Protein AF-A0A285YYF9-F1 (afdb_monomer)

Radius of gyration: 32.24 Å; Cα contacts (8 Å, |Δi|>4): 733; chains: 1; bounding box: 74×46×125 Å

Nearest PDB structures (foldseek):
  3vvr-assembly1_A  TM=1.964E-01  e=5.216E+00  Pyrococcus furiosus

Solvent-accessible surface area (backbone atoms only — not comparable to full-atom values): 25630 Å² total; per-residue (Å²): 140,82,88,77,91,78,92,75,92,76,86,90,73,92,79,93,75,90,79,79,85,75,77,71,78,77,78,75,73,79,83,71,63,74,70,54,71,68,55,54,50,46,37,26,46,76,59,71,75,57,67,68,75,30,64,68,64,47,70,65,61,56,47,58,57,57,75,62,67,63,74,48,59,71,70,55,48,52,44,43,32,48,49,44,38,73,72,46,69,50,67,55,68,68,44,72,70,32,51,55,49,50,39,61,48,36,59,92,50,52,73,66,34,46,46,67,34,41,68,64,52,49,54,52,51,54,33,39,42,34,33,49,32,52,54,50,44,50,49,36,42,73,70,63,45,79,84,69,75,73,74,56,88,89,61,79,75,74,88,67,83,77,48,75,59,39,49,47,50,35,54,71,37,29,87,43,38,65,28,43,48,51,14,50,46,52,13,49,50,53,11,56,72,73,42,69,43,54,81,37,27,52,18,30,31,36,20,37,14,40,24,21,29,33,21,20,60,57,36,21,40,73,27,62,45,67,64,57,20,42,49,49,26,47,56,49,51,49,35,54,56,70,68,56,68,60,65,68,44,53,63,50,38,54,40,42,56,49,14,27,50,49,14,38,50,53,39,57,78,43,45,46,69,43,79,39,100,79,71,37,62,31,56,49,61,67,56,71,68,56,53,51,51,55,46,49,56,36,37,78,62,40,41,78,58,91,53,79,84,52,53,79,80,41,72,96,48,35,41,26,34,84,66,55,57,48,42,49,30,26,36,27,39,18,84,91,57,85,41,50,48,74,36,72,52,91,71,70,52,45,94,73,61,34,38,82,74,33,80,52,62,31,25,25,25,74,51,85,52,96,58,45,42,57,35,26,34,24,38,40,98,93,38,44,47,77,36,75,44,86,57,26,82,83,70,31,50,63,77,45,77,67,33,22,33,28,70,53,75,37,82,78,43,43,56,31,36,34,31,34,26,82,90,79,67,45,58,50,78,43,63,50,68,69,59,53,55,53,39,42,78,73,57,29,40,81,73,48,71,81,25,22,33,26,76,61,84,110

Foldseek 3Di:
DDDDDDDDDDDDDDDDDDDDDPPDPPPPDPPQDADDLVRQVVLLVVLVNFDPVLQPDDLVNLLVVLVPDQLAPQQVLLQLLQVLLVVAAQLLDGDVVNLVVLCSSRPPHDLLNCQVHVLSSLSSSLSRSLSSSVVVSVVCSVVVCHPVGDHDPPQDDQPDRDFSQLSSLCSSGSSLSSQLRVQLVVLLVLLVVLPDCPQQALSVLSSLLSSLLSSLNSCQSSDQDSVVSSVSSLSNQVSVLVRDDDDVSVVSSLLSNLSNVLSSVLFVVFKDWDQDPNRGIGIDGDDSVVSSVVSSVLSVVAAEDDDSVCSVVQRVHRYGHDDFFKQAWWWKAAPVQGAIDIASDPCVCVVVRIGTPDTSLFIAGQDDDPQKAWWFWWDADSYIDIASDCCRVVGTDTDDTHHIAGADDDPQWAFWWWKAQPPPRGIDTHRDVVVVVVVVVVRIDTDDRRHITHSDGD

Sequence (458 aa):
MRTSIWLTACVLLGGVAACSDAHSPVETTPQVRTYSRSELLQKIRDAGRISIEAVSSSEAEIAGHYGHSLPLGDDDFLLVIESVQASNPDFGHLSEADLERISRDFAGLERQEIIANLESIRDLYVAKMRSEVLSTAIEDARLGLRGNRIAVPGSPRWNYSPNSSELTLLATHPQLAIGTKSAANDAQQWAGEYGVSNDGYQGNALQHSAWNVLIAKNTSGWFTTVDDALDWAKKFTDAHEYGAPLPSEARHRSMDLHNNNEGRSVFRANATRTYSKIWGWQIKSSDVGIFKSLLWTRTDGAVKFTTDSQLKSLSGSLVFFLEPTRVGVHRLYNPGIPDHLYTTTIGEGTKSGWRTEANNYFYLTAGTGSSLQPLYRCYVSGRHYLSLDAKCESGGGREAELGRIARVQMSNTRPLYRLTHPSTKDRIETWDPSERDRAYTAGYRNQVVLGYIWTTAK

pLDDT: mean 83.54, std 16.83, range [29.12, 98.75]

Secondary structure (DSSP, 8-state):
-------------------------------PPP--HHHHHHHHHHTT-S-SHHHH--HHHHHHHHTS--SS-HHHHHHHHHHHHHTS--TTS--HHHHHHHHHHTTT--HHHHHHTHHHHHHHHHHHHHHHHHHHHHHHHHHT-TT-PPPPTT----SSPPPHHHHHHHHH-GGGHHHHHHHHHHHHHHHHHHS--STTSHHHHHHHHHHHHHHHHHHGGG-SSHHHHHHHHHHHHHHHHHHS-SSTHHHHHHHHHHHHHHHHHHHHHTEEEEEETTTEEEEEE--HHHHHHHHHHHHHTPEEPSSGGGGGGGTTS-EE--PPPEEEEEEEEETTTTEEEEESSTTTTGGGT-EEEEEEEEEEE----TTEEEEEEEEETTEEEEES-TTGGGTSEEEEEEEEEESS--TTEEEEEEEE-TTT--EEEE--HHHHHHHHHTT-EEEEEEEEEESS--

Mean predicted aligned error: 12.68 Å

Structure (mmCIF, N/CA/C/O backbone):
data_AF-A0A285YYF9-F1
#
_entry.id   AF-A0A285YYF9-F1
#
loop_
_atom_site.group_PDB
_atom_site.id
_atom_site.type_symbol
_atom_site.label_atom_id
_atom_site.label_alt_id
_atom_site.label_comp_id
_atom_site.label_asym_id
_atom_site.label_entity_id
_atom_site.label_seq_id
_atom_site.pdbx_PDB_ins_code
_atom_site.Cartn_x
_atom_site.Cartn_y
_atom_site.Cartn_z
_atom_site.occupancy
_atom_site.B_iso_or_equiv
_atom_site.auth_seq_id
_atom_site.auth_comp_id
_atom_site.auth_asym_id
_atom_site.auth_atom_id
_atom_site.pdbx_PDB_model_num
ATOM 1 N N . MET A 1 1 ? -6.190 -21.208 42.253 1.00 35.62 1 MET A N 1
ATOM 2 C CA . MET A 1 1 ? -5.280 -20.358 43.050 1.00 35.62 1 MET A CA 1
ATOM 3 C C . MET A 1 1 ? -5.546 -18.892 42.724 1.00 35.62 1 MET A C 1
ATOM 5 O O . MET A 1 1 ? -5.044 -18.386 41.732 1.00 35.62 1 MET A O 1
ATOM 9 N N . ARG A 1 2 ? -6.375 -18.220 43.523 1.00 29.70 2 ARG A N 1
ATOM 10 C CA . ARG A 1 2 ? -6.317 -16.765 43.696 1.00 29.70 2 ARG A CA 1
ATOM 11 C C . ARG A 1 2 ? -6.179 -16.546 45.191 1.00 29.70 2 ARG A C 1
ATOM 13 O O . ARG A 1 2 ? -7.115 -16.780 45.944 1.00 29.70 2 ARG A O 1
ATOM 20 N N . THR A 1 3 ? -4.967 -16.219 45.598 1.00 33.19 3 THR A N 1
ATOM 21 C CA . THR A 1 3 ? -4.654 -15.674 46.909 1.00 33.19 3 THR A CA 1
ATOM 22 C C . THR A 1 3 ? -5.147 -14.232 46.941 1.00 33.19 3 THR A C 1
ATOM 24 O O . THR A 1 3 ? -4.837 -13.425 46.068 1.00 33.19 3 THR A O 1
ATOM 27 N N . SER A 1 4 ? -5.941 -13.896 47.946 1.00 32.25 4 SER A N 1
ATOM 28 C CA . SER A 1 4 ? -6.145 -12.518 48.373 1.00 32.25 4 SER A CA 1
ATOM 29 C C . SER A 1 4 ? -6.012 -12.532 49.883 1.00 32.25 4 SER A C 1
ATOM 31 O O . SER A 1 4 ? -6.809 -13.137 50.594 1.00 32.25 4 SER A O 1
ATOM 33 N N . ILE A 1 5 ? -4.895 -11.967 50.320 1.00 34.56 5 ILE A N 1
ATOM 34 C CA . ILE A 1 5 ? -4.488 -11.800 51.704 1.00 34.56 5 ILE A CA 1
ATOM 35 C C . ILE A 1 5 ? -5.364 -10.693 52.291 1.00 34.56 5 ILE A C 1
ATOM 37 O O . ILE A 1 5 ? -5.288 -9.554 51.840 1.00 34.56 5 ILE A O 1
ATOM 41 N N . TRP A 1 6 ? -6.167 -11.030 53.297 1.00 29.12 6 TRP A N 1
ATOM 42 C CA . TRP A 1 6 ? -6.708 -10.066 54.249 1.00 29.12 6 TRP A CA 1
ATOM 43 C C . TRP A 1 6 ? -6.045 -10.343 55.594 1.00 29.12 6 TRP A C 1
ATOM 45 O O . TRP A 1 6 ? -6.274 -11.380 56.213 1.00 29.12 6 TRP A O 1
ATOM 55 N N . LEU A 1 7 ? -5.170 -9.431 56.016 1.00 32.19 7 LEU A N 1
ATOM 56 C CA . LEU A 1 7 ? -4.701 -9.374 57.392 1.00 32.19 7 LEU A CA 1
ATOM 57 C C . LEU A 1 7 ? -5.834 -8.791 58.241 1.00 32.19 7 LEU A C 1
ATOM 59 O O . LEU A 1 7 ? -6.192 -7.623 58.104 1.00 32.19 7 LEU A O 1
ATOM 63 N N . THR A 1 8 ? -6.376 -9.591 59.149 1.00 33.97 8 THR A N 1
ATOM 64 C CA . THR A 1 8 ? -7.104 -9.093 60.317 1.00 33.97 8 THR A CA 1
ATOM 65 C C . THR A 1 8 ? -6.611 -9.882 61.517 1.00 33.97 8 THR A C 1
ATOM 67 O O . THR A 1 8 ? -6.755 -11.099 61.590 1.00 33.97 8 THR A O 1
ATOM 70 N N . ALA A 1 9 ? -5.931 -9.178 62.416 1.00 33.16 9 ALA A N 1
ATOM 71 C CA . ALA A 1 9 ? -5.447 -9.717 63.670 1.00 33.16 9 ALA A CA 1
ATOM 72 C C . ALA A 1 9 ? -6.628 -9.898 64.635 1.00 33.16 9 ALA A C 1
ATOM 74 O O . ALA A 1 9 ? -7.274 -8.920 65.000 1.00 33.16 9 ALA A O 1
ATOM 75 N N . CYS A 1 10 ? -6.863 -11.130 65.087 1.00 29.62 10 CYS A N 1
ATOM 76 C CA . CYS A 1 10 ? -7.632 -11.410 66.295 1.00 29.62 10 CYS A CA 1
ATOM 77 C C . CYS A 1 10 ? -6.785 -12.279 67.228 1.00 29.62 10 CYS A C 1
ATOM 79 O O . CYS A 1 10 ? -6.385 -13.393 66.897 1.00 29.62 10 CYS A O 1
ATOM 81 N N . VAL A 1 11 ? -6.490 -11.703 68.390 1.00 31.77 11 VAL A N 1
ATOM 82 C CA . VAL A 1 11 ? -5.831 -12.316 69.542 1.00 31.77 11 VAL A CA 1
ATOM 83 C C . VAL A 1 11 ? -6.728 -13.420 70.108 1.00 31.77 11 VAL A C 1
ATOM 85 O O . VAL A 1 11 ? -7.906 -13.191 70.370 1.00 31.77 11 VAL A O 1
ATOM 88 N N . LEU A 1 12 ? -6.162 -14.611 70.317 1.00 33.75 12 LEU A N 1
ATOM 89 C CA . LEU A 1 12 ? -6.802 -15.715 71.031 1.00 33.75 12 LEU A CA 1
ATOM 90 C C . LEU A 1 12 ? -6.642 -15.518 72.544 1.00 33.75 12 LEU A C 1
ATOM 92 O O . LEU A 1 12 ? -5.567 -15.750 73.091 1.00 33.75 12 LEU A O 1
ATOM 96 N N . LEU A 1 13 ? -7.731 -15.166 73.224 1.00 34.47 13 LEU A N 1
ATOM 97 C CA . LEU A 1 13 ? -7.969 -15.556 74.613 1.00 34.47 13 LEU A CA 1
ATOM 98 C C . LEU A 1 13 ? -9.351 -16.209 74.669 1.00 34.47 13 LEU A C 1
ATOM 100 O O . LEU A 1 13 ? -10.321 -15.682 74.132 1.00 34.47 13 LEU A O 1
ATOM 104 N N . GLY A 1 14 ? -9.388 -17.420 75.222 1.00 37.41 14 GLY A N 1
ATOM 105 C CA . GLY A 1 14 ? -10.531 -18.322 75.164 1.00 37.41 14 GLY A CA 1
ATOM 106 C C . GLY A 1 14 ? -11.792 -17.795 75.845 1.00 37.41 14 GLY A C 1
ATOM 107 O O . GLY A 1 14 ? -11.729 -17.036 76.807 1.00 37.41 14 GLY A O 1
ATOM 108 N N . GLY A 1 15 ? -12.939 -18.279 75.368 1.00 33.22 15 GLY A N 1
ATOM 109 C CA . GLY A 1 15 ? -14.228 -18.088 76.029 1.00 33.22 15 GLY A CA 1
ATOM 110 C C . GLY A 1 15 ? -15.350 -17.729 75.063 1.00 33.22 15 GLY A C 1
ATOM 111 O O . GLY A 1 15 ? -15.543 -16.569 74.736 1.00 33.22 15 GLY A O 1
ATOM 112 N N . VAL A 1 16 ? -16.061 -18.766 74.620 1.00 43.38 16 VAL A N 1
ATOM 113 C CA . VAL A 1 16 ? -17.434 -18.825 74.084 1.00 43.38 16 VAL A CA 1
ATOM 114 C C . VAL A 1 16 ? -18.167 -17.479 73.901 1.00 43.38 16 VAL A C 1
ATOM 116 O O . VAL A 1 16 ? -18.635 -16.884 74.867 1.00 43.38 16 VAL A O 1
ATOM 119 N N . ALA A 1 17 ? -18.397 -17.081 72.646 1.00 32.12 17 ALA A N 1
ATOM 120 C CA . ALA A 1 17 ? -19.455 -16.138 72.285 1.00 32.12 17 ALA A CA 1
ATOM 121 C C . ALA A 1 17 ? -20.082 -16.549 70.943 1.00 32.12 17 ALA A C 1
ATOM 123 O O . ALA A 1 17 ? -19.401 -16.653 69.924 1.00 32.12 17 ALA A O 1
ATOM 124 N N . ALA A 1 18 ? -21.385 -16.822 70.970 1.00 42.25 18 ALA A N 1
ATOM 125 C CA . ALA A 1 18 ? -22.199 -17.101 69.797 1.00 42.25 18 ALA A CA 1
ATOM 126 C C . ALA A 1 18 ? -22.245 -15.867 68.881 1.00 42.25 18 ALA A C 1
ATOM 12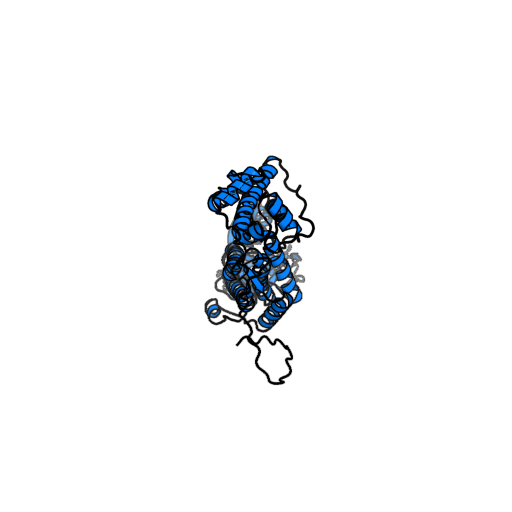8 O O . ALA A 1 18 ? -22.638 -14.789 69.324 1.00 42.25 18 ALA A O 1
ATOM 129 N N . CYS A 1 19 ? -21.876 -16.029 67.610 1.00 30.61 19 CYS A N 1
ATOM 130 C CA . CYS A 1 19 ? -22.146 -15.042 66.569 1.00 30.61 19 CYS A CA 1
ATOM 131 C C . CYS A 1 19 ? -23.289 -15.570 65.704 1.00 30.61 19 CYS A C 1
ATOM 133 O O . CYS A 1 19 ? -23.151 -16.583 65.025 1.00 30.61 19 CYS A O 1
ATOM 135 N N . SER A 1 20 ? -24.432 -14.896 65.782 1.00 35.62 20 SER A N 1
ATOM 136 C CA . SER A 1 20 ? -25.536 -15.032 64.840 1.00 35.62 20 SER A CA 1
ATOM 137 C C . SER A 1 20 ? -25.083 -14.593 63.448 1.00 35.62 20 SER A C 1
ATOM 139 O O . SER A 1 20 ? -24.553 -13.488 63.305 1.00 35.62 20 SER A O 1
ATOM 141 N N . ASP A 1 21 ? -25.334 -15.424 62.440 1.00 34.88 21 ASP A N 1
ATOM 142 C CA . ASP A 1 21 ? -25.122 -15.106 61.029 1.00 34.88 21 ASP A CA 1
ATOM 143 C C . ASP A 1 21 ? -25.998 -13.921 60.603 1.00 34.88 21 ASP A C 1
ATOM 145 O O . ASP A 1 21 ? -27.155 -14.073 60.206 1.00 34.88 21 ASP A O 1
ATOM 149 N N . ALA A 1 22 ? -25.436 -12.715 60.652 1.00 35.69 22 ALA A N 1
ATOM 150 C CA . ALA A 1 22 ? -25.963 -11.588 59.905 1.00 35.69 22 ALA A CA 1
ATOM 151 C C . ALA A 1 22 ? -25.687 -11.852 58.419 1.00 35.69 22 ALA A C 1
ATOM 153 O O . ALA A 1 22 ? -24.593 -11.591 57.920 1.00 35.69 22 ALA A O 1
ATOM 154 N N . HIS A 1 23 ? -26.677 -12.400 57.712 1.00 36.41 23 HIS A N 1
ATOM 155 C CA . HIS A 1 23 ? -26.703 -12.382 56.253 1.00 36.41 23 HIS A CA 1
ATOM 156 C C . HIS A 1 23 ? -26.649 -10.921 55.797 1.00 36.41 23 HIS A C 1
ATOM 158 O O . HIS A 1 23 ? -27.646 -10.201 55.862 1.00 36.41 23 HIS A O 1
ATOM 164 N N . SER A 1 24 ? -25.477 -10.467 55.349 1.00 35.81 24 SER A N 1
ATOM 165 C CA . SER A 1 24 ? -25.382 -9.252 54.548 1.00 35.81 24 SER A CA 1
ATOM 166 C C . SER A 1 24 ? -26.287 -9.425 53.325 1.00 35.81 24 SER A C 1
ATOM 168 O O . SER A 1 24 ? -26.232 -10.481 52.685 1.00 35.81 24 SER A O 1
ATOM 170 N N . PRO A 1 25 ? -27.134 -8.439 52.986 1.00 37.84 25 PRO A N 1
ATOM 171 C CA . PRO A 1 25 ? -27.921 -8.527 51.774 1.00 37.84 25 PRO A CA 1
ATOM 172 C C . PRO A 1 25 ? -26.955 -8.619 50.594 1.00 37.84 25 PRO A C 1
ATOM 174 O O . PRO A 1 25 ? -26.069 -7.782 50.435 1.00 37.84 25 PRO A O 1
ATOM 177 N N . VAL A 1 26 ? -27.118 -9.665 49.784 1.00 40.75 26 VAL A N 1
ATOM 178 C CA . VAL A 1 26 ? -26.551 -9.720 48.439 1.00 40.75 26 VAL A CA 1
ATOM 179 C C . VAL A 1 26 ? -27.127 -8.510 47.711 1.00 40.75 26 VAL A C 1
ATOM 181 O O . VAL A 1 26 ? -28.307 -8.511 47.359 1.00 40.75 26 VAL A O 1
ATOM 184 N N . GLU A 1 27 ? -26.331 -7.451 47.551 1.00 36.78 27 GLU A N 1
ATOM 185 C CA . GLU A 1 27 ? -26.664 -6.347 46.656 1.00 36.78 27 GLU A CA 1
ATOM 186 C C . GLU A 1 27 ? -26.879 -6.951 45.270 1.00 36.78 27 GLU A C 1
ATOM 188 O O . GLU A 1 27 ? -25.942 -7.352 44.574 1.00 36.78 27 GLU A O 1
ATOM 193 N N . THR A 1 28 ? -28.148 -7.091 44.896 1.00 40.03 28 THR A N 1
ATOM 194 C CA . THR A 1 28 ? -28.529 -7.435 43.535 1.00 40.03 28 THR A CA 1
ATOM 195 C C . THR A 1 28 ? -28.015 -6.305 42.660 1.00 40.03 28 THR A C 1
ATOM 197 O O . THR A 1 28 ? -28.419 -5.153 42.794 1.00 40.03 28 THR A O 1
ATOM 200 N N . THR A 1 29 ? -27.035 -6.614 41.813 1.00 47.72 29 THR A N 1
ATOM 201 C CA . THR A 1 29 ? -26.514 -5.649 40.848 1.00 47.72 29 THR A CA 1
ATOM 202 C C . THR A 1 29 ? -27.707 -5.178 40.014 1.00 47.72 29 THR A C 1
ATOM 204 O O . THR A 1 29 ? -28.435 -6.046 39.518 1.00 47.72 29 THR A O 1
ATOM 207 N N . PRO A 1 30 ? -27.964 -3.862 39.885 1.00 51.19 30 PRO A N 1
ATOM 208 C CA . PRO A 1 30 ? -29.078 -3.377 39.083 1.00 51.19 30 PRO A CA 1
ATOM 209 C C . PRO A 1 30 ? -29.008 -4.020 37.698 1.00 51.19 30 PRO A C 1
ATOM 211 O O . PRO A 1 30 ? -27.964 -3.981 37.045 1.00 51.19 30 PRO A O 1
ATOM 214 N N . GLN A 1 31 ? -30.089 -4.679 37.281 1.00 64.69 31 GLN A N 1
ATOM 215 C CA . GLN A 1 31 ? -30.199 -5.254 35.943 1.00 64.69 31 GLN A CA 1
ATOM 216 C C . GLN A 1 31 ? -30.183 -4.091 34.943 1.00 64.69 31 GLN A C 1
ATOM 218 O O . GLN A 1 31 ? -31.189 -3.409 34.763 1.00 64.69 31 GLN A O 1
ATOM 223 N N . VAL A 1 32 ? -29.021 -3.822 34.345 1.00 80.06 32 VAL A N 1
ATOM 224 C CA . VAL A 1 32 ? -28.869 -2.777 33.328 1.00 80.06 32 VAL A CA 1
ATOM 225 C C . VAL A 1 32 ? -29.643 -3.204 32.083 1.00 80.06 32 VAL A C 1
ATOM 227 O O . VAL A 1 32 ? -29.420 -4.293 31.551 1.00 80.06 32 VAL A O 1
ATOM 230 N N . ARG A 1 33 ? -30.569 -2.360 31.620 1.00 86.81 33 ARG A N 1
ATOM 231 C CA . ARG A 1 33 ? -31.427 -2.668 30.473 1.00 86.81 33 ARG A CA 1
ATOM 232 C C . ARG A 1 33 ? -30.610 -2.745 29.180 1.00 86.81 33 ARG A C 1
ATOM 234 O O . ARG A 1 33 ? -29.901 -1.810 28.805 1.00 86.81 33 ARG A O 1
ATOM 241 N N . THR A 1 34 ? -30.773 -3.845 28.454 1.00 86.31 34 THR A N 1
ATOM 242 C CA . THR A 1 34 ? -30.352 -3.968 27.054 1.00 86.31 34 THR A CA 1
ATOM 243 C C . THR A 1 34 ? -31.504 -3.578 26.134 1.00 86.31 34 THR A C 1
ATOM 245 O O . THR A 1 34 ? -32.658 -3.907 26.413 1.00 86.31 34 THR A O 1
ATOM 248 N N . TYR A 1 35 ? -31.197 -2.905 25.035 1.00 88.75 35 TYR A N 1
ATOM 249 C CA . TYR A 1 35 ? -32.156 -2.442 24.043 1.00 88.75 35 TYR A CA 1
ATOM 250 C C . TYR A 1 35 ? -31.956 -3.212 22.741 1.00 88.75 35 TYR A C 1
ATOM 252 O O . TYR A 1 35 ? -30.834 -3.442 22.293 1.00 88.75 35 TYR A O 1
ATOM 260 N N . SER A 1 36 ? -33.056 -3.581 22.095 1.00 87.69 36 SER A N 1
ATOM 261 C CA . SER A 1 36 ? -33.015 -4.075 20.724 1.00 87.69 36 SER A CA 1
ATOM 262 C C . SER A 1 36 ? -32.528 -2.981 19.769 1.00 87.69 36 SER A C 1
ATOM 264 O O . SER A 1 36 ? -32.729 -1.781 19.989 1.00 87.69 36 SER A O 1
ATOM 266 N N . ARG A 1 37 ? -31.961 -3.393 18.630 1.00 82.75 37 ARG A N 1
ATOM 267 C CA . ARG A 1 37 ? -31.562 -2.470 17.558 1.00 82.75 37 ARG A CA 1
ATOM 268 C C . ARG A 1 37 ? -32.717 -1.551 17.125 1.00 82.75 37 ARG A C 1
ATOM 270 O O . ARG A 1 37 ? -32.494 -0.379 16.835 1.00 82.75 37 ARG A O 1
ATOM 277 N N . SER A 1 38 ? -33.949 -2.064 17.086 1.00 83.69 38 SER A N 1
ATOM 278 C CA . SER A 1 38 ? -35.158 -1.297 16.754 1.00 83.69 38 SER A CA 1
ATOM 279 C C . SER A 1 38 ? -35.507 -0.228 17.789 1.00 83.69 38 SER A C 1
ATOM 281 O O . SER A 1 38 ? -35.923 0.863 17.402 1.00 83.69 38 SER A O 1
ATOM 283 N N . GLU A 1 39 ? -35.322 -0.506 19.082 1.00 87.56 39 GLU A N 1
ATOM 284 C CA . GLU A 1 39 ? -35.547 0.479 20.148 1.00 87.56 39 GLU A CA 1
ATOM 285 C C . GLU A 1 39 ? -34.495 1.591 20.105 1.00 87.56 39 GLU A C 1
ATOM 287 O O . GLU A 1 39 ? -34.840 2.768 20.190 1.00 87.56 39 GLU A O 1
ATOM 292 N N . LEU A 1 40 ? -33.222 1.231 19.911 1.00 86.62 40 LEU A N 1
ATOM 293 C CA . LEU A 1 40 ? -32.131 2.199 19.762 1.00 86.62 40 LEU A CA 1
ATOM 294 C C . LEU A 1 40 ? -32.330 3.093 18.531 1.00 86.62 40 LEU A C 1
ATOM 296 O O . LEU A 1 40 ? -32.178 4.309 18.617 1.00 86.62 40 LEU A O 1
ATOM 300 N N . LEU A 1 41 ? -32.755 2.507 17.407 1.00 82.25 41 LEU A N 1
ATOM 301 C CA . LEU A 1 41 ? -33.162 3.262 16.222 1.00 82.25 41 LEU A CA 1
ATOM 302 C C . LEU A 1 41 ? -34.301 4.239 16.512 1.00 82.25 41 LEU A C 1
ATOM 304 O O . LEU A 1 41 ? -34.270 5.364 16.025 1.00 82.25 41 LEU A O 1
ATOM 308 N N . GLN A 1 42 ? -35.321 3.816 17.263 1.00 83.44 42 GLN A N 1
ATOM 309 C CA . GLN A 1 42 ? -36.443 4.692 17.588 1.00 83.44 42 GLN A CA 1
ATOM 310 C C . GLN A 1 42 ? -35.994 5.875 18.444 1.00 83.44 42 GLN A C 1
ATOM 312 O O . GLN A 1 42 ? -36.355 7.002 18.136 1.00 83.44 42 GLN A O 1
ATOM 317 N N . LYS A 1 43 ? -35.135 5.646 19.442 1.00 83.50 43 LYS A N 1
ATOM 318 C CA . LYS A 1 43 ? -34.583 6.724 20.278 1.00 83.50 43 LYS A CA 1
ATOM 319 C C . LYS A 1 43 ? -33.829 7.771 19.457 1.00 83.50 43 LYS A C 1
ATOM 321 O O . LYS A 1 43 ? -34.034 8.966 19.641 1.00 83.50 43 LYS A O 1
ATOM 326 N N . ILE A 1 44 ? -33.016 7.319 18.507 1.00 78.25 44 ILE A N 1
ATOM 327 C CA . ILE A 1 44 ? -32.330 8.191 17.548 1.00 78.25 44 ILE A CA 1
ATOM 328 C C . ILE A 1 44 ? -33.327 8.996 16.694 1.00 78.25 44 ILE A C 1
ATOM 330 O O . ILE A 1 44 ? -33.115 10.187 16.448 1.00 78.25 44 ILE A O 1
ATOM 334 N N . ARG A 1 45 ? -34.402 8.344 16.219 1.00 75.69 45 ARG A N 1
ATOM 335 C CA . ARG A 1 45 ? -35.461 8.996 15.431 1.00 75.69 45 ARG A CA 1
ATOM 336 C C . ARG A 1 45 ? -36.145 10.091 16.235 1.00 75.69 45 ARG A C 1
ATOM 338 O O . ARG A 1 45 ? -36.295 11.198 15.730 1.00 75.69 45 ARG A O 1
ATOM 345 N N . ASP A 1 46 ? -36.505 9.793 17.478 1.00 78.81 46 ASP A N 1
ATOM 346 C CA . ASP A 1 46 ? -37.201 10.720 18.372 1.00 78.81 46 ASP A CA 1
ATOM 347 C C . ASP A 1 46 ? -36.331 11.940 18.710 1.00 78.81 46 ASP A C 1
ATOM 349 O O . ASP A 1 46 ? -36.841 13.048 18.858 1.00 78.81 46 ASP A O 1
ATOM 353 N N . ALA A 1 47 ? -35.005 11.766 18.756 1.00 73.62 47 ALA A N 1
ATOM 354 C CA . ALA A 1 47 ? -34.062 12.870 18.913 1.00 73.62 47 ALA A CA 1
ATOM 355 C C . ALA A 1 47 ? -33.956 13.771 17.661 1.00 73.62 47 ALA A C 1
ATOM 357 O O . ALA A 1 47 ? -33.408 14.873 17.746 1.00 73.62 47 ALA A O 1
ATOM 358 N N . GLY A 1 48 ? -34.454 13.321 16.500 1.00 66.81 48 GLY A N 1
ATOM 359 C CA . GLY A 1 48 ? -34.402 14.052 15.230 1.00 66.81 48 GLY A CA 1
ATOM 360 C C . GLY A 1 48 ? -32.988 14.210 14.659 1.00 66.81 48 GLY A C 1
ATOM 361 O O . GLY A 1 48 ? -32.734 15.149 13.908 1.00 66.81 48 GLY A O 1
ATOM 362 N N . ARG A 1 49 ? -32.043 13.342 15.051 1.00 64.75 49 ARG A N 1
ATOM 363 C CA . ARG A 1 49 ? -30.602 13.535 14.789 1.00 64.75 49 ARG A CA 1
ATOM 364 C C . ARG A 1 49 ? -30.034 12.703 13.637 1.00 64.75 49 ARG A C 1
ATOM 366 O O . ARG A 1 49 ? -28.958 13.039 13.151 1.00 64.75 49 ARG A O 1
ATOM 373 N N . ILE A 1 50 ? -30.711 11.637 13.194 1.00 60.88 50 ILE A N 1
ATOM 374 C CA . ILE A 1 50 ? -30.218 10.737 12.132 1.00 60.88 50 ILE A CA 1
ATOM 375 C C . ILE A 1 50 ? -31.364 10.409 11.163 1.00 60.88 50 ILE A C 1
ATOM 377 O O . ILE A 1 50 ? -32.419 9.935 11.584 1.00 60.88 50 ILE A O 1
ATOM 381 N N . SER A 1 51 ? -31.159 10.655 9.865 1.00 59.12 51 SER A N 1
ATOM 382 C CA . SER A 1 51 ? -32.111 10.275 8.807 1.00 59.12 51 SER A CA 1
ATOM 383 C C . SER A 1 51 ? -32.203 8.746 8.669 1.00 59.12 51 SER A C 1
ATOM 385 O O . SER A 1 51 ? -31.200 8.051 8.761 1.00 59.12 51 SER A O 1
ATOM 387 N N . ILE A 1 52 ? -33.394 8.187 8.439 1.00 51.41 52 ILE A N 1
ATOM 388 C CA . ILE A 1 52 ? -33.619 6.725 8.353 1.00 51.41 52 ILE A CA 1
ATOM 389 C C . ILE A 1 52 ? -33.069 6.135 7.043 1.00 51.41 52 ILE A C 1
ATOM 391 O O . ILE A 1 52 ? -32.595 4.995 7.020 1.00 51.41 52 ILE A O 1
ATOM 395 N N . GLU A 1 53 ? -33.084 6.920 5.965 1.00 55.84 53 GLU A N 1
ATOM 396 C CA . GLU A 1 53 ? -32.502 6.549 4.665 1.00 55.84 53 GLU A CA 1
ATOM 397 C C . GLU A 1 53 ? -30.993 6.271 4.797 1.00 55.84 53 GLU A C 1
ATOM 399 O O . GLU A 1 53 ? -30.445 5.407 4.116 1.00 55.84 53 GLU A O 1
ATOM 404 N N . ALA A 1 54 ? -30.344 6.907 5.780 1.00 50.62 54 ALA A N 1
ATOM 405 C CA . ALA A 1 54 ? -28.937 6.705 6.095 1.00 50.62 54 ALA A CA 1
ATOM 406 C C . ALA A 1 54 ? -28.611 5.345 6.727 1.00 50.62 54 ALA A C 1
ATOM 408 O O . ALA A 1 54 ? -27.493 4.856 6.605 1.00 50.62 54 ALA A O 1
ATOM 409 N N . VAL A 1 55 ? -29.566 4.738 7.436 1.00 49.53 55 VAL A N 1
ATOM 410 C CA . VAL A 1 55 ? -29.327 3.527 8.245 1.00 49.53 55 VAL A CA 1
ATOM 411 C C . VAL A 1 55 ? -29.838 2.255 7.560 1.00 49.53 55 VAL A C 1
ATOM 413 O O . VAL A 1 55 ? -29.602 1.150 8.049 1.00 49.53 55 VAL A O 1
ATOM 416 N N . SER A 1 56 ? -30.550 2.407 6.441 1.00 48.31 56 SER A N 1
ATOM 417 C CA . SER A 1 56 ? -31.160 1.314 5.672 1.00 48.31 56 SER A CA 1
ATOM 418 C C . SER A 1 56 ? -30.398 0.946 4.398 1.00 48.31 56 SER A C 1
ATOM 420 O O . SER A 1 56 ? -30.643 -0.134 3.867 1.00 48.31 56 SER A O 1
ATOM 422 N N . SER A 1 57 ? -29.462 1.784 3.943 1.00 55.16 57 SER A N 1
ATOM 423 C CA . SER A 1 57 ? -28.641 1.492 2.768 1.00 55.16 57 SER A CA 1
ATOM 424 C C . SER A 1 57 ? -27.613 0.398 3.069 1.00 55.16 57 SER A C 1
ATOM 426 O O . SER A 1 57 ? -26.840 0.460 4.030 1.00 55.16 57 SER A O 1
ATOM 428 N N . SER A 1 58 ? -27.632 -0.651 2.254 1.00 56.19 58 SER A N 1
ATOM 429 C CA . SER A 1 58 ? -26.711 -1.780 2.372 1.00 56.19 58 SER A CA 1
ATOM 430 C C . SER A 1 58 ? -25.306 -1.406 1.885 1.00 56.19 58 SER A C 1
ATOM 432 O O . SER A 1 58 ? -25.135 -0.553 1.014 1.00 56.19 58 SER A O 1
ATOM 434 N N . GLU A 1 59 ? -24.277 -2.099 2.387 1.00 57.53 59 GLU A N 1
ATOM 435 C CA . GLU A 1 59 ? -22.906 -1.971 1.859 1.00 57.53 59 GLU A CA 1
ATOM 436 C C . GLU A 1 59 ? -22.850 -2.193 0.340 1.00 57.53 59 GLU A C 1
ATOM 438 O O . GLU A 1 59 ? -22.050 -1.558 -0.341 1.00 57.53 59 GLU A O 1
ATOM 443 N N . ALA A 1 60 ? -23.730 -3.048 -0.194 1.00 55.72 60 ALA A N 1
ATOM 444 C CA . ALA A 1 60 ? -23.831 -3.348 -1.618 1.00 55.72 60 ALA A CA 1
ATOM 445 C C . ALA A 1 60 ? -24.420 -2.190 -2.443 1.00 55.72 60 ALA A C 1
ATOM 447 O O . ALA A 1 60 ? -23.935 -1.928 -3.540 1.00 55.72 60 ALA A O 1
ATOM 448 N N . GLU A 1 61 ? -25.424 -1.474 -1.928 1.00 61.25 61 GLU A N 1
ATOM 449 C CA . GLU A 1 61 ? -25.982 -0.282 -2.593 1.00 61.25 61 GLU A CA 1
ATOM 450 C C . GLU A 1 61 ? -24.954 0.846 -2.652 1.00 61.25 61 GLU A C 1
ATOM 452 O O . GLU A 1 61 ? -24.768 1.482 -3.689 1.00 61.25 61 GLU A O 1
ATOM 457 N N . ILE A 1 62 ? -24.224 1.032 -1.553 1.00 58.59 62 ILE A N 1
ATOM 458 C CA . ILE A 1 62 ? -23.163 2.028 -1.446 1.00 58.59 62 ILE A CA 1
ATOM 459 C C . ILE A 1 62 ? -21.990 1.663 -2.373 1.00 58.59 62 ILE A C 1
ATOM 461 O O . ILE A 1 62 ? -21.559 2.487 -3.177 1.00 58.59 62 ILE A O 1
ATOM 465 N N . ALA A 1 63 ? -21.525 0.409 -2.355 1.00 58.72 63 ALA A N 1
ATOM 466 C CA . ALA A 1 63 ? -20.486 -0.073 -3.270 1.00 58.72 63 ALA A CA 1
ATOM 467 C C . ALA A 1 63 ? -20.909 0.013 -4.750 1.00 58.72 63 ALA A C 1
ATOM 469 O O . ALA A 1 63 ? -20.088 0.338 -5.608 1.00 58.72 63 ALA A O 1
ATOM 470 N N . GLY A 1 64 ? -22.191 -0.216 -5.056 1.00 58.78 64 GLY A N 1
ATOM 471 C CA . GLY A 1 64 ? -22.752 -0.081 -6.402 1.00 58.78 64 GLY A CA 1
ATOM 472 C C . GLY A 1 64 ? -22.706 1.350 -6.945 1.00 58.78 64 GLY A C 1
ATOM 473 O O . GLY A 1 64 ? -22.472 1.543 -8.136 1.00 58.78 64 GLY A O 1
ATOM 474 N N . HIS A 1 65 ? -22.854 2.364 -6.085 1.00 58.41 65 HIS A N 1
ATOM 475 C CA . HIS A 1 65 ? -22.650 3.766 -6.468 1.00 58.41 65 HIS A CA 1
ATOM 476 C C . HIS A 1 65 ? -21.176 4.119 -6.702 1.00 58.41 65 HIS A C 1
ATOM 478 O O . HIS A 1 65 ? -20.880 4.975 -7.532 1.00 58.41 65 HIS A O 1
ATOM 484 N N . TYR A 1 66 ? -20.246 3.429 -6.040 1.00 56.44 66 TYR A N 1
ATOM 485 C CA . TYR A 1 66 ? -18.809 3.675 -6.186 1.00 56.44 66 TYR A CA 1
ATOM 486 C C . TYR A 1 66 ? -18.149 2.927 -7.354 1.00 56.44 66 TYR A C 1
ATOM 488 O O . TYR A 1 66 ? -17.071 3.318 -7.797 1.00 56.44 66 TYR A O 1
ATOM 496 N N . GLY A 1 67 ? -18.817 1.918 -7.926 1.00 48.94 67 GLY A N 1
ATOM 497 C CA . GLY A 1 67 ? -18.361 1.211 -9.132 1.00 48.94 67 GLY A CA 1
ATOM 498 C C . GLY A 1 67 ? -18.432 2.028 -10.434 1.00 48.94 67 GLY A C 1
ATOM 499 O O . GLY A 1 67 ? -17.867 1.615 -11.447 1.00 48.94 67 GLY A O 1
ATOM 500 N N . HIS A 1 68 ? -19.094 3.192 -10.424 1.00 45.19 68 HIS A N 1
ATOM 501 C CA . HIS A 1 68 ? -19.333 4.031 -11.602 1.00 45.19 68 HIS A CA 1
ATOM 502 C C . HIS A 1 68 ? -18.894 5.480 -11.353 1.00 45.19 68 HIS A C 1
ATOM 504 O O . HIS A 1 68 ? -19.732 6.350 -11.177 1.00 45.19 68 HIS A O 1
ATOM 510 N N . SER A 1 69 ? -17.578 5.733 -11.363 1.00 53.00 69 SER A N 1
ATOM 511 C CA . SER A 1 69 ? -16.932 7.053 -11.202 1.00 53.00 69 SER A CA 1
ATOM 512 C C . SER A 1 69 ? -17.354 7.840 -9.954 1.00 53.00 69 SER A C 1
ATOM 514 O O . SER A 1 69 ? -18.475 8.334 -9.852 1.00 53.00 69 SER A O 1
ATOM 516 N N . LEU A 1 70 ? -16.422 8.028 -9.018 1.00 57.53 70 LEU A N 1
ATOM 517 C CA . LEU A 1 70 ? -16.657 8.881 -7.856 1.00 57.53 70 LEU A CA 1
ATOM 518 C C . LEU A 1 70 ? -17.123 10.288 -8.301 1.00 57.53 70 LEU A C 1
ATOM 520 O O . LEU A 1 70 ? -16.558 10.851 -9.242 1.00 57.53 70 LEU A O 1
ATOM 524 N N . PRO A 1 71 ? -18.135 10.887 -7.639 1.00 60.06 71 PRO A N 1
ATOM 525 C CA . PRO A 1 71 ? -18.613 12.237 -7.969 1.00 60.06 71 PRO A CA 1
ATOM 526 C C . PRO A 1 71 ? -17.524 13.321 -7.822 1.00 60.06 71 PRO A C 1
ATOM 528 O O . PRO A 1 71 ? -17.585 14.389 -8.447 1.00 60.06 71 PRO A O 1
ATOM 531 N N . LEU A 1 72 ? -16.505 13.031 -7.011 1.00 63.44 72 LEU A N 1
ATOM 532 C CA . LEU A 1 72 ? -15.365 13.878 -6.673 1.00 63.44 72 LEU A CA 1
ATOM 533 C C . LEU A 1 72 ? -14.051 13.247 -7.155 1.00 63.44 72 LEU A C 1
ATOM 535 O O . LEU A 1 72 ? -14.005 12.055 -7.447 1.00 63.44 72 LEU A O 1
ATOM 539 N N . GLY A 1 73 ? -12.982 14.048 -7.226 1.00 72.06 73 GLY A N 1
ATOM 540 C CA . GLY A 1 73 ? -11.631 13.490 -7.336 1.00 72.06 73 GLY A CA 1
ATOM 541 C C . GLY A 1 73 ? -11.247 12.738 -6.056 1.00 72.06 73 GLY A C 1
ATOM 542 O O . GLY A 1 73 ? -11.761 13.061 -4.984 1.00 72.06 73 GLY A O 1
ATOM 543 N N . ASP A 1 74 ? -10.348 11.759 -6.166 1.00 78.94 74 ASP A N 1
ATOM 544 C CA . ASP A 1 74 ? -10.000 10.841 -5.068 1.00 78.94 74 ASP A CA 1
ATOM 545 C C . ASP A 1 74 ? -9.555 11.580 -3.790 1.00 78.94 74 ASP A C 1
ATOM 547 O O . ASP A 1 74 ? -10.006 11.245 -2.694 1.00 78.94 74 ASP A O 1
ATOM 551 N N . ASP A 1 75 ? -8.757 12.645 -3.927 1.00 80.00 75 ASP A N 1
ATOM 552 C CA . ASP A 1 75 ? -8.286 13.456 -2.796 1.00 80.00 75 ASP A CA 1
ATOM 553 C C . ASP A 1 75 ? -9.434 14.164 -2.055 1.00 80.00 75 ASP A C 1
ATOM 555 O O . ASP A 1 75 ? -9.510 14.116 -0.827 1.00 80.00 75 ASP A O 1
ATOM 559 N N . ASP A 1 76 ? -10.365 14.786 -2.788 1.00 80.81 76 ASP A N 1
ATOM 560 C CA . ASP A 1 76 ? -11.536 15.453 -2.201 1.00 80.81 76 ASP A CA 1
ATOM 561 C C . ASP A 1 76 ? -12.449 14.441 -1.499 1.00 80.81 76 ASP A C 1
ATOM 563 O O . ASP A 1 76 ? -13.011 14.718 -0.437 1.00 80.81 76 ASP A O 1
ATOM 567 N N . PHE A 1 77 ? -12.581 13.245 -2.073 1.00 83.62 77 PHE A N 1
ATOM 568 C CA . PHE A 1 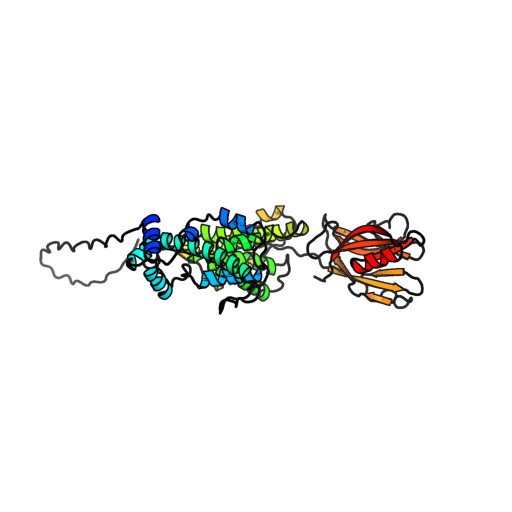77 ? -13.400 12.187 -1.499 1.00 83.62 77 PHE A CA 1
ATOM 569 C C . PHE A 1 77 ? -12.819 11.649 -0.184 1.00 83.62 77 PHE A C 1
ATOM 571 O O . PHE A 1 77 ? -13.554 11.449 0.785 1.00 83.62 77 PHE A O 1
ATOM 578 N N . LEU A 1 78 ? -11.496 11.498 -0.095 1.00 86.12 78 LEU A N 1
ATOM 579 C CA . LEU A 1 78 ? -10.821 11.143 1.156 1.00 86.12 78 LEU A CA 1
ATOM 580 C C . LEU A 1 78 ? -11.035 12.210 2.239 1.00 86.12 78 LEU A C 1
ATOM 582 O O . LEU A 1 78 ? -11.280 11.870 3.398 1.00 86.12 78 LEU A O 1
ATOM 586 N N . LEU A 1 79 ? -11.032 13.494 1.866 1.00 87.88 79 LEU A N 1
ATOM 587 C CA . LEU A 1 79 ? -11.343 14.587 2.791 1.00 87.88 79 LEU A CA 1
ATOM 588 C C . LEU A 1 79 ? -12.785 14.535 3.311 1.00 87.88 79 LEU A C 1
ATOM 590 O O . LEU A 1 79 ? -13.017 14.840 4.483 1.00 87.88 79 LEU A O 1
ATOM 594 N N . VAL A 1 80 ? -13.751 14.124 2.481 1.00 88.81 80 VAL A N 1
ATOM 595 C CA . VAL A 1 80 ? -15.133 13.879 2.927 1.00 88.81 80 VAL A CA 1
ATOM 596 C C . VAL A 1 80 ? -15.166 12.771 3.977 1.00 88.81 80 VAL A C 1
ATOM 598 O O . VAL A 1 80 ? -15.736 12.973 5.050 1.00 88.81 80 VAL A O 1
ATOM 601 N N . ILE A 1 81 ? -14.526 11.630 3.705 1.00 90.06 81 ILE A N 1
ATOM 602 C CA . ILE A 1 81 ? -14.491 10.486 4.628 1.00 90.06 81 ILE A CA 1
ATOM 603 C C . ILE A 1 81 ? -13.904 10.897 5.982 1.00 90.06 81 ILE A C 1
ATOM 605 O O . ILE A 1 81 ? -14.511 10.650 7.024 1.00 90.06 81 ILE A O 1
ATOM 609 N N . GLU A 1 82 ? -12.761 11.580 5.973 1.00 89.94 82 GLU A N 1
ATOM 610 C CA . GLU A 1 82 ? -12.088 12.030 7.194 1.00 89.94 82 GLU A CA 1
ATOM 611 C C . GLU A 1 82 ? -12.918 13.061 7.965 1.00 89.94 82 GLU A C 1
ATOM 613 O O . GLU A 1 82 ? -13.029 12.978 9.189 1.00 89.94 82 GLU A O 1
ATOM 618 N N . SER A 1 83 ? -13.544 14.009 7.261 1.00 89.44 83 SER A N 1
ATOM 619 C CA . SER A 1 83 ? -14.426 15.008 7.870 1.00 89.44 83 SER A CA 1
ATOM 620 C C . SER A 1 83 ? -15.636 14.362 8.542 1.00 89.44 83 SER A C 1
ATOM 622 O O . SER A 1 83 ? -16.044 14.798 9.623 1.00 89.44 83 SER A O 1
ATOM 624 N N . VAL A 1 84 ? -16.224 13.340 7.915 1.00 90.75 84 VAL A N 1
ATOM 625 C CA . VAL A 1 84 ? -17.348 12.588 8.482 1.00 90.75 84 VAL A CA 1
ATOM 626 C C . VAL A 1 84 ? -16.890 11.790 9.697 1.00 90.75 84 VAL A C 1
ATOM 628 O O . VAL A 1 84 ? -17.529 11.882 10.745 1.00 90.75 84 VAL A O 1
ATOM 631 N N . GLN A 1 85 ? -15.761 11.080 9.609 1.00 92.06 85 GLN A N 1
ATOM 632 C CA . GLN A 1 85 ? -15.208 10.333 10.740 1.00 92.06 85 GLN A CA 1
ATOM 633 C C . GLN A 1 85 ? -14.944 11.253 11.944 1.00 92.06 85 GLN A C 1
ATOM 635 O O . GLN A 1 85 ? -15.418 10.971 13.040 1.00 92.06 85 GLN A O 1
ATOM 640 N N . ALA A 1 86 ? -14.272 12.391 11.741 1.00 89.19 86 ALA A N 1
ATOM 641 C CA . ALA A 1 86 ? -13.961 13.354 12.805 1.00 89.19 86 ALA A CA 1
ATOM 642 C C . ALA A 1 86 ? -15.207 14.034 13.408 1.00 89.19 86 ALA A C 1
ATOM 644 O O . ALA A 1 86 ? -15.174 14.556 14.523 1.00 89.19 86 ALA A O 1
ATOM 645 N N . SER A 1 87 ? -16.326 14.028 12.680 1.00 89.62 87 SER A N 1
ATOM 646 C CA . SER A 1 87 ? -17.603 14.582 13.138 1.00 89.62 87 SER A CA 1
ATOM 647 C C . SER A 1 87 ? -18.464 13.577 13.907 1.00 89.62 87 SER A C 1
ATOM 649 O O . SER A 1 87 ? -19.561 13.942 14.330 1.00 89.62 87 SER A O 1
ATOM 651 N N . ASN A 1 88 ? -17.998 12.348 14.125 1.00 91.44 88 ASN A N 1
ATOM 652 C CA . ASN A 1 88 ? -18.714 11.292 14.841 1.00 91.44 88 ASN A CA 1
ATOM 653 C C . ASN A 1 88 ? -17.905 10.804 16.061 1.00 91.44 88 ASN A C 1
ATOM 655 O O . ASN A 1 88 ? -16.714 11.098 16.142 1.00 91.44 88 ASN A O 1
ATOM 659 N N . PRO A 1 89 ? -18.533 10.123 17.043 1.00 92.19 89 PRO A N 1
ATOM 660 C CA . PRO A 1 89 ? -17.805 9.593 18.195 1.00 92.19 89 PRO A CA 1
ATOM 661 C C . PRO A 1 89 ? -16.714 8.594 17.787 1.00 92.19 89 PRO A C 1
ATOM 663 O O . PRO A 1 89 ? -16.984 7.703 16.977 1.00 92.19 89 PRO A O 1
ATOM 666 N N . ASP A 1 90 ? -15.514 8.696 18.367 1.00 90.38 90 ASP A N 1
ATOM 667 C CA . ASP A 1 90 ? -14.442 7.718 18.128 1.00 90.38 90 ASP A CA 1
ATOM 668 C C . ASP A 1 90 ? -14.591 6.516 19.067 1.00 90.38 90 ASP A C 1
ATOM 670 O O . ASP A 1 90 ? -14.079 6.503 20.187 1.00 90.38 90 ASP A O 1
ATOM 674 N N . PHE A 1 91 ? -15.269 5.462 18.603 1.00 87.12 91 PHE A N 1
ATOM 675 C CA . PHE A 1 91 ? -15.392 4.222 19.377 1.00 87.12 91 PHE A CA 1
ATOM 676 C C . PHE A 1 91 ? -14.043 3.524 19.594 1.00 87.12 91 PHE A C 1
ATOM 678 O O . PHE A 1 91 ? -13.928 2.697 20.500 1.00 87.12 91 PHE A O 1
ATOM 685 N N . GLY A 1 92 ? -13.019 3.885 18.812 1.00 81.06 92 GLY A N 1
ATOM 686 C CA . GLY A 1 92 ? -11.657 3.406 18.978 1.00 81.06 92 GLY A CA 1
ATOM 687 C C . GLY A 1 92 ? -10.970 3.927 20.240 1.00 81.06 92 GLY A C 1
ATOM 688 O O . GLY A 1 92 ? -10.204 3.195 20.869 1.00 81.06 92 GLY A O 1
ATOM 689 N N . HIS A 1 93 ? -11.283 5.165 20.629 1.00 83.12 93 HIS A N 1
ATOM 690 C CA . HIS A 1 93 ? -10.691 5.869 21.767 1.00 83.12 93 HIS A CA 1
ATOM 691 C C . HIS A 1 93 ? -11.737 6.735 22.481 1.00 83.12 93 HIS A C 1
ATOM 693 O O . HIS A 1 93 ? -11.541 7.939 22.639 1.00 83.12 93 HIS A O 1
ATOM 699 N N . LEU A 1 94 ? -12.842 6.118 22.919 1.00 85.88 94 LEU A N 1
ATOM 700 C CA . LEU A 1 94 ? -13.964 6.845 23.523 1.00 85.88 94 LEU A CA 1
ATOM 701 C C . LEU A 1 94 ? -13.507 7.777 24.648 1.00 85.88 94 LEU A C 1
ATOM 703 O O . LEU A 1 94 ? -13.023 7.341 25.696 1.00 85.88 94 LEU A O 1
ATOM 707 N N . SER A 1 95 ? -13.716 9.068 24.428 1.00 88.25 95 SER A N 1
ATOM 708 C CA . SER A 1 95 ? -13.525 10.121 25.415 1.00 88.25 95 SER A CA 1
ATOM 709 C C . SER A 1 95 ? -14.827 10.424 26.166 1.00 88.25 95 SER A C 1
ATOM 711 O O . SER A 1 95 ? -15.916 9.995 25.780 1.00 88.25 95 SER A O 1
ATOM 713 N N . GLU A 1 96 ? -14.753 11.216 27.239 1.00 87.62 96 GLU A N 1
ATOM 714 C CA . GLU A 1 96 ? -15.971 11.722 27.893 1.00 87.62 96 GLU A CA 1
ATOM 715 C C . GLU A 1 96 ? -16.804 12.596 26.939 1.00 87.62 96 GLU A C 1
ATOM 717 O O . GLU A 1 96 ? -18.029 12.516 26.957 1.00 87.62 96 GLU A O 1
ATOM 722 N N . ALA A 1 97 ? -16.164 13.353 26.040 1.00 90.81 97 ALA A N 1
ATOM 723 C CA . ALA A 1 97 ? -16.867 14.146 25.030 1.00 90.81 97 ALA A CA 1
ATOM 724 C C . ALA A 1 97 ? -17.647 13.261 24.036 1.00 90.81 97 ALA A C 1
ATOM 726 O O . ALA A 1 97 ? -18.746 13.624 23.608 1.00 90.81 97 ALA A O 1
ATOM 727 N N . ASP A 1 98 ? -17.116 12.079 23.707 1.00 91.62 98 ASP A N 1
ATOM 728 C CA . ASP A 1 98 ? -17.817 11.086 22.888 1.00 91.62 98 ASP A CA 1
ATOM 729 C C . ASP A 1 98 ? -19.030 10.522 23.625 1.00 91.62 98 ASP A C 1
ATOM 731 O O . ASP A 1 98 ? -20.119 10.451 23.056 1.00 91.62 98 ASP A O 1
ATOM 735 N N . LEU A 1 99 ? -18.883 10.189 24.910 1.00 88.75 99 LEU A N 1
ATOM 736 C CA . LEU A 1 99 ? -19.996 9.718 25.737 1.00 88.75 99 LEU A CA 1
ATOM 737 C C . LEU A 1 99 ? -21.098 10.774 25.889 1.00 88.75 99 LEU A C 1
ATOM 739 O O . LEU A 1 99 ? -22.279 10.437 25.811 1.00 88.75 99 LEU A O 1
ATOM 743 N N . GLU A 1 100 ? -20.743 12.047 26.057 1.00 89.75 100 GLU A N 1
ATOM 744 C CA . GLU A 1 100 ? -21.706 13.154 26.081 1.00 89.75 100 GLU A CA 1
ATOM 745 C C . GLU A 1 100 ? -22.432 13.310 24.741 1.00 89.75 100 GLU A C 1
ATOM 747 O O . GLU A 1 100 ? -23.632 13.592 24.696 1.00 89.75 100 GLU A O 1
ATOM 752 N N . ARG A 1 101 ? -21.725 13.116 23.624 1.00 91.06 101 ARG A N 1
ATOM 753 C CA . ARG A 1 101 ? -22.332 13.120 22.291 1.00 91.06 101 ARG A CA 1
ATOM 754 C C . ARG A 1 101 ? -23.319 11.969 22.125 1.00 91.06 101 ARG A C 1
ATOM 756 O O . ARG A 1 101 ? -24.457 12.221 21.740 1.00 91.06 101 ARG A O 1
ATOM 763 N N . ILE A 1 102 ? -22.919 10.755 22.499 1.00 91.44 102 ILE A N 1
ATOM 764 C CA . ILE A 1 102 ? -23.781 9.569 22.465 1.00 91.44 102 ILE A CA 1
ATOM 765 C C . ILE A 1 102 ? -25.008 9.779 23.360 1.00 91.44 102 ILE A C 1
ATOM 767 O O . ILE A 1 102 ? -26.127 9.524 22.935 1.00 91.44 102 ILE A O 1
ATOM 771 N N . SER A 1 103 ? -24.829 10.310 24.570 1.00 90.88 103 SER A N 1
ATOM 772 C CA . SER A 1 103 ? -25.935 10.599 25.492 1.00 90.88 103 SER A CA 1
ATOM 773 C C . SER A 1 103 ? -26.951 11.589 24.906 1.00 90.88 103 SER A C 1
ATOM 775 O O . SER A 1 103 ? -28.160 11.408 25.055 1.00 90.88 103 SER A O 1
ATOM 777 N N . ARG A 1 104 ? -26.483 12.605 24.166 1.00 89.75 104 ARG A N 1
ATOM 778 C CA . ARG A 1 104 ? -27.367 13.542 23.451 1.00 89.75 104 ARG A CA 1
ATOM 779 C C . ARG A 1 104 ? -28.115 12.886 22.291 1.00 89.75 104 ARG A C 1
ATOM 781 O O . ARG A 1 104 ? -29.294 13.180 22.105 1.00 89.75 104 ARG A O 1
ATOM 788 N N . ASP A 1 105 ? -27.447 12.031 21.521 1.00 89.00 105 ASP A N 1
ATOM 789 C CA . ASP A 1 105 ? -28.044 11.373 20.351 1.00 89.00 105 ASP A CA 1
ATOM 790 C C . ASP A 1 105 ? -29.006 10.236 20.750 1.00 89.00 105 ASP A C 1
ATOM 792 O O . ASP A 1 105 ? -29.974 9.961 20.041 1.00 89.00 105 ASP A O 1
ATOM 796 N N . PHE A 1 106 ? -28.790 9.621 21.916 1.00 88.94 106 PHE A N 1
ATOM 797 C CA . PHE A 1 106 ? -29.631 8.579 22.507 1.00 88.94 106 PHE A CA 1
ATOM 798 C C . PHE A 1 106 ? -30.304 9.079 23.788 1.00 88.94 106 PHE A C 1
ATOM 800 O O . PHE A 1 106 ? -30.150 8.498 24.866 1.00 88.94 106 PHE A O 1
ATOM 807 N N . ALA A 1 107 ? -31.063 10.169 23.659 1.00 85.94 107 ALA A N 1
ATOM 808 C CA . ALA A 1 107 ? -31.703 10.832 24.786 1.00 85.94 107 ALA A CA 1
ATOM 809 C C . ALA A 1 107 ? -32.493 9.852 25.680 1.00 85.94 107 ALA A C 1
ATOM 811 O O . ALA A 1 107 ? -33.265 9.001 25.219 1.00 85.94 107 ALA A O 1
ATOM 812 N N . GLY A 1 108 ? -32.288 9.987 26.991 1.00 86.44 108 GLY A N 1
ATOM 813 C CA . GLY A 1 108 ? -32.930 9.149 28.002 1.00 86.44 108 GLY A CA 1
ATOM 814 C C . GLY A 1 108 ? -32.306 7.763 28.182 1.00 86.44 108 GLY A C 1
ATOM 815 O O . GLY A 1 108 ? -32.962 6.915 28.776 1.00 86.44 108 GLY A O 1
ATOM 816 N N . LEU A 1 109 ? -31.102 7.511 27.656 1.00 89.75 109 LEU A N 1
ATOM 817 C CA . LEU A 1 109 ? -30.250 6.421 28.136 1.00 89.75 109 LEU A CA 1
ATOM 818 C C . LEU A 1 109 ? -29.324 6.923 29.243 1.00 89.75 109 LEU A C 1
ATOM 820 O O . LEU A 1 109 ? -28.643 7.938 29.090 1.00 89.75 109 LEU A O 1
ATOM 824 N N . GLU A 1 110 ? -29.255 6.185 30.343 1.00 89.81 110 GLU A N 1
ATOM 825 C CA . GLU A 1 110 ? -28.237 6.406 31.362 1.00 89.81 110 GLU A CA 1
ATOM 826 C C . GLU A 1 110 ? -26.864 5.909 30.892 1.00 89.81 110 GLU A C 1
ATOM 828 O O . GLU A 1 110 ? -26.740 5.043 30.024 1.00 89.81 110 GLU A O 1
ATOM 833 N N . ARG A 1 111 ? -25.789 6.408 31.516 1.00 86.44 111 ARG A N 1
ATOM 834 C CA . ARG A 1 111 ? -24.408 6.034 31.162 1.00 86.44 111 ARG A CA 1
ATOM 835 C C . ARG A 1 111 ? -24.181 4.519 31.176 1.00 86.44 111 ARG A C 1
ATOM 837 O O . ARG A 1 111 ? -23.500 3.994 30.301 1.00 86.44 111 ARG A O 1
ATOM 844 N N . GLN A 1 112 ? -24.748 3.813 32.154 1.00 85.81 112 GLN A N 1
ATOM 845 C CA . GLN A 1 112 ? -24.619 2.357 32.252 1.00 85.81 112 GLN A CA 1
ATOM 846 C C . GLN A 1 112 ? -25.347 1.643 31.107 1.00 85.81 112 GLN A C 1
ATOM 848 O O . GLN A 1 112 ? -24.828 0.663 30.581 1.00 85.81 112 GLN A O 1
ATOM 853 N N . GLU A 1 113 ? -26.497 2.163 30.671 1.00 89.81 113 GLU A N 1
ATOM 854 C CA . GLU A 1 113 ? -27.234 1.638 29.520 1.00 89.81 113 GLU A CA 1
ATOM 855 C C . GLU A 1 113 ? -26.484 1.902 28.211 1.00 89.81 113 GLU A C 1
ATOM 857 O O . GLU A 1 113 ? -26.413 1.013 27.368 1.00 89.81 113 GLU A O 1
ATOM 862 N N . ILE A 1 114 ? -25.853 3.070 28.050 1.00 89.06 114 ILE A N 1
ATOM 863 C CA . ILE A 1 114 ? -24.978 3.346 26.897 1.00 89.06 114 ILE A CA 1
ATOM 864 C C . ILE A 1 114 ? -23.850 2.311 26.833 1.00 89.06 114 ILE A C 1
ATOM 866 O O . ILE A 1 114 ? -23.637 1.699 25.790 1.00 89.06 114 ILE A O 1
ATOM 870 N N . ILE A 1 115 ? -23.164 2.065 27.953 1.00 84.12 115 ILE A N 1
ATOM 871 C CA . ILE A 1 115 ? -22.069 1.087 28.026 1.00 84.12 115 ILE A CA 1
ATOM 872 C C . ILE A 1 115 ? -22.579 -0.333 27.737 1.00 84.12 115 ILE A C 1
ATOM 874 O O . ILE A 1 115 ? -21.951 -1.069 26.977 1.00 84.12 115 ILE A O 1
ATOM 878 N N . ALA A 1 116 ? -23.733 -0.717 28.291 1.00 85.31 116 ALA A N 1
ATOM 879 C CA . ALA A 1 116 ? -24.326 -2.038 28.073 1.00 85.31 116 ALA A CA 1
ATOM 880 C C . ALA A 1 116 ? -24.782 -2.275 26.624 1.00 85.31 116 ALA A C 1
ATOM 882 O O . ALA A 1 116 ? -24.895 -3.423 26.202 1.00 85.31 116 ALA A O 1
ATOM 883 N N . ASN A 1 117 ? -25.022 -1.207 25.858 1.00 88.50 117 ASN A N 1
ATOM 884 C CA . ASN A 1 117 ? -25.498 -1.262 24.474 1.00 88.50 117 ASN A CA 1
ATOM 885 C C . ASN A 1 117 ? -24.477 -0.698 23.471 1.00 88.50 117 ASN A C 1
ATOM 887 O O . ASN A 1 117 ? -24.827 -0.417 22.323 1.00 88.50 117 ASN A O 1
ATOM 891 N N . LEU A 1 118 ? -23.215 -0.543 23.886 1.00 86.44 118 LEU A N 1
ATOM 892 C CA . LEU A 1 118 ? -22.189 0.180 23.134 1.00 86.44 118 LEU A CA 1
ATOM 893 C C . LEU A 1 118 ? -21.945 -0.405 21.738 1.00 86.44 118 LEU A C 1
ATOM 895 O O . LEU A 1 118 ? -21.753 0.344 20.788 1.00 86.44 118 LEU A O 1
ATOM 899 N N . GLU A 1 119 ? -22.004 -1.731 21.599 1.00 84.06 119 GLU A N 1
ATOM 900 C CA . GLU A 1 119 ? -21.852 -2.421 20.313 1.00 84.06 119 GLU A CA 1
ATOM 901 C C . GLU A 1 119 ? -22.976 -2.061 19.332 1.00 84.06 119 GLU A C 1
ATOM 903 O O . GLU A 1 119 ? -22.708 -1.620 18.218 1.00 84.06 119 GLU A O 1
ATOM 908 N N . SER A 1 120 ? -24.237 -2.135 19.766 1.00 87.62 120 SER A N 1
ATOM 909 C CA . SER A 1 120 ? -25.375 -1.754 18.920 1.00 87.62 120 SER A CA 1
ATOM 910 C C . SER A 1 120 ? -25.399 -0.255 18.609 1.00 87.62 120 SER A C 1
ATOM 912 O O . SER A 1 120 ? -25.784 0.142 17.511 1.00 87.62 120 SER A O 1
ATOM 914 N N . ILE A 1 121 ? -24.975 0.585 19.556 1.00 89.88 121 ILE A N 1
ATOM 915 C CA . ILE A 1 121 ? -24.829 2.030 19.349 1.00 89.88 121 ILE A CA 1
ATOM 916 C C . ILE A 1 121 ? -23.737 2.314 18.306 1.00 89.88 121 ILE A C 1
ATOM 918 O O . ILE A 1 121 ? -23.965 3.097 17.383 1.00 89.88 121 ILE A O 1
ATOM 922 N N . ARG A 1 122 ? -22.578 1.653 18.407 1.00 89.50 122 ARG A N 1
ATOM 923 C CA . ARG A 1 122 ? -21.479 1.757 17.437 1.00 89.50 122 ARG A CA 1
ATOM 924 C C . ARG A 1 122 ? -21.953 1.412 16.029 1.00 89.50 122 ARG A C 1
ATOM 926 O O . ARG A 1 122 ? -21.709 2.186 15.108 1.00 89.50 122 ARG A O 1
ATOM 933 N N . ASP A 1 123 ? -22.672 0.306 15.864 1.00 86.31 123 ASP A N 1
ATOM 934 C CA . ASP A 1 123 ? -23.165 -0.137 14.554 1.00 86.31 123 ASP A CA 1
ATOM 935 C C . ASP A 1 123 ? -24.115 0.890 13.912 1.00 86.31 123 ASP A C 1
ATOM 937 O O . ASP A 1 123 ? -24.111 1.088 12.694 1.00 86.31 123 ASP A O 1
ATOM 941 N N . LEU A 1 124 ? -24.903 1.597 14.730 1.00 88.25 124 LEU A N 1
ATOM 942 C CA . LEU A 1 124 ? -25.767 2.688 14.275 1.00 88.25 124 LEU A CA 1
ATOM 943 C C . LEU A 1 124 ? -24.965 3.905 13.804 1.00 88.25 124 LEU A C 1
ATOM 945 O O . LEU A 1 124 ? -25.294 4.475 12.762 1.00 88.25 124 LEU A O 1
ATOM 949 N N . TYR A 1 125 ? -23.897 4.276 14.514 1.00 90.38 125 TYR A N 1
ATOM 950 C CA . TYR A 1 125 ? -22.994 5.338 14.062 1.00 90.38 125 TYR A CA 1
ATOM 951 C C . TYR A 1 125 ? -22.224 4.956 12.799 1.00 90.38 125 TYR A C 1
ATOM 953 O O . TYR A 1 125 ? -22.048 5.803 11.929 1.00 90.38 125 TYR A O 1
ATOM 961 N N . VAL A 1 126 ? -21.804 3.697 12.652 1.00 89.19 126 VAL A N 1
ATOM 962 C CA . VAL A 1 126 ? -21.160 3.215 11.419 1.00 89.19 126 VAL A CA 1
ATOM 963 C C . VAL A 1 126 ? -22.104 3.346 10.227 1.00 89.19 126 VAL A C 1
ATOM 965 O O . VAL A 1 126 ? -21.713 3.893 9.196 1.00 89.19 126 VAL A O 1
ATOM 968 N N . ALA A 1 127 ? -23.364 2.929 10.374 1.00 84.94 127 ALA A N 1
ATOM 969 C CA . ALA A 1 127 ? -24.370 3.101 9.329 1.00 84.94 127 ALA A CA 1
ATOM 970 C C . ALA A 1 127 ? -24.601 4.585 8.987 1.00 84.94 127 ALA A C 1
ATOM 972 O O . ALA A 1 127 ? -24.567 4.966 7.818 1.00 84.94 127 ALA A O 1
ATOM 973 N N . LYS A 1 128 ? -24.734 5.444 10.007 1.00 87.69 128 LYS A N 1
ATOM 974 C CA . LYS A 1 128 ? -24.840 6.900 9.832 1.00 87.69 128 LYS A CA 1
ATOM 975 C C . LYS A 1 128 ? -23.656 7.473 9.053 1.00 87.69 128 LYS A C 1
ATOM 977 O O . LYS A 1 128 ? -23.874 8.180 8.074 1.00 87.69 128 LYS A O 1
ATOM 982 N N . MET A 1 129 ? -22.422 7.156 9.451 1.00 90.12 129 MET A N 1
ATOM 983 C CA . MET A 1 129 ? -21.215 7.674 8.799 1.00 90.12 129 MET A CA 1
ATOM 984 C C . MET A 1 129 ? -21.162 7.298 7.317 1.00 90.12 129 MET A C 1
ATOM 986 O O . MET A 1 129 ? -20.854 8.147 6.487 1.00 90.12 129 MET A O 1
ATOM 990 N N . ARG A 1 130 ? -21.509 6.056 6.960 1.00 86.94 130 ARG A N 1
ATOM 991 C CA . ARG A 1 130 ? -21.551 5.608 5.555 1.00 86.94 130 ARG A CA 1
ATOM 992 C C . ARG A 1 130 ? -22.474 6.483 4.711 1.00 86.94 130 ARG A C 1
ATOM 994 O O . ARG A 1 130 ? -22.093 6.946 3.638 1.00 86.94 130 ARG A O 1
ATOM 1001 N N . SER A 1 131 ? -23.669 6.760 5.220 1.00 82.94 131 SER A N 1
ATOM 1002 C CA . SER A 1 131 ? -24.597 7.640 4.521 1.00 82.94 131 SER A CA 1
ATOM 1003 C C . SER A 1 131 ? -24.145 9.092 4.486 1.00 82.94 131 SER A C 1
ATOM 1005 O O . SER A 1 131 ? -24.411 9.759 3.491 1.00 82.94 131 SER A O 1
ATOM 1007 N N . GLU A 1 132 ? -23.524 9.599 5.552 1.00 87.19 132 GLU A N 1
ATOM 1008 C CA . GLU A 1 132 ? -23.005 10.968 5.593 1.00 87.19 132 GLU A CA 1
ATOM 1009 C C . GLU A 1 132 ? -21.891 11.168 4.568 1.00 87.19 132 GLU A C 1
ATOM 1011 O O . GLU A 1 132 ? -21.861 12.201 3.905 1.00 87.19 132 GLU A O 1
ATOM 1016 N N . VAL A 1 133 ? -21.017 10.173 4.379 1.00 87.31 133 VAL A N 1
ATOM 1017 C CA . VAL A 1 133 ? -20.004 10.199 3.314 1.00 87.31 133 VAL A CA 1
ATOM 1018 C C . VAL A 1 133 ? -20.667 10.308 1.947 1.00 87.31 133 VAL A C 1
ATOM 1020 O O . VAL A 1 133 ? -20.300 11.177 1.158 1.00 87.31 133 VAL A O 1
ATOM 1023 N N . LEU A 1 134 ? -21.661 9.461 1.668 1.00 82.44 134 LEU A N 1
ATOM 1024 C CA . LEU A 1 134 ? -22.348 9.464 0.380 1.00 82.44 134 LEU A CA 1
ATOM 1025 C C . LEU A 1 134 ? -23.087 10.786 0.123 1.00 82.44 134 LEU A C 1
ATOM 1027 O O . LEU A 1 134 ? -22.905 11.389 -0.934 1.00 82.44 134 LEU A O 1
ATOM 1031 N N . SER A 1 135 ? -23.893 11.256 1.079 1.00 82.12 135 SER A N 1
ATOM 1032 C CA . SER A 1 135 ? -24.684 12.479 0.908 1.00 82.12 135 SER A CA 1
ATOM 1033 C C . SER A 1 135 ? -23.800 13.718 0.783 1.00 82.12 135 SER A C 1
ATOM 1035 O O . SER A 1 135 ? -24.047 14.558 -0.080 1.00 82.12 135 SER A O 1
ATOM 1037 N N . THR A 1 136 ? -22.728 13.794 1.574 1.00 84.94 136 THR A N 1
ATOM 1038 C CA . THR A 1 136 ? -21.759 14.892 1.507 1.00 84.94 136 THR A CA 1
ATOM 1039 C C . THR A 1 136 ? -21.027 14.899 0.168 1.00 84.94 136 THR A C 1
ATOM 1041 O O . THR A 1 136 ? -20.918 15.949 -0.458 1.00 84.94 136 THR A O 1
ATOM 1044 N N . ALA A 1 137 ? -20.578 13.737 -0.318 1.00 82.38 137 ALA A N 1
ATOM 1045 C CA . ALA A 1 137 ? -19.883 13.649 -1.600 1.00 82.38 137 ALA A CA 1
ATOM 1046 C C . ALA A 1 137 ? -20.783 14.036 -2.789 1.00 82.38 137 ALA A C 1
ATOM 1048 O O . ALA A 1 137 ? -20.324 14.707 -3.715 1.00 82.38 137 ALA A O 1
ATOM 1049 N N . ILE A 1 138 ? -22.063 13.639 -2.763 1.00 80.88 138 ILE A N 1
ATOM 1050 C CA . ILE A 1 138 ? -23.052 14.030 -3.780 1.00 80.88 138 ILE A CA 1
ATOM 1051 C C . ILE A 1 138 ? -23.288 15.541 -3.748 1.00 80.88 138 ILE A C 1
ATOM 1053 O O . ILE A 1 138 ? -23.293 16.178 -4.803 1.00 80.88 138 ILE A O 1
ATOM 1057 N N . GLU A 1 139 ? -23.472 16.117 -2.560 1.00 82.75 139 GLU A N 1
ATOM 1058 C CA . GLU A 1 139 ? -23.743 17.547 -2.422 1.00 82.75 139 GLU A CA 1
ATOM 1059 C C . GLU A 1 139 ? -22.536 18.392 -2.842 1.00 82.75 139 GLU A C 1
ATOM 1061 O O . GLU A 1 139 ? -22.687 19.341 -3.608 1.00 82.75 139 GLU A O 1
ATOM 1066 N N . ASP A 1 140 ? -21.320 18.008 -2.455 1.00 83.19 140 ASP A N 1
ATOM 1067 C CA . ASP A 1 140 ? -20.105 18.700 -2.891 1.00 83.19 140 ASP A CA 1
ATOM 1068 C C . ASP A 1 140 ? -19.931 18.663 -4.409 1.00 83.19 140 ASP A C 1
ATOM 1070 O O . ASP A 1 140 ? -19.568 19.670 -5.024 1.00 83.19 140 ASP A O 1
ATOM 1074 N N . ALA A 1 141 ? -20.203 17.509 -5.027 1.00 79.62 141 ALA A N 1
ATOM 1075 C CA . ALA A 1 141 ? -20.145 17.363 -6.474 1.00 79.62 141 ALA A CA 1
ATOM 1076 C C . ALA A 1 141 ? -21.205 18.232 -7.162 1.00 79.62 141 ALA A C 1
ATOM 1078 O O . ALA A 1 141 ? -20.902 18.895 -8.156 1.00 79.62 141 ALA A O 1
ATOM 1079 N N . ARG A 1 142 ? -22.422 18.285 -6.607 1.00 81.62 142 ARG A N 1
ATOM 1080 C CA . ARG A 1 142 ? -23.515 19.141 -7.086 1.00 81.62 142 ARG A CA 1
ATOM 1081 C C . ARG A 1 142 ? -23.169 20.627 -6.990 1.00 81.62 142 ARG A C 1
ATOM 1083 O O . ARG A 1 142 ? -23.488 21.382 -7.905 1.00 81.62 142 ARG A O 1
ATOM 1090 N N . LEU A 1 143 ? -22.532 21.041 -5.899 1.00 83.44 143 LEU A N 1
ATOM 1091 C CA . LEU A 1 143 ? -22.137 22.427 -5.644 1.00 83.44 143 LEU A CA 1
ATOM 1092 C C . LEU A 1 143 ? -20.815 22.818 -6.326 1.00 83.44 143 LEU A C 1
ATOM 1094 O O . LEU A 1 143 ? -20.414 23.979 -6.259 1.00 83.44 143 LEU A O 1
ATOM 1098 N N . GLY A 1 144 ? -20.130 21.878 -6.984 1.00 79.25 144 GLY A N 1
ATOM 1099 C CA . GLY A 1 144 ? -18.847 22.129 -7.639 1.00 79.25 144 GLY A CA 1
ATOM 1100 C C . GLY A 1 144 ? -17.712 22.446 -6.660 1.00 79.25 144 GLY A C 1
ATOM 1101 O O . GLY A 1 144 ? -16.772 23.145 -7.027 1.00 79.25 144 GLY A O 1
ATOM 1102 N N . LEU A 1 145 ? -17.771 21.937 -5.425 1.00 73.75 145 LEU A N 1
ATOM 1103 C CA . LEU A 1 145 ? -16.822 22.240 -4.343 1.00 73.75 145 LEU A CA 1
ATOM 1104 C C . LEU A 1 145 ? -15.492 21.466 -4.436 1.00 73.75 145 LEU A C 1
ATOM 1106 O O . LEU A 1 145 ? -14.819 21.263 -3.424 1.00 73.75 145 LEU A O 1
ATOM 1110 N N . ARG A 1 146 ? -15.085 21.049 -5.640 1.00 68.56 146 ARG A N 1
ATOM 1111 C CA . ARG A 1 146 ? -13.810 20.344 -5.851 1.00 68.56 146 ARG A CA 1
ATOM 1112 C C . ARG A 1 146 ? -12.635 21.225 -5.420 1.00 68.56 146 ARG A C 1
ATOM 1114 O O . ARG A 1 146 ? -12.549 22.377 -5.842 1.00 68.56 146 ARG A O 1
ATOM 1121 N N . GLY A 1 147 ? -11.749 20.697 -4.579 1.00 64.50 147 GLY A N 1
ATOM 1122 C CA . GLY A 1 147 ? -10.601 21.417 -4.022 1.00 64.50 147 GLY A CA 1
ATOM 1123 C C . GLY A 1 147 ? -10.919 22.454 -2.934 1.00 64.50 147 GLY A C 1
ATOM 1124 O O . GLY A 1 147 ? -10.000 23.135 -2.483 1.00 64.50 147 GLY A O 1
ATOM 1125 N N . ASN A 1 148 ? -12.178 22.590 -2.490 1.00 68.56 148 ASN A N 1
ATOM 1126 C CA . ASN A 1 148 ? -12.564 23.561 -1.452 1.00 68.56 148 ASN A CA 1
ATOM 1127 C C . ASN A 1 148 ? -12.560 22.987 -0.026 1.00 68.56 148 ASN A C 1
ATOM 1129 O O . ASN A 1 148 ? -12.705 23.747 0.936 1.00 68.56 148 ASN A O 1
ATOM 1133 N N . ARG A 1 149 ? -12.410 21.666 0.147 1.00 72.94 149 ARG A N 1
ATOM 1134 C CA . ARG A 1 149 ? -12.327 21.067 1.485 1.00 72.94 149 ARG A CA 1
ATOM 1135 C C . ARG A 1 149 ? -10.943 21.247 2.091 1.00 72.94 149 ARG A C 1
ATOM 1137 O O . ARG A 1 149 ? -9.919 21.042 1.448 1.00 72.94 149 ARG A O 1
ATOM 1144 N N . ILE A 1 150 ? -10.931 21.600 3.372 1.00 74.06 150 ILE A N 1
ATOM 1145 C CA . ILE A 1 150 ? -9.715 21.697 4.178 1.00 74.06 150 ILE A CA 1
ATOM 1146 C C . ILE A 1 150 ? -9.491 20.349 4.863 1.00 74.06 150 ILE A C 1
ATOM 1148 O O . ILE A 1 150 ? -10.436 19.737 5.361 1.00 74.06 150 ILE A O 1
ATOM 1152 N N . ALA A 1 151 ? -8.236 19.900 4.900 1.00 76.06 151 ALA A N 1
ATOM 1153 C CA . ALA A 1 151 ? -7.844 18.720 5.662 1.00 76.06 151 ALA A CA 1
ATOM 1154 C C . ALA A 1 151 ? -8.261 18.838 7.133 1.00 76.06 151 ALA A C 1
ATOM 1156 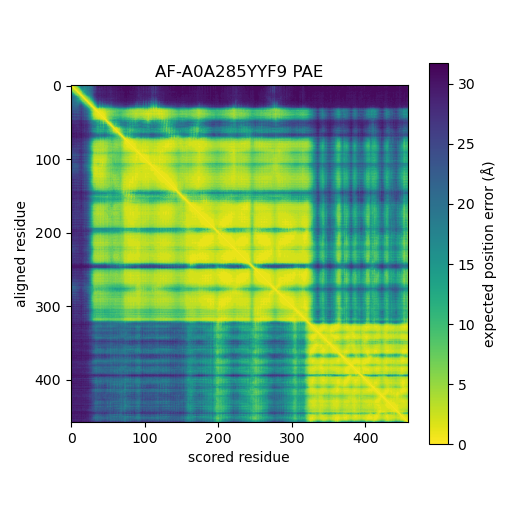O O . ALA A 1 151 ? -8.121 19.903 7.741 1.00 76.06 151 ALA A O 1
ATOM 1157 N N . VAL A 1 152 ? -8.740 17.732 7.710 1.00 78.06 152 VAL A N 1
ATOM 1158 C CA . VAL A 1 152 ? -9.045 17.663 9.143 1.00 78.06 152 VAL A CA 1
ATOM 1159 C C . VAL A 1 152 ? -7.786 18.055 9.929 1.00 78.06 152 VAL A C 1
ATOM 1161 O O . VAL A 1 152 ? -6.725 17.468 9.686 1.00 78.06 152 VAL A O 1
ATOM 1164 N N . PRO A 1 153 ? -7.854 19.034 10.853 1.00 78.50 153 PRO A N 1
ATOM 1165 C CA . PRO A 1 153 ? -6.687 19.464 11.615 1.00 78.50 153 PRO A CA 1
ATOM 1166 C C . PRO A 1 153 ? -6.007 18.285 12.318 1.00 78.50 153 PRO A C 1
ATOM 1168 O O . PRO A 1 153 ? -6.653 17.527 13.035 1.00 78.50 153 PRO A O 1
ATOM 1171 N N . GLY A 1 154 ? -4.701 18.124 12.101 1.00 70.25 154 GLY A N 1
ATOM 1172 C CA . GLY A 1 154 ? -3.921 17.028 12.685 1.00 70.25 154 GLY A CA 1
ATOM 1173 C C . GLY A 1 154 ? -4.027 15.679 11.961 1.00 70.25 154 GLY A C 1
ATOM 1174 O O . GLY A 1 154 ? -3.238 14.790 12.272 1.00 70.25 154 GLY A O 1
ATOM 1175 N N . SER A 1 155 ? -4.916 15.517 10.972 1.00 73.25 155 SER A N 1
ATOM 1176 C CA . SER A 1 155 ? -4.882 14.355 10.073 1.00 73.25 155 SER A CA 1
ATOM 1177 C C . SER A 1 155 ? -3.654 14.474 9.161 1.00 73.25 155 SER A C 1
ATOM 1179 O O . SER A 1 155 ? -3.444 15.537 8.563 1.00 73.25 155 SER A O 1
ATOM 1181 N N . PRO A 1 156 ? -2.812 13.430 9.036 1.00 72.62 156 PRO A N 1
ATOM 1182 C CA . PRO A 1 156 ? -1.644 13.482 8.157 1.00 72.62 156 PRO A CA 1
ATOM 1183 C C . PRO A 1 156 ? -2.079 13.571 6.681 1.00 72.62 156 PRO A C 1
ATOM 1185 O O . PRO A 1 156 ? -3.262 13.527 6.387 1.00 72.62 156 PRO A O 1
ATOM 1188 N N . ARG A 1 157 ? -1.179 13.700 5.701 1.00 78.25 157 ARG A N 1
ATOM 1189 C CA . ARG A 1 157 ? -1.552 13.489 4.280 1.00 78.25 157 ARG A CA 1
ATOM 1190 C C . ARG A 1 157 ? -1.388 12.016 3.923 1.00 78.25 157 ARG A C 1
ATOM 1192 O O . ARG A 1 157 ? -0.588 11.342 4.560 1.00 78.25 157 ARG A O 1
ATOM 1199 N N . TRP A 1 158 ? -2.143 11.510 2.951 1.00 81.19 158 TRP A N 1
ATOM 1200 C CA . TRP A 1 158 ? -1.832 10.198 2.384 1.00 81.19 158 TRP A CA 1
ATOM 1201 C C . TRP A 1 158 ? -0.481 10.281 1.666 1.00 81.19 158 TRP A C 1
ATOM 1203 O O . TRP A 1 158 ? -0.217 11.245 0.947 1.00 81.19 158 TRP A O 1
ATOM 1213 N N . ASN A 1 159 ? 0.386 9.300 1.897 1.00 78.88 159 ASN A N 1
ATOM 1214 C CA . ASN A 1 159 ? 1.692 9.193 1.246 1.00 78.88 159 ASN A CA 1
ATOM 1215 C C . ASN A 1 159 ? 1.645 8.479 -0.118 1.00 78.88 159 ASN A C 1
ATOM 1217 O O . ASN A 1 159 ? 2.659 8.435 -0.813 1.00 78.88 159 ASN A O 1
ATOM 1221 N N . TYR A 1 160 ? 0.482 7.954 -0.510 1.00 82.19 160 TYR A N 1
ATOM 1222 C CA . TYR A 1 160 ? 0.179 7.439 -1.846 1.00 82.19 160 TYR A CA 1
ATOM 1223 C C . TYR A 1 160 ? -1.299 7.687 -2.187 1.00 82.19 160 TYR A C 1
ATOM 1225 O O . TYR A 1 160 ? -2.098 7.989 -1.304 1.00 82.19 160 TYR A O 1
ATOM 1233 N N . SER A 1 161 ? -1.664 7.555 -3.463 1.00 82.62 161 SER A N 1
ATOM 1234 C CA . SER A 1 161 ? -3.055 7.651 -3.921 1.00 82.62 161 SER A CA 1
ATOM 1235 C C . SER A 1 161 ? -3.729 6.272 -3.860 1.00 82.62 161 SER A C 1
ATOM 1237 O O . SER A 1 161 ? -3.280 5.376 -4.580 1.00 82.62 161 SER A O 1
ATOM 1239 N N . PRO A 1 162 ? -4.776 6.073 -3.035 1.00 86.56 162 PRO A N 1
ATOM 1240 C CA . PRO A 1 162 ? -5.490 4.801 -2.968 1.00 86.56 162 PRO A CA 1
ATOM 1241 C C . PRO A 1 162 ? -6.147 4.430 -4.301 1.00 86.56 162 PRO A C 1
ATOM 1243 O O . PRO A 1 162 ? -6.677 5.285 -5.007 1.00 86.56 162 PRO A O 1
ATOM 1246 N N . ASN A 1 163 ? -6.147 3.143 -4.639 1.00 84.38 163 ASN A N 1
ATOM 1247 C CA . ASN A 1 163 ? -6.836 2.626 -5.816 1.00 84.38 163 ASN A CA 1
ATOM 1248 C C . ASN A 1 163 ? -8.355 2.502 -5.579 1.00 84.38 163 ASN A C 1
ATOM 1250 O O . ASN A 1 163 ? -8.841 2.590 -4.451 1.00 84.38 163 ASN A O 1
ATOM 1254 N N . SER A 1 164 ? -9.132 2.245 -6.635 1.00 82.62 164 SER A N 1
ATOM 1255 C CA . SER A 1 164 ? -10.601 2.191 -6.548 1.00 82.62 164 SER A CA 1
ATOM 1256 C C . SER A 1 164 ? -11.137 1.166 -5.536 1.00 82.62 164 SER A C 1
ATOM 1258 O O . SER A 1 164 ? -12.180 1.398 -4.922 1.00 82.62 164 SER A O 1
ATOM 1260 N N . SER A 1 165 ? -10.432 0.050 -5.322 1.00 86.88 165 SER A N 1
ATOM 1261 C CA . SER A 1 165 ? -10.818 -0.958 -4.325 1.00 86.88 165 SER A CA 1
ATOM 1262 C C . SER A 1 165 ? -10.576 -0.454 -2.901 1.00 86.88 165 SER A C 1
ATOM 1264 O O . SER A 1 165 ? -11.439 -0.611 -2.040 1.00 86.88 165 SER A O 1
ATOM 1266 N N . GLU A 1 166 ? -9.440 0.205 -2.659 1.00 91.00 166 GLU A N 1
ATOM 1267 C CA . GLU A 1 166 ? -9.128 0.838 -1.371 1.00 91.00 166 GLU A CA 1
ATOM 1268 C C . GLU A 1 166 ? -10.123 1.965 -1.058 1.00 91.00 166 GLU A C 1
ATOM 1270 O O . GLU A 1 166 ? -10.676 2.009 0.040 1.00 91.00 166 GLU A O 1
ATOM 1275 N N . LEU A 1 167 ? -10.441 2.821 -2.037 1.00 87.56 167 LEU A N 1
ATOM 1276 C CA . LEU A 1 167 ? -11.444 3.884 -1.889 1.00 87.56 167 LEU A CA 1
ATOM 1277 C C . LEU A 1 167 ? -12.831 3.324 -1.553 1.00 87.56 167 LEU A C 1
ATOM 1279 O O . LEU A 1 167 ? -13.512 3.850 -0.673 1.00 87.56 167 LEU A O 1
ATOM 1283 N N . THR A 1 168 ? -13.232 2.222 -2.194 1.00 85.56 168 THR A N 1
ATOM 1284 C CA . THR A 1 168 ? -14.502 1.543 -1.891 1.00 85.56 168 THR A CA 1
ATOM 1285 C C . THR A 1 168 ? -14.523 1.010 -0.456 1.00 85.56 168 THR A C 1
ATOM 1287 O O . THR A 1 168 ? -15.525 1.156 0.250 1.00 85.56 168 THR A O 1
ATOM 1290 N N . LEU A 1 169 ? -13.415 0.424 0.013 1.00 91.88 169 LEU A N 1
ATOM 1291 C CA . LEU A 1 169 ? -13.293 -0.043 1.395 1.00 91.88 169 LEU A CA 1
ATOM 1292 C C . LEU A 1 169 ? -13.392 1.114 2.394 1.00 91.88 169 LEU A C 1
ATOM 1294 O O . LEU A 1 169 ? -14.128 0.994 3.370 1.00 91.88 169 LEU A O 1
ATOM 1298 N N . LEU A 1 170 ? -12.719 2.241 2.143 1.00 91.88 170 LEU A N 1
ATOM 1299 C CA . LEU A 1 170 ? -12.781 3.421 3.015 1.00 91.88 170 LEU A CA 1
ATOM 1300 C C . LEU A 1 170 ? -14.178 4.045 3.039 1.00 91.88 170 LEU A C 1
ATOM 1302 O O . LEU A 1 170 ? -14.660 4.415 4.105 1.00 91.88 170 LEU A O 1
ATOM 1306 N N . ALA A 1 171 ? -14.861 4.114 1.897 1.00 85.25 171 ALA A N 1
ATOM 1307 C CA . ALA A 1 171 ? -16.214 4.659 1.819 1.00 85.25 171 ALA A CA 1
ATOM 1308 C C . ALA A 1 171 ? -17.245 3.793 2.558 1.00 85.25 171 ALA A C 1
ATOM 1310 O O . ALA A 1 171 ? -18.181 4.299 3.174 1.00 85.25 171 ALA A O 1
ATOM 1311 N N . THR A 1 172 ? -17.061 2.472 2.517 1.00 87.25 172 THR A N 1
ATOM 1312 C CA . THR A 1 172 ? -17.919 1.510 3.222 1.00 87.25 172 THR A CA 1
ATOM 1313 C C . THR A 1 172 ? -17.497 1.298 4.677 1.00 87.25 172 THR A C 1
ATOM 1315 O O . THR A 1 172 ? -18.262 0.744 5.459 1.00 87.25 172 THR A O 1
ATOM 1318 N N . HIS A 1 173 ? -16.315 1.754 5.087 1.00 92.69 173 HIS A N 1
ATOM 1319 C CA . HIS A 1 173 ? -15.822 1.654 6.463 1.00 92.69 173 HIS A CA 1
ATOM 1320 C C . HIS A 1 173 ? -15.176 2.973 6.916 1.00 92.69 173 HIS A C 1
ATOM 1322 O O . HIS A 1 173 ? -14.009 2.986 7.322 1.00 92.69 173 HIS A O 1
ATOM 1328 N N . PRO A 1 174 ? -15.915 4.097 6.865 1.00 92.62 174 PRO A N 1
ATOM 1329 C CA . PRO A 1 174 ? -15.351 5.425 7.098 1.00 92.62 174 PRO A CA 1
ATOM 1330 C C . PRO A 1 174 ? -14.737 5.573 8.491 1.00 92.62 174 PRO A C 1
ATOM 1332 O O . PRO A 1 174 ? -13.750 6.277 8.660 1.00 92.62 174 PRO A O 1
ATOM 1335 N N . GLN A 1 175 ? -15.246 4.840 9.480 1.00 93.81 175 GLN A N 1
ATOM 1336 C CA . GLN A 1 175 ? -14.713 4.808 10.839 1.00 93.81 175 GLN A CA 1
ATOM 1337 C C . GLN A 1 175 ? -13.283 4.254 10.949 1.00 93.81 175 GLN A C 1
ATOM 1339 O O . GLN A 1 175 ? -12.623 4.439 11.967 1.00 93.81 175 GLN A O 1
ATOM 1344 N N . LEU A 1 176 ? -12.788 3.565 9.919 1.00 94.81 176 LEU A N 1
ATOM 1345 C CA . LEU A 1 176 ? -11.460 2.948 9.905 1.00 94.81 176 LEU A CA 1
ATOM 1346 C C . LEU A 1 176 ? -10.442 3.768 9.098 1.00 94.81 176 LEU A C 1
ATOM 1348 O O . LEU A 1 176 ? -9.261 3.408 9.060 1.00 94.81 176 LEU A O 1
ATOM 1352 N N . ALA A 1 177 ? -10.867 4.860 8.456 1.00 92.81 177 ALA A N 1
ATOM 1353 C CA . ALA A 1 177 ? -10.073 5.560 7.455 1.00 92.81 177 ALA A CA 1
ATOM 1354 C C . ALA A 1 177 ? -8.836 6.252 8.040 1.00 92.81 177 ALA A C 1
ATOM 1356 O O . ALA A 1 177 ? -7.719 5.963 7.609 1.00 92.81 177 ALA A O 1
ATOM 1357 N N . ILE A 1 178 ? -9.004 7.093 9.067 1.00 90.88 178 ILE A N 1
ATOM 1358 C CA . ILE A 1 178 ? -7.888 7.816 9.704 1.00 90.88 178 ILE A CA 1
ATOM 1359 C C . ILE A 1 178 ? -6.857 6.839 10.291 1.00 90.88 178 ILE A C 1
ATOM 1361 O O . ILE A 1 178 ? -5.653 7.023 10.107 1.00 90.88 178 ILE A O 1
ATOM 1365 N N . GLY A 1 179 ? -7.308 5.762 10.944 1.00 93.19 179 GLY A N 1
ATOM 1366 C CA . GLY A 1 179 ? -6.414 4.746 11.512 1.00 93.19 179 GLY A CA 1
ATOM 1367 C C . GLY A 1 179 ? -5.599 4.008 10.444 1.00 93.19 179 GLY A C 1
ATOM 1368 O O . GLY A 1 179 ? -4.393 3.811 10.610 1.00 93.19 179 GLY A O 1
ATOM 1369 N N . THR A 1 180 ? -6.239 3.665 9.321 1.00 95.56 180 THR A N 1
ATOM 1370 C CA . THR A 1 180 ? -5.606 3.001 8.167 1.00 95.56 180 THR A CA 1
ATOM 1371 C C . THR A 1 180 ? -4.599 3.918 7.468 1.00 95.56 180 THR A C 1
ATOM 1373 O O . THR A 1 180 ? -3.494 3.490 7.130 1.00 95.56 180 THR A O 1
ATOM 1376 N N . LYS A 1 181 ? -4.944 5.201 7.328 1.00 92.62 181 LYS A N 1
ATOM 1377 C CA . LYS A 1 181 ? -4.073 6.250 6.795 1.00 92.62 181 LYS A CA 1
ATOM 1378 C C . LYS A 1 181 ? -2.827 6.466 7.648 1.00 92.62 181 LYS A C 1
ATOM 1380 O O . LYS A 1 181 ? -1.715 6.455 7.125 1.00 92.62 181 LYS A O 1
ATOM 1385 N N . SER A 1 182 ? -3.001 6.630 8.963 1.00 93.25 182 SER A N 1
ATOM 1386 C CA . SER A 1 182 ? -1.873 6.779 9.892 1.00 93.25 182 SER A CA 1
ATOM 1387 C C . SER A 1 182 ? -0.943 5.576 9.796 1.00 93.25 182 SER A C 1
ATOM 1389 O O . SER A 1 182 ? 0.264 5.744 9.684 1.00 93.25 182 SER A O 1
ATOM 1391 N N . ALA A 1 183 ? -1.507 4.366 9.736 1.00 96.31 183 ALA A N 1
ATOM 1392 C CA . ALA A 1 183 ? -0.726 3.144 9.623 1.00 96.31 183 ALA A CA 1
ATOM 1393 C C . ALA A 1 183 ? 0.138 3.092 8.353 1.00 96.31 183 ALA A C 1
ATOM 1395 O O . ALA A 1 183 ? 1.272 2.625 8.423 1.00 96.31 183 ALA A O 1
ATOM 1396 N N . ALA A 1 184 ? -0.367 3.572 7.211 1.00 93.69 184 ALA A N 1
ATOM 1397 C CA . ALA A 1 184 ? 0.404 3.627 5.966 1.00 93.69 184 ALA A CA 1
ATOM 1398 C C . ALA A 1 184 ? 1.597 4.590 6.063 1.00 93.69 184 ALA A C 1
ATOM 1400 O O . ALA A 1 184 ? 2.704 4.272 5.620 1.00 93.69 184 ALA A O 1
ATOM 1401 N N . ASN A 1 185 ? 1.374 5.757 6.668 1.00 93.00 185 ASN A N 1
ATOM 1402 C CA . ASN A 1 185 ? 2.406 6.770 6.862 1.00 93.00 185 ASN A CA 1
ATOM 1403 C C . ASN A 1 185 ? 3.481 6.300 7.846 1.00 93.00 185 ASN A C 1
ATOM 1405 O O . ASN A 1 185 ? 4.670 6.370 7.541 1.00 93.00 185 ASN A O 1
ATOM 1409 N N . ASP A 1 186 ? 3.061 5.759 8.989 1.00 96.00 186 ASP A N 1
ATOM 1410 C CA . ASP A 1 186 ? 3.954 5.245 10.027 1.00 96.00 186 ASP A CA 1
ATOM 1411 C C . ASP A 1 186 ? 4.780 4.055 9.508 1.00 96.00 186 ASP A C 1
ATOM 1413 O O . ASP A 1 186 ? 5.979 3.965 9.767 1.00 96.00 186 ASP A O 1
ATOM 1417 N N . ALA A 1 187 ? 4.177 3.164 8.713 1.00 96.25 187 ALA A N 1
ATOM 1418 C CA . ALA A 1 187 ? 4.885 2.044 8.098 1.00 96.25 187 ALA A CA 1
ATOM 1419 C C . ALA A 1 187 ? 5.965 2.504 7.106 1.00 96.25 187 ALA A C 1
ATOM 1421 O O . ALA A 1 187 ? 7.085 1.986 7.132 1.00 96.25 187 ALA A O 1
ATOM 1422 N N . GLN A 1 188 ? 5.660 3.495 6.260 1.00 91.25 188 GLN A N 1
ATOM 1423 C CA . GLN A 1 188 ? 6.651 4.081 5.355 1.00 91.25 188 GLN A CA 1
ATOM 1424 C C . GLN A 1 188 ? 7.767 4.785 6.135 1.00 91.25 188 GLN A C 1
ATOM 1426 O O . GLN A 1 188 ? 8.941 4.645 5.789 1.00 91.25 188 GLN A O 1
ATOM 1431 N N . GLN A 1 189 ? 7.421 5.496 7.211 1.00 93.19 189 GLN A N 1
ATOM 1432 C CA . GLN A 1 189 ? 8.402 6.118 8.091 1.00 93.19 189 GLN A CA 1
ATOM 1433 C C . GLN A 1 189 ? 9.340 5.068 8.701 1.00 93.19 189 GLN A C 1
ATOM 1435 O O . GLN A 1 189 ? 10.555 5.236 8.649 1.00 93.19 189 GLN A O 1
ATOM 1440 N N . TRP A 1 190 ? 8.809 3.959 9.228 1.00 95.81 190 TRP A N 1
ATOM 1441 C CA . TRP A 1 190 ? 9.634 2.898 9.820 1.00 95.81 190 TRP A CA 1
ATOM 1442 C C . TRP A 1 190 ? 10.576 2.262 8.805 1.00 95.81 190 TRP A C 1
ATOM 1444 O O . TRP A 1 190 ? 11.721 1.974 9.144 1.00 95.81 190 TRP A O 1
ATOM 1454 N N . ALA A 1 191 ? 10.110 2.059 7.573 1.00 92.06 191 ALA A N 1
ATOM 1455 C CA . ALA A 1 191 ? 10.936 1.554 6.487 1.00 92.06 191 ALA A CA 1
ATOM 1456 C C . ALA A 1 191 ? 12.059 2.532 6.109 1.00 92.06 191 ALA A C 1
ATOM 1458 O O . ALA A 1 191 ? 13.203 2.109 5.949 1.00 92.06 191 ALA A O 1
ATOM 1459 N N . GLY A 1 192 ? 11.751 3.831 6.027 1.00 88.19 192 GLY A N 1
ATOM 1460 C CA . GLY A 1 192 ? 12.737 4.876 5.738 1.00 88.19 192 GLY A CA 1
ATOM 1461 C C . GLY A 1 192 ? 13.774 5.064 6.849 1.00 88.19 192 GLY A C 1
ATOM 1462 O O . GLY A 1 192 ? 14.942 5.304 6.560 1.00 88.19 192 GLY A O 1
ATOM 1463 N N . GLU A 1 193 ? 13.376 4.910 8.114 1.00 92.50 193 GLU A N 1
ATOM 1464 C CA . GLU A 1 193 ? 14.303 4.917 9.253 1.00 92.50 193 GLU A CA 1
ATOM 1465 C C . GLU A 1 193 ? 15.217 3.687 9.282 1.00 92.50 193 GLU A C 1
ATOM 1467 O O . GLU A 1 193 ? 16.359 3.784 9.728 1.00 92.50 193 GLU A O 1
ATOM 1472 N N . TYR A 1 194 ? 14.725 2.535 8.817 1.00 89.44 194 TYR A N 1
ATOM 1473 C CA . TYR A 1 194 ? 15.509 1.304 8.759 1.00 89.44 194 TYR A CA 1
ATOM 1474 C C . TYR A 1 194 ? 16.587 1.353 7.666 1.00 89.44 194 TYR A C 1
ATOM 1476 O O . TYR A 1 194 ? 17.721 0.933 7.895 1.00 89.44 194 TYR A O 1
ATOM 1484 N N . GLY A 1 195 ? 16.260 1.864 6.473 1.00 82.31 195 GLY A N 1
ATOM 1485 C CA . GLY A 1 195 ? 17.221 2.002 5.380 1.00 82.31 195 GLY A CA 1
ATOM 1486 C C . GLY A 1 195 ? 16.581 1.966 3.994 1.00 82.31 195 GLY A C 1
ATOM 1487 O O . GLY A 1 195 ? 15.535 2.562 3.758 1.00 82.31 195 GLY A O 1
ATOM 1488 N N . VAL A 1 196 ? 17.227 1.279 3.044 1.00 74.06 196 VAL A N 1
ATOM 1489 C CA . VAL A 1 196 ? 16.733 1.180 1.659 1.00 74.06 196 VAL A CA 1
ATOM 1490 C C . VAL A 1 196 ? 15.398 0.429 1.628 1.00 74.06 196 VAL A C 1
ATOM 1492 O O . VAL A 1 196 ? 15.340 -0.775 1.892 1.00 74.06 196 VAL A O 1
ATOM 1495 N N . SER A 1 197 ? 14.339 1.145 1.257 1.00 77.62 197 SER A N 1
ATOM 1496 C CA . SER A 1 197 ? 12.954 0.665 1.205 1.00 77.62 197 SER A CA 1
ATOM 1497 C C . SER A 1 197 ? 12.394 0.532 -0.214 1.00 77.62 197 SER A C 1
ATOM 1499 O O . SER A 1 197 ? 11.185 0.431 -0.390 1.00 77.62 197 SER A O 1
ATOM 1501 N N . ASN A 1 198 ? 13.262 0.502 -1.230 1.00 76.19 198 ASN A N 1
ATOM 1502 C CA . ASN A 1 198 ? 12.865 0.246 -2.617 1.00 76.19 198 ASN A CA 1
ATOM 1503 C C . ASN A 1 198 ? 12.150 -1.111 -2.749 1.00 76.19 198 ASN A C 1
ATOM 1505 O O . ASN A 1 198 ? 12.453 -2.047 -2.005 1.00 76.19 198 ASN A O 1
ATOM 1509 N N . ASP A 1 199 ? 11.277 -1.253 -3.748 1.00 73.12 199 ASP A N 1
ATOM 1510 C CA . ASP A 1 199 ? 10.546 -2.502 -3.982 1.00 73.12 199 ASP A CA 1
ATOM 1511 C C . ASP A 1 199 ? 11.489 -3.709 -4.058 1.00 73.12 199 ASP A C 1
ATOM 1513 O O . ASP A 1 199 ? 12.492 -3.692 -4.785 1.00 73.12 199 ASP A O 1
ATOM 1517 N N . GLY A 1 200 ? 11.142 -4.766 -3.325 1.00 73.00 200 GLY A N 1
ATOM 1518 C CA . GLY A 1 200 ? 11.938 -5.990 -3.233 1.00 73.00 200 GLY A CA 1
ATOM 1519 C C . GLY A 1 200 ? 13.027 -5.961 -2.151 1.00 73.00 200 GLY A C 1
ATOM 1520 O O . GLY A 1 200 ? 13.577 -7.002 -1.798 1.00 73.00 200 GLY A O 1
ATOM 1521 N N . TYR A 1 201 ? 13.351 -4.809 -1.564 1.00 83.69 201 TYR A N 1
ATOM 1522 C CA . TYR A 1 201 ? 14.368 -4.720 -0.511 1.00 83.69 201 TYR A CA 1
ATOM 1523 C C . TYR A 1 201 ? 13.786 -5.039 0.871 1.00 83.69 201 TYR A C 1
ATOM 1525 O O . TYR A 1 201 ? 12.576 -5.034 1.088 1.00 83.69 201 TYR A O 1
ATOM 1533 N N . GLN A 1 202 ? 14.667 -5.289 1.844 1.00 90.06 202 GLN A N 1
ATOM 1534 C CA . GLN A 1 202 ? 14.270 -5.566 3.229 1.00 90.06 202 GLN A CA 1
ATOM 1535 C C . GLN A 1 202 ? 13.440 -4.426 3.839 1.00 90.06 202 GLN A C 1
ATOM 1537 O O . GLN A 1 202 ? 12.483 -4.697 4.556 1.00 90.06 202 GLN A O 1
ATOM 1542 N N . GLY A 1 203 ? 13.737 -3.162 3.512 1.00 89.19 203 GLY A N 1
ATOM 1543 C CA . GLY A 1 203 ? 12.931 -2.032 3.981 1.00 89.19 203 GLY A CA 1
ATOM 1544 C C . GLY A 1 203 ? 11.491 -2.067 3.456 1.00 89.19 203 GLY A C 1
ATOM 1545 O O . GLY A 1 203 ? 10.568 -1.730 4.190 1.00 89.19 203 GLY A O 1
ATOM 1546 N N . ASN A 1 204 ? 11.266 -2.551 2.232 1.00 90.12 204 ASN A N 1
ATOM 1547 C CA . ASN A 1 204 ? 9.918 -2.747 1.697 1.00 90.12 204 ASN A CA 1
ATOM 1548 C C . ASN A 1 204 ? 9.208 -3.921 2.405 1.00 90.12 204 ASN A C 1
ATOM 1550 O O . ASN A 1 204 ? 8.061 -3.783 2.821 1.00 90.12 204 ASN A O 1
ATOM 1554 N N . ALA A 1 205 ? 9.916 -5.016 2.706 1.00 95.06 205 ALA A N 1
ATOM 1555 C CA . ALA A 1 205 ? 9.379 -6.090 3.551 1.00 95.06 205 ALA A CA 1
ATOM 1556 C C . ALA A 1 205 ? 8.957 -5.601 4.956 1.00 95.06 205 ALA A C 1
ATOM 1558 O O . ALA A 1 205 ? 7.901 -5.990 5.475 1.00 95.06 205 ALA A O 1
ATOM 1559 N N . LEU A 1 206 ? 9.752 -4.710 5.561 1.00 97.50 206 LEU A N 1
ATOM 1560 C CA . LEU A 1 206 ? 9.399 -4.027 6.805 1.00 97.50 206 LEU A CA 1
ATOM 1561 C C . LEU A 1 206 ? 8.155 -3.154 6.627 1.00 97.50 206 LEU A C 1
ATOM 1563 O O . LEU A 1 206 ? 7.258 -3.230 7.458 1.00 97.50 206 LEU A O 1
ATOM 1567 N N . GLN A 1 207 ? 8.068 -2.365 5.555 1.00 95.88 207 GLN A N 1
ATOM 1568 C CA . GLN A 1 207 ? 6.912 -1.508 5.285 1.00 95.88 207 GLN A CA 1
ATOM 1569 C C . GLN A 1 207 ? 5.605 -2.312 5.261 1.00 95.88 207 GLN A C 1
ATOM 1571 O O . GLN A 1 207 ? 4.686 -2.000 6.013 1.00 95.88 207 GLN A O 1
ATOM 1576 N N . HIS A 1 208 ? 5.530 -3.380 4.464 1.00 97.06 208 HIS A N 1
ATOM 1577 C CA . HIS A 1 208 ? 4.317 -4.198 4.315 1.00 97.06 208 HIS A CA 1
ATOM 1578 C C . HIS A 1 208 ? 3.911 -4.903 5.623 1.00 97.06 208 HIS A C 1
ATOM 1580 O O . HIS A 1 208 ? 2.743 -4.891 6.036 1.00 97.06 208 HIS A O 1
ATOM 1586 N N . SER A 1 209 ? 4.889 -5.455 6.348 1.00 98.50 209 SER A N 1
ATOM 1587 C CA . SER A 1 209 ? 4.628 -6.085 7.648 1.00 98.50 209 SER A CA 1
ATOM 1588 C C . SER A 1 209 ? 4.227 -5.072 8.730 1.00 98.50 209 SER A C 1
ATOM 1590 O O . SER A 1 209 ? 3.274 -5.321 9.476 1.00 98.50 209 SER A O 1
ATOM 1592 N N . ALA A 1 210 ? 4.883 -3.909 8.789 1.00 98.62 210 ALA A N 1
ATOM 1593 C CA . ALA A 1 210 ? 4.537 -2.814 9.695 1.00 98.62 210 ALA A CA 1
ATOM 1594 C C . ALA A 1 210 ? 3.142 -2.276 9.408 1.00 98.62 210 ALA A C 1
ATOM 1596 O O . ALA A 1 210 ? 2.361 -2.088 10.339 1.00 98.62 210 ALA A O 1
ATOM 1597 N N . TRP A 1 211 ? 2.797 -2.109 8.133 1.00 98.19 211 TRP A N 1
ATOM 1598 C CA . TRP A 1 211 ? 1.499 -1.598 7.731 1.00 98.19 211 TRP A CA 1
ATOM 1599 C C . TRP A 1 211 ? 0.360 -2.482 8.240 1.00 98.19 211 TRP A C 1
ATOM 1601 O O . TRP A 1 211 ? -0.592 -1.980 8.832 1.00 98.19 211 TRP A O 1
ATOM 1611 N N . ASN A 1 212 ? 0.499 -3.806 8.139 1.00 98.62 212 ASN A N 1
ATOM 1612 C CA . ASN A 1 212 ? -0.499 -4.739 8.663 1.00 98.62 212 ASN A CA 1
ATOM 1613 C C . ASN A 1 212 ? -0.625 -4.704 10.194 1.00 98.62 212 ASN A C 1
ATOM 1615 O O . ASN A 1 212 ? -1.742 -4.731 10.716 1.00 98.62 212 ASN A O 1
ATOM 1619 N N . VAL A 1 213 ? 0.495 -4.623 10.923 1.00 98.62 213 VAL A N 1
ATOM 1620 C CA . VAL A 1 213 ? 0.470 -4.481 12.391 1.00 98.62 213 VAL A CA 1
ATOM 1621 C C . VAL A 1 213 ? -0.201 -3.172 12.801 1.00 98.62 213 VAL A C 1
ATOM 1623 O O . VAL A 1 213 ? -1.024 -3.158 13.716 1.00 98.62 213 VAL A O 1
ATOM 1626 N N . LEU A 1 214 ? 0.149 -2.078 12.129 1.00 98.56 214 LEU A N 1
ATOM 1627 C CA . LEU A 1 214 ? -0.322 -0.740 12.455 1.00 98.56 214 LEU A CA 1
ATOM 1628 C C . LEU A 1 214 ? -1.784 -0.534 12.062 1.00 98.56 214 LEU A C 1
ATOM 1630 O O . LEU A 1 214 ? -2.510 0.067 12.845 1.00 98.56 214 LEU A O 1
ATOM 1634 N N . ILE A 1 215 ? -2.258 -1.082 10.934 1.00 98.38 215 ILE A N 1
ATOM 1635 C CA . ILE A 1 215 ? -3.692 -1.054 10.605 1.00 98.38 215 ILE A CA 1
ATOM 1636 C C . ILE A 1 215 ? -4.463 -1.768 11.711 1.00 98.38 215 ILE A C 1
ATOM 1638 O O . ILE A 1 215 ? -5.378 -1.179 12.288 1.00 98.38 215 ILE A O 1
ATOM 1642 N N . ALA A 1 216 ? -4.074 -3.001 12.052 1.00 98.25 216 ALA A N 1
ATOM 1643 C CA . ALA A 1 216 ? -4.758 -3.768 13.088 1.00 98.25 216 ALA A CA 1
ATOM 1644 C C . ALA A 1 216 ? -4.737 -3.026 14.433 1.00 98.25 216 ALA A C 1
ATOM 1646 O O . ALA A 1 216 ? -5.773 -2.906 15.080 1.00 98.25 216 ALA A O 1
ATOM 1647 N N . LYS A 1 217 ? -3.596 -2.446 14.827 1.00 97.31 217 LYS A N 1
ATOM 1648 C CA . LYS A 1 217 ? -3.474 -1.656 16.058 1.00 97.31 217 LYS A CA 1
ATOM 1649 C C . LYS A 1 217 ? -4.364 -0.412 16.044 1.00 97.31 217 LYS A C 1
ATOM 1651 O O . LYS A 1 217 ? -5.174 -0.251 16.954 1.00 97.31 217 LYS A O 1
ATOM 1656 N N . ASN A 1 218 ? -4.237 0.433 15.027 1.00 95.88 218 ASN A N 1
ATOM 1657 C CA . ASN A 1 218 ? -4.884 1.745 14.961 1.00 95.88 218 ASN A CA 1
ATOM 1658 C C . ASN A 1 218 ? -6.401 1.648 14.762 1.00 95.88 218 ASN A C 1
ATOM 1660 O O . ASN A 1 218 ? -7.123 2.590 15.072 1.00 95.88 218 ASN A O 1
ATOM 1664 N N . THR A 1 219 ? -6.890 0.514 14.258 1.00 95.25 219 THR A N 1
ATOM 1665 C CA . THR A 1 219 ? -8.324 0.266 14.059 1.00 95.25 219 THR A CA 1
ATOM 1666 C C . THR A 1 219 ? -8.934 -0.651 15.119 1.00 95.25 219 THR A C 1
ATOM 1668 O O . THR A 1 219 ? -10.155 -0.736 15.212 1.00 95.25 219 THR A O 1
ATOM 1671 N N . SER A 1 220 ? -8.115 -1.294 15.963 1.00 93.75 220 SER A N 1
ATOM 1672 C CA . SER A 1 220 ? -8.555 -2.326 16.916 1.00 93.75 220 SER A CA 1
ATOM 1673 C C . SER A 1 220 ? -9.687 -1.902 17.854 1.00 93.75 220 SER A C 1
ATOM 1675 O O . SER A 1 220 ? -10.518 -2.735 18.202 1.00 93.75 220 SER A O 1
ATOM 1677 N N . GLY A 1 221 ? -9.766 -0.629 18.247 1.00 89.25 221 GLY A N 1
ATOM 1678 C CA . GLY A 1 221 ? -10.828 -0.161 19.140 1.00 89.25 221 GLY A CA 1
ATOM 1679 C C . GLY A 1 221 ? -12.229 -0.144 18.500 1.00 89.25 221 GLY A C 1
ATOM 1680 O O . GLY A 1 221 ? -13.230 -0.129 19.210 1.00 89.25 221 GLY A O 1
ATOM 1681 N N . TRP A 1 222 ? -12.328 -0.246 17.171 1.00 91.19 222 TRP A N 1
ATOM 1682 C CA . TRP A 1 222 ? -13.602 -0.419 16.463 1.00 91.19 222 TRP A CA 1
ATOM 1683 C C . TRP A 1 222 ? -14.089 -1.871 16.431 1.00 91.19 222 TRP A C 1
ATOM 1685 O O . TRP A 1 222 ? -15.209 -2.130 15.993 1.00 91.19 222 TRP A O 1
ATOM 1695 N N . PHE A 1 223 ? -13.287 -2.810 16.932 1.00 91.25 223 PHE A N 1
ATOM 1696 C CA . PHE A 1 223 ? -13.547 -4.242 16.877 1.00 91.25 223 PHE A CA 1
ATOM 1697 C C . PHE A 1 223 ? -13.613 -4.863 18.271 1.00 91.25 223 PHE A C 1
ATOM 1699 O O . PHE A 1 223 ? -13.037 -4.362 19.236 1.00 91.25 223 PHE A O 1
ATOM 1706 N N . THR A 1 224 ? -14.324 -5.984 18.390 1.00 86.38 224 THR A N 1
ATOM 1707 C CA . THR A 1 224 ? -14.412 -6.735 19.654 1.00 86.38 224 THR A CA 1
ATOM 1708 C C . THR A 1 224 ? -13.475 -7.937 19.679 1.00 86.38 224 THR A C 1
ATOM 1710 O O . THR A 1 224 ? -13.166 -8.438 20.766 1.00 86.38 224 THR A O 1
ATOM 1713 N N . THR A 1 225 ? -12.994 -8.391 18.517 1.00 92.62 225 THR A N 1
ATOM 1714 C CA . THR A 1 225 ? -12.086 -9.532 18.391 1.00 92.62 225 THR A CA 1
ATOM 1715 C C . THR A 1 225 ? -10.820 -9.174 17.619 1.00 92.62 225 THR A C 1
ATOM 1717 O O . THR A 1 225 ? -10.823 -8.348 16.708 1.00 92.62 225 THR A O 1
ATOM 1720 N N . VAL A 1 226 ? -9.713 -9.828 17.986 1.00 96.69 226 VAL A N 1
ATOM 1721 C CA . VAL A 1 226 ? -8.434 -9.703 17.268 1.00 96.69 226 VAL A CA 1
ATOM 1722 C C . VAL A 1 226 ? -8.587 -10.125 15.804 1.00 96.69 226 VAL A C 1
ATOM 1724 O O . VAL A 1 226 ? -7.938 -9.542 14.943 1.00 96.69 226 VAL A O 1
ATOM 1727 N N . ASP A 1 227 ? -9.457 -11.097 15.521 1.00 97.69 227 ASP A N 1
ATOM 1728 C CA . ASP A 1 227 ? -9.70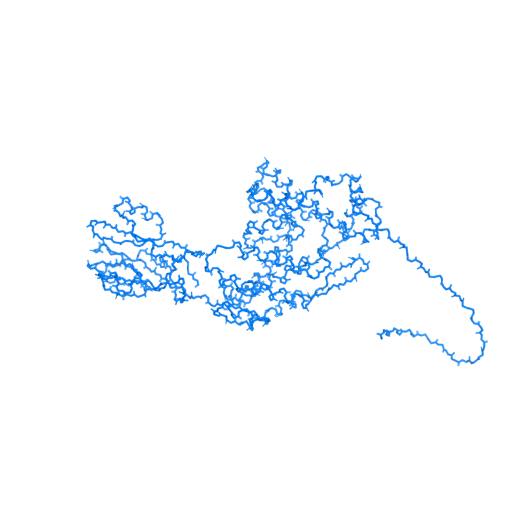6 -11.588 14.167 1.00 97.69 227 ASP A CA 1
ATOM 1729 C C . ASP A 1 227 ? -10.314 -10.503 13.274 1.00 97.69 227 ASP A C 1
ATOM 1731 O O . ASP A 1 227 ? -9.788 -10.276 12.191 1.00 97.69 227 ASP A O 1
ATOM 1735 N N . ASP A 1 228 ? -11.308 -9.747 13.750 1.00 95.56 228 ASP A N 1
ATOM 1736 C CA . ASP A 1 228 ? -11.933 -8.680 12.952 1.00 95.56 228 ASP A CA 1
ATOM 1737 C C . ASP A 1 228 ? -10.935 -7.564 12.583 1.00 95.56 228 ASP A C 1
ATOM 1739 O O . ASP A 1 228 ? -10.913 -7.076 11.451 1.00 95.56 228 ASP A O 1
ATOM 1743 N N . ALA A 1 229 ? -10.057 -7.188 13.522 1.00 97.00 229 ALA A N 1
ATOM 1744 C CA . ALA A 1 229 ? -9.016 -6.188 13.274 1.00 97.00 229 ALA A CA 1
ATOM 1745 C C . ALA A 1 229 ? -7.987 -6.673 12.236 1.00 97.00 229 ALA A C 1
ATOM 1747 O O . ALA A 1 229 ? -7.532 -5.906 11.382 1.00 97.00 229 ALA A O 1
ATOM 1748 N N . LEU A 1 230 ? -7.626 -7.958 12.292 1.00 98.62 230 LEU A N 1
ATOM 1749 C CA . LEU A 1 230 ? -6.724 -8.584 11.325 1.00 98.62 230 LEU A CA 1
ATOM 1750 C C . LEU A 1 230 ? -7.384 -8.772 9.958 1.00 98.62 230 LEU A C 1
ATOM 1752 O O . LEU A 1 230 ? -6.709 -8.621 8.939 1.00 98.62 230 LEU A O 1
ATOM 1756 N N . ASP A 1 231 ? -8.682 -9.062 9.929 1.00 98.44 231 ASP A N 1
ATOM 1757 C CA . ASP A 1 231 ? -9.472 -9.168 8.709 1.00 98.44 231 ASP A CA 1
ATOM 1758 C C . ASP A 1 231 ? -9.567 -7.822 7.999 1.00 98.44 231 ASP A C 1
ATOM 1760 O O . ASP A 1 231 ? -9.436 -7.775 6.777 1.00 98.44 231 ASP A O 1
ATOM 1764 N N . TRP A 1 232 ? -9.719 -6.715 8.733 1.00 98.19 232 TRP A N 1
ATOM 1765 C CA . TRP A 1 232 ? -9.637 -5.380 8.141 1.00 98.19 232 TRP A CA 1
ATOM 1766 C C . TRP A 1 232 ? -8.254 -5.095 7.546 1.00 98.19 232 TRP A C 1
ATOM 1768 O O . TRP A 1 232 ? -8.157 -4.741 6.369 1.00 98.19 232 TRP A O 1
ATOM 1778 N N . ALA A 1 233 ? -7.181 -5.321 8.315 1.00 98.50 233 ALA A N 1
ATOM 1779 C CA . ALA A 1 233 ? -5.810 -5.147 7.829 1.00 98.50 233 ALA A CA 1
ATOM 1780 C C . ALA A 1 233 ? -5.544 -5.971 6.562 1.00 98.50 233 ALA A C 1
ATOM 1782 O O . ALA A 1 233 ? -4.962 -5.475 5.595 1.00 98.50 233 ALA A O 1
ATOM 1783 N N . LYS A 1 234 ? -6.035 -7.215 6.535 1.00 98.38 234 LYS A N 1
ATOM 1784 C CA . LYS A 1 234 ? -5.949 -8.085 5.368 1.00 98.38 234 LYS A CA 1
ATOM 1785 C C . LYS A 1 234 ? -6.758 -7.551 4.189 1.00 98.38 234 LYS A C 1
ATOM 1787 O O . LYS A 1 234 ? -6.199 -7.439 3.109 1.00 98.38 234 LYS A O 1
ATOM 1792 N N . LYS A 1 235 ? -8.046 -7.240 4.368 1.00 97.62 235 LYS A N 1
ATOM 1793 C CA . LYS A 1 235 ? -8.921 -6.751 3.285 1.00 97.62 235 LYS A CA 1
ATOM 1794 C C . LYS A 1 235 ? -8.327 -5.520 2.609 1.00 97.62 235 LYS A C 1
ATOM 1796 O O . LYS A 1 235 ? -8.282 -5.471 1.384 1.00 97.62 235 LYS A O 1
ATOM 1801 N N . PHE A 1 236 ? -7.853 -4.565 3.406 1.00 97.00 236 PHE A N 1
ATOM 1802 C CA . PHE A 1 236 ? -7.278 -3.330 2.891 1.00 97.00 236 PHE A CA 1
ATOM 1803 C C . PHE A 1 236 ? -5.965 -3.579 2.141 1.00 97.00 236 PHE A C 1
ATOM 1805 O O . PHE A 1 236 ? -5.826 -3.172 0.992 1.00 97.00 236 PHE A O 1
ATOM 1812 N N . THR A 1 237 ? -5.019 -4.301 2.752 1.00 96.19 237 THR A N 1
ATOM 1813 C CA . THR A 1 237 ? -3.715 -4.537 2.109 1.00 96.19 237 THR A CA 1
ATOM 1814 C C . THR A 1 237 ? -3.803 -5.493 0.921 1.00 96.19 237 THR A C 1
ATOM 1816 O O . THR A 1 237 ? -3.150 -5.255 -0.081 1.00 96.19 237 THR A O 1
ATOM 1819 N N . ASP A 1 238 ? -4.681 -6.498 0.930 1.00 95.31 238 ASP A N 1
ATOM 1820 C CA . ASP A 1 238 ? -4.959 -7.298 -0.269 1.00 95.31 238 ASP A CA 1
ATOM 1821 C C . ASP A 1 238 ? -5.524 -6.418 -1.405 1.00 95.31 238 ASP A C 1
ATOM 1823 O O . ASP A 1 238 ? -5.099 -6.552 -2.551 1.00 95.31 238 ASP A O 1
ATOM 1827 N N . ALA A 1 239 ? -6.454 -5.498 -1.112 1.00 92.38 239 ALA A N 1
ATOM 1828 C CA . ALA A 1 239 ? -6.991 -4.574 -2.116 1.00 92.38 239 ALA A CA 1
ATOM 1829 C C . ALA A 1 239 ? -5.905 -3.661 -2.715 1.00 92.38 239 ALA A C 1
ATOM 1831 O O . ALA A 1 239 ? -5.957 -3.362 -3.911 1.00 92.38 239 ALA A O 1
ATOM 1832 N N . HIS A 1 240 ? -4.907 -3.272 -1.916 1.00 90.94 240 HIS A N 1
ATOM 1833 C CA . HIS A 1 240 ? -3.699 -2.603 -2.397 1.00 90.94 240 HIS A CA 1
ATOM 1834 C C . HIS A 1 240 ? -2.933 -3.486 -3.391 1.00 90.94 240 HIS A C 1
ATOM 1836 O O . HIS A 1 240 ? -2.750 -3.117 -4.552 1.00 90.94 240 HIS A O 1
ATOM 1842 N N . GLU A 1 241 ? -2.571 -4.702 -2.969 1.00 88.44 241 GLU A N 1
ATOM 1843 C CA . GLU A 1 241 ? -1.713 -5.588 -3.759 1.00 88.44 241 GLU A CA 1
ATOM 1844 C C . GLU A 1 241 ? -2.356 -6.025 -5.088 1.00 88.44 241 GLU A C 1
ATOM 1846 O O . GLU A 1 241 ? -1.688 -6.113 -6.125 1.00 88.44 241 GLU A O 1
ATOM 1851 N N . TYR A 1 242 ? -3.663 -6.314 -5.084 1.00 86.44 242 TYR A N 1
ATOM 1852 C CA . TYR A 1 242 ? -4.395 -6.756 -6.276 1.00 86.44 242 TYR A CA 1
ATOM 1853 C C . TYR A 1 242 ? -4.803 -5.608 -7.207 1.00 86.44 242 TYR A C 1
ATOM 1855 O O . TYR A 1 242 ? -5.074 -5.869 -8.381 1.00 86.44 242 TYR A O 1
ATOM 1863 N N . GLY A 1 243 ? -4.803 -4.363 -6.721 1.00 79.00 243 GLY A N 1
ATOM 1864 C CA . GLY A 1 243 ? -5.092 -3.169 -7.517 1.00 79.00 243 GLY A CA 1
ATOM 1865 C C . GLY A 1 243 ? -3.967 -2.752 -8.476 1.00 79.00 243 GLY A C 1
ATOM 1866 O O . GLY A 1 243 ? -4.217 -1.969 -9.392 1.00 79.00 243 GLY A O 1
ATOM 1867 N N . ALA A 1 244 ? -2.746 -3.283 -8.313 1.00 63.72 244 ALA A N 1
ATOM 1868 C CA . ALA A 1 244 ? -1.581 -2.944 -9.140 1.00 63.72 244 ALA A CA 1
ATOM 1869 C C . ALA A 1 244 ? -1.541 -3.679 -10.518 1.00 63.72 244 ALA A C 1
ATOM 1871 O O . ALA A 1 244 ? -1.954 -4.845 -10.606 1.00 63.72 244 ALA A O 1
ATOM 1872 N N . PRO A 1 245 ? -1.029 -3.052 -11.606 1.00 51.84 245 PRO A N 1
ATOM 1873 C CA . PRO A 1 245 ? -0.994 -3.638 -12.962 1.00 51.84 245 PRO A CA 1
ATOM 1874 C C . PRO A 1 245 ? -0.042 -4.853 -13.128 1.00 51.84 245 PRO A C 1
ATOM 1876 O O . PRO A 1 245 ? 1.023 -4.885 -12.554 1.00 51.84 245 PRO A O 1
ATOM 1879 N N . LEU A 1 246 ? -0.373 -5.852 -13.962 1.00 52.75 246 LEU A N 1
ATOM 1880 C CA . LEU A 1 246 ? 0.368 -7.130 -14.197 1.00 52.75 246 LEU A CA 1
ATOM 1881 C C . LEU A 1 246 ? 1.795 -6.969 -14.812 1.00 52.75 246 LEU A C 1
ATOM 1883 O O . LEU A 1 246 ? 2.129 -5.879 -15.267 1.00 52.75 246 LEU A O 1
ATOM 1887 N N . PRO A 1 247 ? 2.602 -8.038 -15.068 1.00 47.06 247 PRO A N 1
ATOM 1888 C CA . PRO A 1 247 ? 2.865 -9.305 -14.364 1.00 47.06 247 PRO A CA 1
ATOM 1889 C C . PRO A 1 247 ? 4.244 -9.338 -13.652 1.00 47.06 247 PRO A C 1
ATOM 1891 O O . PRO A 1 247 ? 4.530 -10.299 -12.943 1.00 47.06 247 PRO A O 1
ATOM 1894 N N . SER A 1 248 ? 5.112 -8.326 -13.806 1.00 49.97 248 SER A N 1
ATOM 1895 C CA . SER A 1 248 ? 6.317 -8.176 -12.958 1.00 49.97 248 SER A CA 1
ATOM 1896 C C . SER A 1 248 ? 5.954 -7.911 -11.499 1.00 49.97 248 SER A C 1
ATOM 1898 O O . SER A 1 248 ? 6.688 -8.323 -10.606 1.00 49.97 248 SER A O 1
ATOM 1900 N N . GLU A 1 249 ? 4.772 -7.330 -11.272 1.00 62.53 249 GLU A N 1
ATOM 1901 C CA . GLU A 1 249 ? 4.159 -7.214 -9.951 1.00 62.53 249 GLU A CA 1
ATOM 1902 C C . GLU A 1 249 ? 3.870 -8.572 -9.317 1.00 62.53 249 GLU A C 1
ATOM 1904 O O . GLU A 1 249 ? 3.696 -8.623 -8.117 1.00 62.53 249 GLU A O 1
ATOM 1909 N N . ALA A 1 250 ? 3.828 -9.694 -10.052 1.00 71.75 250 ALA A N 1
ATOM 1910 C CA . ALA A 1 250 ? 3.476 -10.978 -9.439 1.00 71.75 250 ALA A CA 1
ATOM 1911 C C . ALA A 1 250 ? 4.462 -11.375 -8.331 1.00 71.75 250 ALA A C 1
ATOM 1913 O O . ALA A 1 250 ? 4.039 -11.833 -7.277 1.00 71.75 250 ALA A O 1
ATOM 1914 N N . ARG A 1 251 ? 5.766 -11.142 -8.538 1.00 78.19 251 ARG A N 1
ATOM 1915 C CA . ARG A 1 251 ? 6.783 -11.447 -7.524 1.00 78.19 251 ARG A CA 1
ATOM 1916 C C . ARG A 1 251 ? 6.796 -10.424 -6.385 1.00 78.19 251 ARG A C 1
ATOM 1918 O O . ARG A 1 251 ? 6.972 -10.833 -5.240 1.00 78.19 251 ARG A O 1
ATOM 1925 N N . HIS A 1 252 ? 6.592 -9.139 -6.697 1.00 82.19 252 HIS A N 1
ATOM 1926 C CA . HIS A 1 252 ? 6.395 -8.078 -5.698 1.00 82.19 252 HIS A CA 1
ATOM 1927 C C . HIS A 1 252 ? 5.185 -8.407 -4.824 1.00 82.19 252 HIS A C 1
ATOM 1929 O O . HIS A 1 252 ? 5.350 -8.745 -3.662 1.00 82.19 252 HIS A O 1
ATOM 1935 N N . ARG A 1 253 ? 4.014 -8.556 -5.437 1.00 86.25 253 ARG A N 1
ATOM 1936 C CA . ARG A 1 253 ? 2.768 -9.009 -4.817 1.00 86.25 253 ARG A CA 1
ATOM 1937 C C . ARG A 1 253 ? 2.935 -10.267 -3.973 1.00 86.25 253 ARG A C 1
ATOM 1939 O O . ARG A 1 253 ? 2.416 -10.318 -2.867 1.00 86.25 253 ARG A O 1
ATOM 1946 N N . SER A 1 254 ? 3.626 -11.297 -4.460 1.00 90.88 254 SER A N 1
ATOM 1947 C CA . SER A 1 254 ? 3.857 -12.522 -3.681 1.00 90.88 254 SER A CA 1
ATOM 1948 C C . SER A 1 254 ? 4.680 -12.252 -2.412 1.00 90.88 254 SER A C 1
ATOM 1950 O O . SER A 1 254 ? 4.353 -12.780 -1.347 1.00 90.88 254 SER A O 1
ATOM 1952 N N . MET A 1 255 ? 5.715 -11.412 -2.499 1.00 92.44 255 MET A N 1
ATOM 1953 C CA . MET A 1 255 ? 6.487 -10.952 -1.341 1.00 92.44 255 MET A CA 1
ATOM 1954 C C . MET A 1 255 ? 5.632 -10.101 -0.395 1.00 92.44 255 MET A C 1
ATOM 1956 O O . MET A 1 255 ? 5.641 -10.338 0.813 1.00 92.44 255 MET A O 1
ATOM 1960 N N . ASP A 1 256 ? 4.884 -9.146 -0.934 1.00 93.81 256 ASP A N 1
ATOM 1961 C CA . ASP A 1 256 ? 4.091 -8.191 -0.169 1.00 93.81 256 ASP A CA 1
ATOM 1962 C C . ASP A 1 256 ? 2.956 -8.905 0.562 1.00 93.81 256 ASP A C 1
ATOM 1964 O O . ASP A 1 256 ? 2.829 -8.768 1.774 1.00 93.81 256 ASP A O 1
ATOM 1968 N N . LEU A 1 257 ? 2.225 -9.807 -0.103 1.00 95.25 257 LEU A N 1
ATOM 1969 C CA . LEU A 1 257 ? 1.217 -10.670 0.525 1.00 95.25 257 LEU A CA 1
ATOM 1970 C C . LEU A 1 257 ? 1.804 -11.557 1.636 1.00 95.25 257 LEU A C 1
ATOM 1972 O O . LEU A 1 257 ? 1.154 -11.740 2.674 1.00 95.25 257 LEU A O 1
ATOM 1976 N N . HIS A 1 258 ? 3.015 -12.100 1.448 1.00 97.38 258 HIS A N 1
ATOM 1977 C CA . HIS A 1 258 ? 3.716 -12.880 2.478 1.00 97.38 258 HIS A CA 1
ATOM 1978 C C . HIS A 1 258 ? 4.057 -12.008 3.690 1.00 97.38 258 HIS A C 1
ATOM 1980 O O . HIS A 1 258 ? 3.679 -12.332 4.815 1.00 97.38 258 HIS A O 1
ATOM 1986 N N . ASN A 1 259 ? 4.707 -10.867 3.472 1.00 98.31 259 ASN A N 1
ATOM 1987 C CA . ASN A 1 259 ? 5.120 -9.961 4.545 1.00 98.31 259 ASN A CA 1
ATOM 1988 C C . ASN A 1 259 ? 3.922 -9.306 5.249 1.00 98.31 259 ASN A C 1
ATOM 1990 O O . ASN A 1 259 ? 3.932 -9.166 6.474 1.00 98.31 259 ASN A O 1
ATOM 1994 N N . ASN A 1 260 ? 2.851 -8.999 4.513 1.00 98.38 260 ASN A N 1
ATOM 1995 C CA . ASN A 1 260 ? 1.557 -8.576 5.045 1.00 98.38 260 ASN A CA 1
ATOM 1996 C C . ASN A 1 260 ? 1.016 -9.630 6.032 1.00 98.38 260 ASN A C 1
ATOM 1998 O O . ASN A 1 260 ? 0.582 -9.305 7.141 1.00 98.38 260 ASN A O 1
ATOM 2002 N N . ASN A 1 261 ? 1.088 -10.917 5.668 1.00 98.44 261 ASN A N 1
ATOM 2003 C CA . ASN A 1 261 ? 0.678 -12.020 6.538 1.00 98.44 261 ASN A CA 1
ATOM 2004 C C . ASN A 1 261 ? 1.552 -12.174 7.789 1.00 98.44 261 ASN A C 1
ATOM 2006 O O . ASN A 1 261 ? 1.036 -12.422 8.884 1.00 98.44 261 ASN A O 1
ATOM 2010 N N . GLU A 1 262 ? 2.861 -11.997 7.650 1.00 98.50 262 GLU A N 1
ATOM 2011 C CA . GLU A 1 262 ? 3.785 -12.029 8.784 1.00 98.50 262 GLU A CA 1
ATOM 2012 C C . GLU A 1 262 ? 3.542 -10.862 9.749 1.00 98.50 262 GLU A C 1
ATOM 2014 O O . GLU A 1 262 ? 3.518 -11.070 10.963 1.00 98.50 262 GLU A O 1
ATOM 2019 N N . GLY A 1 263 ? 3.242 -9.665 9.236 1.00 98.56 263 GLY A N 1
ATOM 2020 C CA . GLY A 1 263 ? 2.798 -8.527 10.043 1.00 98.56 263 GLY A CA 1
ATOM 2021 C C . GLY A 1 263 ? 1.548 -8.850 10.866 1.00 98.56 263 GLY A C 1
ATOM 2022 O O . GLY A 1 263 ? 1.544 -8.725 12.092 1.00 98.56 263 GLY A O 1
ATOM 2023 N N . ARG A 1 264 ? 0.498 -9.378 10.225 1.00 98.75 264 ARG A N 1
ATOM 2024 C CA . ARG A 1 264 ? -0.721 -9.824 10.930 1.00 98.75 264 ARG A CA 1
ATOM 2025 C C . ARG A 1 264 ? -0.430 -10.870 12.008 1.00 98.75 264 ARG A C 1
ATOM 2027 O O . ARG A 1 264 ? -1.002 -10.814 13.097 1.00 98.75 264 ARG A O 1
ATOM 2034 N N . SER A 1 265 ? 0.489 -11.793 11.735 1.00 98.38 265 SER A N 1
ATOM 2035 C CA . SER A 1 265 ? 0.909 -12.819 12.697 1.00 98.38 265 SER A CA 1
ATOM 2036 C C . SER A 1 265 ? 1.610 -12.214 13.920 1.00 98.38 265 SER A C 1
ATOM 2038 O O . SER A 1 265 ? 1.355 -12.642 15.047 1.00 98.38 265 SER A O 1
ATOM 2040 N N . VAL A 1 266 ? 2.431 -11.175 13.729 1.00 98.44 266 VAL A N 1
ATOM 2041 C CA . VAL A 1 266 ? 3.060 -10.425 14.830 1.00 98.44 266 VAL A CA 1
ATOM 2042 C C . VAL A 1 266 ? 2.016 -9.723 15.696 1.00 98.44 266 VAL A C 1
ATOM 2044 O O . VAL A 1 266 ? 2.104 -9.812 16.922 1.00 98.44 266 VAL A O 1
ATOM 2047 N N . PHE A 1 267 ? 1.010 -9.076 15.095 1.00 98.56 267 PHE A N 1
ATOM 2048 C CA . PHE A 1 267 ? -0.075 -8.455 15.862 1.00 98.56 267 PHE A CA 1
ATOM 2049 C C . PHE A 1 267 ? -0.867 -9.494 16.661 1.00 98.56 267 PHE A C 1
ATOM 2051 O O . PHE A 1 267 ? -1.039 -9.325 17.866 1.00 98.56 267 PHE A O 1
ATOM 2058 N N . ARG A 1 268 ? -1.265 -10.610 16.032 1.00 98.38 268 ARG A N 1
ATOM 2059 C CA . ARG A 1 268 ? -1.987 -11.708 16.697 1.00 98.38 268 ARG A CA 1
ATOM 2060 C C . ARG A 1 268 ? -1.250 -12.231 17.930 1.00 98.38 268 ARG A C 1
ATOM 2062 O O . ARG A 1 268 ? -1.870 -12.443 18.964 1.00 98.38 268 ARG A O 1
ATOM 2069 N N . ALA A 1 269 ? 0.065 -12.421 17.831 1.00 98.06 269 ALA A N 1
ATOM 2070 C CA . ALA A 1 269 ? 0.886 -12.919 18.936 1.00 98.06 269 ALA A CA 1
ATOM 2071 C C . ALA A 1 269 ? 1.020 -11.925 20.109 1.00 98.06 269 ALA A C 1
ATOM 2073 O O . ALA A 1 269 ? 1.457 -12.309 21.191 1.00 98.06 269 ALA A O 1
ATOM 2074 N N . ASN A 1 270 ? 0.656 -10.657 19.902 1.00 98.25 270 ASN A N 1
ATOM 2075 C CA . ASN A 1 270 ? 0.860 -9.549 20.838 1.00 98.25 270 ASN A CA 1
ATOM 2076 C C . ASN A 1 270 ? -0.435 -8.774 21.125 1.00 98.25 270 ASN A C 1
ATOM 2078 O O . ASN A 1 270 ? -0.391 -7.632 21.589 1.00 98.25 270 ASN A O 1
ATOM 2082 N N . ALA A 1 271 ? -1.588 -9.373 20.833 1.00 97.50 271 ALA A N 1
ATOM 2083 C CA . ALA A 1 271 ? -2.897 -8.798 21.085 1.00 97.50 271 ALA A CA 1
ATOM 2084 C C . ALA A 1 271 ? -3.808 -9.835 21.739 1.00 97.50 271 ALA A C 1
ATOM 2086 O O . ALA A 1 271 ? -3.779 -11.019 21.415 1.00 97.50 271 ALA A O 1
ATOM 2087 N N . THR A 1 272 ? -4.635 -9.380 22.673 1.00 96.12 272 THR A N 1
ATOM 2088 C CA . THR A 1 272 ? -5.615 -10.219 23.356 1.00 96.12 272 THR A CA 1
ATOM 2089 C C . THR A 1 272 ? -6.918 -9.467 23.554 1.00 96.12 272 THR A C 1
ATOM 2091 O O . THR A 1 272 ? -6.941 -8.245 23.717 1.00 96.12 272 THR A O 1
ATOM 2094 N N . ARG A 1 273 ? -8.020 -10.210 23.563 1.00 93.88 273 ARG A N 1
ATOM 2095 C CA . ARG A 1 273 ? -9.332 -9.672 23.904 1.00 93.88 273 ARG A CA 1
ATOM 2096 C C . ARG A 1 273 ? -9.446 -9.553 25.424 1.00 93.88 273 ARG A C 1
ATOM 2098 O O . ARG A 1 273 ? -9.170 -10.504 26.150 1.00 93.88 273 ARG A O 1
ATOM 2105 N N . THR A 1 274 ? -9.878 -8.396 25.907 1.00 89.69 274 THR A N 1
ATOM 2106 C CA . THR A 1 274 ? -10.057 -8.100 27.333 1.00 89.69 274 THR A CA 1
ATOM 2107 C C . THR A 1 274 ? -11.420 -7.465 27.591 1.00 89.69 274 THR A C 1
ATOM 2109 O O . THR A 1 274 ? -12.022 -6.890 26.688 1.00 89.69 274 THR A O 1
ATOM 2112 N N . TYR A 1 275 ? -11.903 -7.551 28.830 1.00 84.12 275 TYR A N 1
ATOM 2113 C CA . TYR A 1 275 ? -13.125 -6.879 29.269 1.00 84.12 275 TYR A CA 1
ATOM 2114 C C . TYR A 1 275 ? -12.795 -5.725 30.221 1.00 84.12 275 TYR A C 1
ATOM 2116 O O . TYR A 1 275 ? -12.079 -5.905 31.208 1.00 84.12 275 TYR A O 1
ATOM 2124 N N . SER A 1 276 ? -13.343 -4.549 29.934 1.00 80.75 276 SER A N 1
ATOM 2125 C CA . SER A 1 276 ? -13.338 -3.361 30.780 1.00 80.75 276 SER A CA 1
ATOM 2126 C C . SER A 1 276 ? -14.729 -3.149 31.372 1.00 80.75 276 SER A C 1
ATOM 2128 O O . SER A 1 276 ? -15.728 -3.198 30.662 1.00 80.75 276 SER A O 1
ATOM 2130 N N . LYS A 1 277 ? -14.811 -2.834 32.671 1.00 73.00 277 LYS A N 1
ATOM 2131 C CA . LYS A 1 277 ? -16.091 -2.463 33.304 1.00 73.00 277 LYS A CA 1
ATOM 2132 C C . LYS A 1 277 ? -16.679 -1.164 32.742 1.00 73.00 277 LYS A C 1
ATOM 2134 O O . LYS A 1 277 ? -17.880 -0.963 32.847 1.00 73.00 277 LYS A O 1
ATOM 2139 N N . ILE A 1 278 ? -15.830 -0.292 32.200 1.00 71.38 278 ILE A N 1
ATOM 2140 C CA . ILE A 1 278 ? -16.219 1.032 31.697 1.00 71.38 278 ILE A CA 1
ATOM 2141 C C . ILE A 1 278 ? -16.483 0.979 30.189 1.00 71.38 278 ILE A C 1
ATOM 2143 O O . ILE A 1 278 ? -17.359 1.675 29.696 1.00 71.38 278 ILE A O 1
ATOM 2147 N N . TRP A 1 279 ? -15.751 0.131 29.465 1.00 73.44 279 TRP A N 1
ATOM 2148 C CA . TRP A 1 279 ? -15.706 0.161 27.999 1.00 73.44 279 TRP A CA 1
ATOM 2149 C C . TRP A 1 279 ? -16.124 -1.155 27.331 1.00 73.44 279 TRP A C 1
ATOM 2151 O O . TRP A 1 279 ? -16.026 -1.289 26.117 1.00 73.44 279 TRP A O 1
ATOM 2161 N N . GLY A 1 280 ? -16.573 -2.143 28.108 1.00 77.75 280 GLY A N 1
ATOM 2162 C CA . GLY A 1 280 ? -16.976 -3.448 27.591 1.00 77.75 280 GLY A CA 1
ATOM 2163 C C . GLY A 1 280 ? -15.806 -4.257 27.022 1.00 77.75 280 GLY A C 1
ATOM 2164 O O . GLY A 1 280 ? -14.679 -4.195 27.519 1.00 77.75 280 GLY A O 1
ATOM 2165 N N . TRP A 1 281 ? -16.080 -5.070 26.002 1.00 82.69 281 TRP A N 1
ATOM 2166 C CA . TRP A 1 281 ? -15.064 -5.881 25.326 1.00 82.69 281 TRP A CA 1
ATOM 2167 C C . TRP A 1 281 ? -14.177 -5.030 24.420 1.00 82.69 281 TRP A C 1
ATOM 2169 O O . TRP A 1 281 ? -14.677 -4.292 23.579 1.00 82.69 281 TRP A O 1
ATOM 2179 N N . GLN A 1 282 ? -12.862 -5.186 24.558 1.00 86.00 282 GLN A N 1
ATOM 2180 C CA . GLN A 1 282 ? -11.854 -4.433 23.813 1.00 86.00 282 GLN A CA 1
ATOM 2181 C C . GLN A 1 282 ? -10.671 -5.327 23.436 1.00 86.00 282 GLN A C 1
ATOM 2183 O O . GLN A 1 282 ? -10.474 -6.408 24.000 1.00 86.00 282 GLN A O 1
ATOM 2188 N N . ILE A 1 283 ? -9.836 -4.847 22.522 1.00 92.75 283 ILE A N 1
ATOM 2189 C CA . ILE A 1 283 ? -8.556 -5.469 22.187 1.00 92.75 283 ILE A CA 1
ATOM 2190 C C . ILE A 1 283 ? -7.449 -4.712 22.919 1.00 92.75 283 ILE A C 1
ATOM 2192 O O . ILE A 1 283 ? -7.290 -3.506 22.755 1.00 92.75 283 ILE A O 1
ATOM 2196 N N . LYS A 1 284 ? -6.654 -5.426 23.717 1.00 93.31 284 LYS A N 1
ATOM 2197 C CA . LYS A 1 284 ? -5.418 -4.905 24.306 1.00 93.31 284 LYS A CA 1
ATOM 2198 C C . LYS A 1 284 ? -4.234 -5.464 23.528 1.00 93.31 284 LYS A C 1
ATOM 2200 O O . LYS A 1 284 ? -4.121 -6.678 23.384 1.00 93.31 284 LYS A O 1
ATOM 2205 N N . SER A 1 285 ? -3.349 -4.592 23.057 1.00 95.81 285 SER A N 1
ATOM 2206 C CA . SER A 1 285 ? -2.133 -4.967 22.327 1.00 95.81 285 SER A CA 1
ATOM 2207 C C . SER A 1 285 ? -0.881 -4.360 22.955 1.00 95.81 285 SER A C 1
ATOM 2209 O O . SER A 1 285 ? -0.976 -3.436 23.765 1.00 95.81 285 SER A O 1
ATOM 2211 N N . SER A 1 286 ? 0.286 -4.885 22.580 1.00 97.00 286 SER A N 1
ATOM 2212 C CA . SER A 1 286 ? 1.588 -4.309 22.930 1.00 97.00 286 SER A CA 1
ATOM 2213 C C . SER A 1 286 ? 1.744 -2.862 22.440 1.00 97.00 286 SER A C 1
ATOM 2215 O O . SER A 1 286 ? 1.069 -2.405 21.507 1.00 97.00 286 SER A O 1
ATOM 2217 N N . ASP A 1 287 ? 2.664 -2.125 23.059 1.00 96.44 287 ASP A N 1
ATOM 2218 C CA . ASP A 1 287 ? 3.004 -0.767 22.643 1.00 96.44 287 ASP A CA 1
ATOM 2219 C C . ASP A 1 287 ? 3.592 -0.724 21.232 1.00 96.44 287 ASP A C 1
ATOM 2221 O O . ASP A 1 287 ? 4.248 -1.658 20.765 1.00 96.44 287 ASP A O 1
ATOM 2225 N N . VAL A 1 288 ? 3.388 0.408 20.556 1.00 96.56 288 VAL A N 1
ATOM 2226 C CA . VAL A 1 288 ? 3.864 0.612 19.181 1.00 96.56 288 VAL A CA 1
ATOM 2227 C C . VAL A 1 288 ? 5.386 0.430 19.056 1.00 96.56 288 VAL A C 1
ATOM 2229 O O . VAL A 1 288 ? 5.859 -0.150 18.081 1.00 96.56 288 VAL A O 1
ATOM 2232 N N . GLY A 1 289 ? 6.154 0.822 20.081 1.00 97.50 289 GLY A N 1
ATOM 2233 C CA . GLY A 1 289 ? 7.607 0.625 20.122 1.00 97.50 289 GLY A CA 1
ATOM 2234 C C . GLY A 1 289 ? 8.029 -0.848 20.192 1.00 97.50 289 GLY A C 1
ATOM 2235 O O . GLY A 1 289 ? 9.026 -1.225 19.578 1.00 97.50 289 GLY A O 1
ATOM 2236 N N . ILE A 1 290 ? 7.244 -1.699 20.866 1.00 98.06 290 ILE A N 1
ATOM 2237 C CA . ILE A 1 290 ? 7.489 -3.150 20.911 1.00 98.06 290 ILE A CA 1
ATOM 2238 C C . ILE A 1 290 ? 7.274 -3.742 19.519 1.00 98.06 290 ILE A C 1
ATOM 2240 O O . ILE A 1 290 ? 8.116 -4.494 19.033 1.00 98.06 290 ILE A O 1
ATOM 2244 N N . PHE A 1 291 ? 6.184 -3.365 18.847 1.00 98.44 291 PHE A N 1
ATOM 2245 C CA . PHE A 1 291 ? 5.919 -3.806 17.478 1.00 98.44 291 PHE A CA 1
ATOM 2246 C C . PHE A 1 291 ? 7.028 -3.407 16.509 1.00 98.44 291 PHE A C 1
ATOM 2248 O O . PHE A 1 291 ? 7.506 -4.253 15.752 1.00 98.44 291 PHE A O 1
ATOM 2255 N N . LYS A 1 292 ? 7.479 -2.151 16.578 1.00 98.12 292 LYS A N 1
ATOM 2256 C CA . LYS A 1 292 ? 8.595 -1.659 15.769 1.00 98.12 292 LYS A CA 1
ATOM 2257 C C . LYS A 1 292 ? 9.860 -2.482 15.998 1.00 98.12 292 LYS A C 1
ATOM 2259 O O . LYS A 1 292 ? 10.441 -2.971 15.037 1.00 98.12 292 LYS A O 1
ATOM 2264 N N . SER A 1 293 ? 10.234 -2.709 17.259 1.00 97.69 293 SER A N 1
ATOM 2265 C CA . SER A 1 293 ? 11.409 -3.514 17.610 1.00 97.69 293 SER A CA 1
ATOM 2266 C C . SER A 1 293 ? 11.310 -4.955 17.095 1.00 97.69 293 SER A C 1
ATOM 2268 O O . SER A 1 293 ? 12.261 -5.439 16.486 1.00 97.69 293 SER A O 1
ATOM 2270 N N . LEU A 1 294 ? 10.162 -5.622 17.270 1.00 97.88 294 LEU A N 1
ATOM 2271 C CA . LEU A 1 294 ? 9.949 -6.991 16.783 1.00 97.88 294 LEU A CA 1
ATOM 2272 C C . LEU A 1 294 ? 10.084 -7.087 15.259 1.00 97.88 294 LEU A C 1
ATOM 2274 O O . LEU A 1 294 ? 10.710 -8.019 14.751 1.00 97.88 294 LEU A O 1
ATOM 2278 N N . LEU A 1 295 ? 9.500 -6.137 14.526 1.00 97.94 295 LEU A N 1
ATOM 2279 C CA . LEU A 1 295 ? 9.574 -6.129 13.068 1.00 97.94 295 LEU A CA 1
ATOM 2280 C C . LEU A 1 295 ? 10.966 -5.761 12.561 1.00 97.94 295 LEU A C 1
ATOM 2282 O O . LEU A 1 295 ? 11.419 -6.372 11.599 1.00 97.94 295 LEU A O 1
ATOM 2286 N N . TRP A 1 296 ? 11.678 -4.847 13.222 1.00 96.31 296 TRP A N 1
ATOM 2287 C CA . TRP A 1 296 ? 13.073 -4.542 12.892 1.00 96.31 296 TRP A CA 1
ATOM 2288 C C . TRP A 1 296 ? 13.958 -5.782 13.039 1.00 96.31 296 TRP A C 1
ATOM 2290 O O . TRP A 1 296 ? 14.629 -6.157 12.085 1.00 96.31 296 TRP A O 1
ATOM 2300 N N . THR A 1 297 ? 13.851 -6.514 14.154 1.00 96.69 297 THR A N 1
ATOM 2301 C CA . THR A 1 297 ? 14.585 -7.779 14.334 1.00 96.69 297 THR A CA 1
ATOM 2302 C C . THR A 1 297 ? 14.236 -8.817 13.262 1.00 96.69 297 THR A C 1
ATOM 2304 O O . THR A 1 297 ? 15.119 -9.506 12.752 1.00 96.69 297 THR A O 1
ATOM 2307 N N . ARG A 1 298 ? 12.959 -8.938 12.874 1.00 96.81 298 ARG A N 1
ATOM 2308 C CA . ARG A 1 298 ? 12.566 -9.828 11.766 1.00 96.81 298 ARG A CA 1
ATOM 2309 C C . ARG A 1 298 ? 13.086 -9.355 10.408 1.00 96.81 298 ARG A C 1
ATOM 2311 O O . ARG A 1 298 ? 13.314 -10.188 9.537 1.00 96.81 298 ARG A O 1
ATOM 2318 N N . THR A 1 299 ? 13.261 -8.049 10.231 1.00 96.25 299 THR A N 1
ATOM 2319 C CA . THR A 1 299 ? 13.801 -7.450 9.005 1.00 96.25 299 THR A CA 1
ATOM 2320 C C . THR A 1 299 ? 15.299 -7.723 8.883 1.00 96.25 299 THR A C 1
ATOM 2322 O O . THR A 1 299 ? 15.753 -8.128 7.812 1.00 96.25 299 THR A O 1
ATOM 2325 N N . ASP A 1 300 ? 16.042 -7.631 9.992 1.00 94.75 300 ASP A N 1
ATOM 2326 C CA . ASP A 1 300 ? 17.464 -8.001 10.059 1.00 94.75 300 ASP A CA 1
ATOM 2327 C C . ASP A 1 300 ? 17.689 -9.473 9.686 1.00 94.75 300 ASP A C 1
ATOM 2329 O O . ASP A 1 300 ? 18.657 -9.816 9.008 1.00 94.75 300 ASP A O 1
ATOM 2333 N N . GLY A 1 301 ? 16.760 -10.343 10.093 1.00 95.19 301 GLY A N 1
ATOM 2334 C CA . GLY A 1 301 ? 16.739 -11.765 9.750 1.00 95.19 301 GLY A CA 1
ATOM 2335 C C . GLY A 1 301 ? 15.972 -12.116 8.470 1.00 95.19 301 GLY A C 1
ATOM 2336 O O . GLY A 1 301 ? 15.676 -13.296 8.267 1.00 95.19 301 GLY A O 1
ATOM 2337 N N . ALA A 1 302 ? 15.593 -11.139 7.637 1.00 96.19 302 ALA A N 1
ATOM 2338 C CA . ALA A 1 302 ? 14.774 -11.401 6.456 1.00 96.19 302 ALA A CA 1
ATOM 2339 C C . ALA A 1 302 ? 15.504 -12.294 5.439 1.00 96.19 302 ALA A C 1
ATOM 2341 O O . ALA A 1 302 ? 16.714 -12.188 5.229 1.00 96.19 302 ALA A O 1
ATOM 2342 N N . VAL A 1 303 ? 14.756 -13.171 4.769 1.00 96.06 303 VAL A N 1
ATOM 2343 C CA . VAL A 1 303 ? 15.307 -14.185 3.863 1.00 96.06 303 VAL A CA 1
ATOM 2344 C C . VAL A 1 303 ? 15.108 -13.773 2.409 1.00 96.06 303 VAL A C 1
ATOM 2346 O O . VAL A 1 303 ? 13.996 -13.480 1.968 1.00 96.06 303 VAL A O 1
ATOM 2349 N N . LYS A 1 304 ? 16.187 -13.800 1.620 1.00 92.69 304 LYS A N 1
ATOM 2350 C CA . LYS A 1 304 ? 16.092 -13.589 0.174 1.00 92.69 304 LYS A CA 1
ATOM 2351 C C . LYS A 1 304 ? 15.435 -14.802 -0.489 1.00 92.69 304 LYS A C 1
ATOM 2353 O O . LYS A 1 304 ? 16.006 -15.891 -0.446 1.00 92.69 304 LYS A O 1
ATOM 2358 N N . PHE A 1 305 ? 14.305 -14.620 -1.168 1.00 88.75 305 PHE A N 1
ATOM 2359 C CA . PHE A 1 305 ? 13.668 -15.692 -1.947 1.00 88.75 305 PHE A CA 1
ATOM 2360 C C . PHE A 1 305 ? 13.942 -15.542 -3.449 1.00 88.75 305 PHE A C 1
ATOM 2362 O O . PHE A 1 305 ? 14.167 -14.442 -3.962 1.00 88.75 305 PHE A O 1
ATOM 2369 N N . THR A 1 306 ? 13.933 -16.657 -4.180 1.00 82.25 306 THR A N 1
ATOM 2370 C CA . THR A 1 306 ? 14.158 -16.713 -5.634 1.00 82.25 306 THR A CA 1
ATOM 2371 C C . THR A 1 306 ? 12.910 -17.104 -6.419 1.00 82.25 306 THR A C 1
ATOM 2373 O O . THR A 1 306 ? 12.792 -16.708 -7.576 1.00 82.25 306 THR A O 1
ATOM 2376 N N . THR A 1 307 ? 11.982 -17.847 -5.810 1.00 82.56 307 THR A N 1
ATOM 2377 C CA . THR A 1 307 ? 10.752 -18.337 -6.455 1.00 82.56 307 THR A CA 1
ATOM 2378 C C . THR A 1 307 ? 9.578 -18.376 -5.479 1.00 82.56 307 THR A C 1
ATOM 2380 O O . THR A 1 307 ? 9.763 -18.671 -4.298 1.00 82.56 307 THR A O 1
ATOM 2383 N N . ASP A 1 308 ? 8.360 -18.164 -5.976 1.00 83.94 308 ASP A N 1
ATOM 2384 C CA . ASP A 1 308 ? 7.140 -18.147 -5.152 1.00 83.94 308 ASP A CA 1
ATOM 2385 C C . ASP A 1 308 ? 6.880 -19.482 -4.432 1.00 83.94 308 ASP A C 1
ATOM 2387 O O . ASP A 1 308 ? 6.313 -19.510 -3.341 1.00 83.94 308 ASP A O 1
ATOM 2391 N N . SER A 1 309 ? 7.363 -20.604 -4.981 1.00 86.62 309 SER A N 1
ATOM 2392 C CA . SER A 1 309 ? 7.260 -21.918 -4.334 1.00 86.62 309 SER A CA 1
ATOM 2393 C C . SER A 1 309 ? 7.972 -21.998 -2.979 1.00 86.62 309 SER A C 1
ATOM 2395 O O . SER A 1 309 ? 7.602 -22.836 -2.159 1.00 86.62 309 SER A O 1
ATOM 2397 N N . GLN A 1 310 ? 8.964 -21.139 -2.719 1.00 89.88 310 GLN A N 1
ATOM 2398 C CA . GLN A 1 310 ? 9.694 -21.116 -1.446 1.00 89.88 310 GLN A CA 1
ATOM 2399 C C . GLN A 1 310 ? 8.901 -20.451 -0.317 1.00 89.88 310 GLN A C 1
ATOM 2401 O O . GLN A 1 310 ? 9.116 -20.785 0.848 1.00 89.88 310 GLN A O 1
ATOM 2406 N N . LEU A 1 311 ? 7.971 -19.544 -0.634 1.00 90.50 311 LEU A N 1
ATOM 2407 C CA . LEU A 1 311 ? 7.334 -18.667 0.355 1.00 90.50 311 LEU A CA 1
ATOM 2408 C C . LEU A 1 311 ? 6.613 -19.446 1.460 1.00 90.50 311 LEU A C 1
ATOM 2410 O O . LEU A 1 311 ? 6.742 -19.120 2.636 1.00 90.50 311 LEU A O 1
ATOM 2414 N N . LYS A 1 312 ? 5.955 -20.560 1.112 1.00 88.94 312 LYS A N 1
ATOM 2415 C CA . LYS A 1 312 ? 5.264 -21.419 2.091 1.00 88.94 312 LYS A CA 1
ATOM 2416 C C . LYS A 1 312 ? 6.195 -21.970 3.176 1.00 88.94 312 LYS A C 1
ATOM 2418 O O . LYS A 1 312 ? 5.770 -22.117 4.315 1.00 88.94 312 LYS A O 1
ATOM 2423 N N . SER A 1 313 ? 7.448 -22.277 2.833 1.00 92.38 313 SER A N 1
ATOM 2424 C CA . SER A 1 313 ? 8.446 -22.774 3.795 1.00 92.38 313 SER A CA 1
ATOM 2425 C C . SER A 1 313 ? 9.110 -21.676 4.630 1.00 92.38 313 SER A C 1
ATOM 2427 O O . SER A 1 313 ? 9.858 -21.995 5.547 1.00 92.38 313 SER A O 1
ATOM 2429 N N . LEU A 1 314 ? 8.845 -20.402 4.326 1.00 94.12 314 LEU A N 1
ATOM 2430 C CA . LEU A 1 314 ? 9.466 -19.239 4.965 1.00 94.12 314 LEU A CA 1
ATOM 2431 C C . LEU A 1 314 ? 8.523 -18.526 5.949 1.00 94.12 314 LEU A C 1
ATOM 2433 O O . LEU A 1 314 ? 8.762 -17.373 6.303 1.00 94.12 314 LEU A O 1
ATOM 2437 N N . SER A 1 315 ? 7.442 -19.178 6.392 1.00 92.38 315 SER A N 1
ATOM 2438 C CA . SER A 1 315 ? 6.570 -18.596 7.418 1.00 92.38 315 SER A CA 1
ATOM 2439 C C . SER A 1 315 ? 7.331 -18.385 8.732 1.00 92.38 315 SER A C 1
ATOM 2441 O O . SER A 1 315 ? 8.139 -19.219 9.137 1.00 92.38 315 SER A O 1
ATOM 2443 N N . GLY A 1 316 ? 7.084 -17.252 9.389 1.00 91.81 316 GLY A N 1
ATOM 2444 C 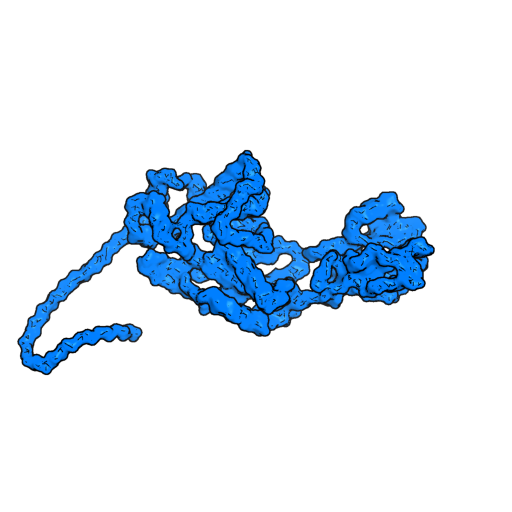CA . GLY A 1 316 ? 7.848 -16.782 10.545 1.00 91.81 316 GLY A CA 1
ATOM 2445 C C . GLY A 1 316 ? 9.026 -15.868 10.191 1.00 91.81 316 GLY A C 1
ATOM 2446 O O . GLY A 1 316 ? 9.550 -15.199 11.084 1.00 91.81 316 GLY A O 1
ATOM 2447 N N . SER A 1 317 ? 9.406 -15.77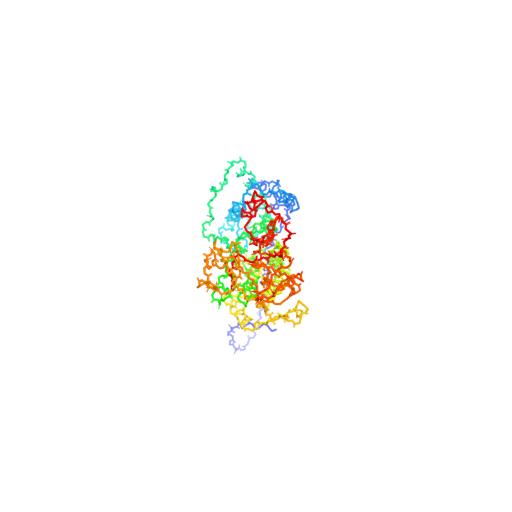9 8.914 1.00 96.44 317 SER A N 1
ATOM 2448 C CA . SER A 1 317 ? 10.432 -14.862 8.412 1.00 96.44 317 SER A CA 1
ATOM 2449 C C . SER A 1 317 ? 9.826 -13.844 7.455 1.00 96.44 317 SER A C 1
ATOM 2451 O O . SER A 1 317 ? 8.999 -14.187 6.610 1.00 96.44 317 SER A O 1
ATOM 2453 N N . LEU A 1 318 ? 10.288 -12.594 7.542 1.00 97.62 318 LEU A N 1
ATOM 2454 C CA . LEU A 1 318 ? 10.096 -11.657 6.439 1.00 97.62 318 LEU A CA 1
ATOM 2455 C C . LEU A 1 318 ? 10.943 -12.105 5.250 1.00 97.62 318 LEU A C 1
ATOM 2457 O O . LEU A 1 318 ? 12.003 -12.715 5.418 1.00 97.62 318 LEU A O 1
ATOM 2461 N N . VAL A 1 319 ? 10.473 -11.807 4.048 1.00 96.12 319 VAL A N 1
ATOM 2462 C CA . VAL A 1 319 ? 11.141 -12.196 2.807 1.00 96.12 319 VAL A CA 1
ATOM 2463 C C . VAL A 1 319 ? 11.362 -10.992 1.919 1.00 96.12 319 VAL A C 1
ATOM 2465 O O . VAL A 1 319 ? 10.592 -10.036 1.940 1.00 96.12 319 VAL A O 1
ATOM 2468 N N . PHE A 1 320 ? 12.423 -11.044 1.127 1.00 92.31 320 PHE A N 1
ATOM 2469 C CA . PHE A 1 320 ? 12.757 -9.981 0.191 1.00 92.31 320 PHE A CA 1
ATOM 2470 C C . PHE A 1 320 ? 13.363 -10.558 -1.088 1.00 92.31 320 PHE A C 1
ATOM 2472 O O . PHE A 1 320 ? 13.775 -11.721 -1.142 1.00 92.31 320 PHE A O 1
ATOM 2479 N N . PHE A 1 321 ? 13.453 -9.752 -2.136 1.00 85.50 321 PHE A N 1
ATOM 2480 C CA . PHE A 1 321 ? 14.204 -10.092 -3.332 1.00 85.50 321 PHE A CA 1
ATOM 2481 C C . PHE A 1 321 ? 14.875 -8.868 -3.940 1.00 85.50 321 PHE A C 1
ATOM 2483 O O . PHE A 1 321 ? 14.253 -7.862 -4.237 1.00 85.50 321 PHE A O 1
ATOM 2490 N N . LEU A 1 322 ? 16.172 -8.975 -4.207 1.00 75.44 322 LEU A N 1
ATOM 2491 C CA . LEU A 1 322 ? 16.874 -7.887 -4.875 1.00 75.44 322 LEU A CA 1
ATOM 2492 C C . LEU A 1 322 ? 16.419 -7.789 -6.330 1.00 75.44 322 LEU A C 1
ATOM 2494 O O . LEU A 1 322 ? 16.703 -8.682 -7.137 1.00 75.44 322 LEU A O 1
ATOM 2498 N N . GLU A 1 323 ? 15.739 -6.690 -6.628 1.00 69.19 323 GLU A N 1
ATOM 2499 C CA . GLU A 1 323 ? 15.484 -6.242 -7.984 1.00 69.19 323 GLU A CA 1
ATOM 2500 C C . GLU A 1 323 ? 16.826 -6.013 -8.701 1.00 69.19 323 GLU A C 1
ATOM 2502 O O . GLU A 1 323 ? 17.757 -5.435 -8.130 1.00 69.19 323 GLU A O 1
ATOM 2507 N N . PRO A 1 324 ? 16.986 -6.510 -9.932 1.00 68.56 324 PRO A N 1
ATOM 2508 C CA . PRO A 1 324 ? 18.256 -6.414 -10.627 1.00 68.56 324 PRO A CA 1
ATOM 2509 C C . PRO A 1 324 ? 18.566 -4.972 -11.048 1.00 68.56 324 PRO A C 1
ATOM 2511 O O . PRO A 1 324 ? 17.712 -4.275 -11.602 1.00 68.56 324 PRO A O 1
ATOM 2514 N N . THR A 1 325 ? 19.815 -4.547 -10.828 1.00 75.31 325 THR A N 1
ATOM 2515 C CA . THR A 1 325 ? 20.293 -3.187 -11.117 1.00 75.31 325 THR A CA 1
ATOM 2516 C C . THR A 1 325 ? 20.023 -2.776 -12.561 1.00 75.31 325 THR A C 1
ATOM 2518 O O . THR A 1 325 ? 20.115 -3.580 -13.500 1.00 75.31 325 THR A O 1
ATOM 2521 N N . ARG A 1 326 ? 19.675 -1.497 -12.737 1.00 87.56 326 ARG A N 1
ATOM 2522 C CA . ARG A 1 326 ? 19.422 -0.909 -14.050 1.00 87.56 326 ARG A CA 1
ATOM 2523 C C . ARG A 1 326 ? 20.672 -0.211 -14.577 1.00 87.56 326 ARG A C 1
ATOM 2525 O O . ARG A 1 326 ? 21.302 0.569 -13.871 1.00 87.56 326 ARG A O 1
ATOM 2532 N N . VAL A 1 327 ? 21.005 -0.480 -15.832 1.00 89.94 327 VAL A N 1
ATOM 2533 C CA . VAL A 1 327 ? 22.117 0.119 -16.571 1.00 89.94 327 VAL A CA 1
ATOM 2534 C C . VAL A 1 327 ? 21.549 1.147 -17.545 1.00 89.94 327 VAL A C 1
ATOM 2536 O O . VAL A 1 327 ? 20.621 0.843 -18.298 1.00 89.94 327 VAL A O 1
ATOM 2539 N N . GLY A 1 328 ? 22.082 2.369 -17.508 1.00 94.50 328 GLY A N 1
ATOM 2540 C CA . GLY A 1 328 ? 21.704 3.435 -18.433 1.00 94.50 328 GLY A CA 1
ATO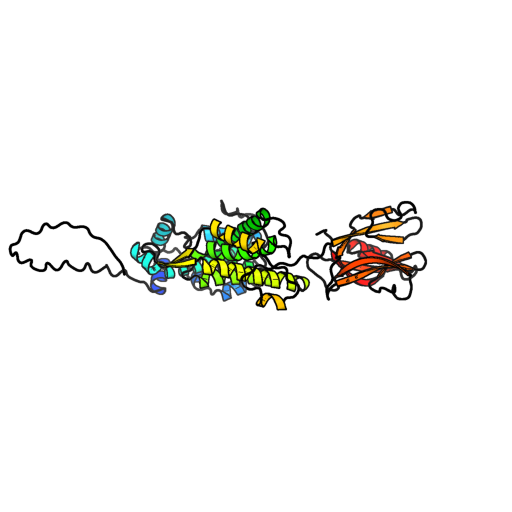M 2541 C C . GLY A 1 328 ? 22.240 3.177 -19.840 1.00 94.50 328 GLY A C 1
ATOM 2542 O O . GLY A 1 328 ? 23.390 2.779 -20.012 1.00 94.50 328 GLY A O 1
ATOM 2543 N N . VAL A 1 329 ? 21.404 3.422 -20.844 1.00 97.50 329 VAL A N 1
ATOM 2544 C CA . VAL A 1 329 ? 21.766 3.419 -22.261 1.00 97.50 329 VAL A CA 1
ATOM 2545 C C . VAL A 1 329 ? 21.706 4.853 -22.774 1.00 97.50 329 VAL A C 1
ATOM 2547 O O . VAL A 1 329 ? 20.672 5.515 -22.715 1.00 97.50 329 VAL A O 1
ATOM 2550 N N . HIS A 1 330 ? 22.834 5.349 -23.259 1.00 97.06 330 HIS A N 1
ATOM 2551 C CA . HIS A 1 330 ? 23.017 6.659 -23.868 1.00 97.06 330 HIS A CA 1
ATOM 2552 C C . HIS A 1 330 ? 22.712 6.583 -25.365 1.00 97.06 330 HIS A C 1
ATOM 2554 O O . HIS A 1 330 ? 22.981 5.559 -25.997 1.00 97.06 330 HIS A O 1
ATOM 2560 N N . ARG A 1 331 ? 22.193 7.676 -25.928 1.00 97.00 331 ARG A N 1
ATOM 2561 C CA . ARG A 1 331 ? 21.989 7.846 -27.369 1.00 97.00 331 ARG A CA 1
ATOM 2562 C C . ARG A 1 331 ? 22.921 8.928 -27.900 1.00 97.00 331 ARG A C 1
ATOM 2564 O O . ARG A 1 331 ? 22.982 10.034 -27.353 1.00 97.00 331 ARG A O 1
ATOM 2571 N N . LEU A 1 332 ? 23.662 8.597 -28.949 1.00 96.56 332 LEU A N 1
ATOM 2572 C CA . LEU A 1 332 ? 24.545 9.506 -29.665 1.00 96.56 332 LEU A CA 1
ATOM 2573 C C . LEU A 1 332 ? 24.155 9.552 -31.144 1.00 96.56 332 LEU A C 1
ATOM 2575 O O . LEU A 1 332 ? 23.632 8.579 -31.677 1.00 96.56 332 LEU A O 1
ATOM 2579 N N . TYR A 1 333 ? 24.483 10.655 -31.809 1.00 95.31 333 TYR A N 1
ATOM 2580 C CA . TYR A 1 333 ? 24.244 10.869 -33.232 1.00 95.31 333 TYR A CA 1
ATOM 2581 C C . TYR A 1 333 ? 25.502 11.384 -33.929 1.00 95.31 333 TYR A C 1
ATOM 2583 O O . TYR A 1 333 ? 26.218 12.241 -33.395 1.00 95.31 333 TYR A O 1
ATOM 2591 N N . ASN A 1 334 ? 25.778 10.879 -35.130 1.00 94.50 334 ASN A N 1
ATOM 2592 C CA . ASN A 1 334 ? 26.872 11.360 -35.967 1.00 94.50 334 ASN A CA 1
ATOM 2593 C C . ASN A 1 334 ? 26.316 12.107 -37.193 1.00 94.50 334 ASN A C 1
ATOM 2595 O O . ASN A 1 334 ? 25.771 11.485 -38.096 1.00 94.50 334 ASN A O 1
ATOM 2599 N N . PRO A 1 335 ? 26.470 13.439 -37.296 1.00 91.44 335 PRO A N 1
ATOM 2600 C CA . PRO A 1 335 ? 25.969 14.172 -38.459 1.00 91.44 335 PRO A CA 1
ATOM 2601 C C . PRO A 1 335 ? 26.778 13.913 -39.741 1.00 91.44 335 PRO A C 1
ATOM 2603 O O . PRO A 1 335 ? 26.269 14.154 -40.831 1.00 91.44 335 PRO A O 1
ATOM 2606 N N . GLY A 1 336 ? 28.031 13.452 -39.628 1.00 89.62 336 GLY A N 1
ATOM 2607 C CA . GLY A 1 336 ? 28.879 13.119 -40.778 1.00 89.62 336 GLY A CA 1
ATOM 2608 C C . GLY A 1 336 ? 28.550 11.758 -41.397 1.00 89.62 336 GLY A C 1
ATOM 2609 O O . GLY A 1 336 ? 28.802 11.544 -42.580 1.00 89.62 336 GLY A O 1
ATOM 2610 N N . ILE A 1 337 ? 27.959 10.858 -40.609 1.00 88.62 337 ILE A N 1
ATOM 2611 C CA . ILE A 1 337 ? 27.416 9.568 -41.042 1.00 88.62 337 ILE A CA 1
ATOM 2612 C C . ILE A 1 337 ? 26.045 9.459 -40.369 1.00 88.62 337 ILE A C 1
ATOM 2614 O O . ILE A 1 337 ? 26.018 8.974 -39.245 1.00 88.62 337 ILE A O 1
ATOM 2618 N N . PRO A 1 338 ? 24.956 9.963 -40.987 1.00 87.38 338 PRO A N 1
ATOM 2619 C CA . PRO A 1 338 ? 23.642 10.127 -40.351 1.00 87.38 338 PRO A CA 1
ATOM 2620 C C . PRO A 1 338 ? 23.100 8.818 -39.756 1.00 87.38 338 PRO A C 1
ATOM 2622 O O . PRO A 1 338 ? 22.411 8.055 -40.434 1.00 87.38 338 PRO A O 1
ATOM 2625 N N . ASP A 1 339 ? 23.472 8.552 -38.507 1.00 92.06 339 ASP A N 1
ATOM 2626 C CA . ASP A 1 339 ? 23.321 7.276 -37.814 1.00 92.06 339 ASP A CA 1
ATOM 2627 C C . ASP A 1 339 ? 23.284 7.510 -36.298 1.00 92.06 339 ASP A C 1
ATOM 2629 O O . ASP A 1 339 ? 23.845 8.492 -35.792 1.00 92.06 339 ASP A O 1
ATOM 2633 N N . HIS A 1 340 ? 22.628 6.597 -35.581 1.00 93.31 340 HIS A N 1
ATOM 2634 C CA . HIS A 1 340 ? 22.458 6.655 -34.129 1.00 93.31 340 HIS A CA 1
ATOM 2635 C C . HIS A 1 340 ? 23.218 5.527 -33.442 1.00 93.31 340 HIS A C 1
ATOM 2637 O O . HIS A 1 340 ? 23.112 4.372 -33.829 1.00 93.31 340 HIS A O 1
ATOM 2643 N N . LEU A 1 341 ? 23.920 5.843 -32.357 1.00 94.81 341 LEU A N 1
ATOM 2644 C CA . LEU A 1 341 ? 24.644 4.879 -31.536 1.00 94.81 341 LEU A CA 1
ATOM 2645 C C . LEU A 1 341 ? 24.002 4.792 -30.153 1.00 94.81 341 LEU A C 1
ATOM 2647 O O . LEU A 1 341 ? 23.859 5.799 -29.459 1.00 94.81 341 LEU A O 1
ATOM 2651 N N . TYR A 1 342 ? 23.673 3.572 -29.734 1.00 97.00 342 TYR A N 1
ATOM 2652 C CA . TYR A 1 342 ? 23.183 3.272 -28.389 1.00 97.00 342 TYR A CA 1
ATOM 2653 C C . TYR A 1 342 ? 24.268 2.569 -27.588 1.00 97.00 342 TYR A C 1
ATOM 2655 O O . TYR A 1 342 ? 24.851 1.590 -28.049 1.00 97.00 342 TYR A O 1
ATOM 2663 N N . THR A 1 343 ? 24.566 3.044 -26.388 1.00 96.44 343 THR A N 1
ATOM 2664 C CA . THR A 1 343 ? 25.712 2.538 -25.624 1.00 96.44 343 THR A CA 1
ATOM 2665 C C . THR A 1 343 ? 25.495 2.621 -24.128 1.00 96.44 343 THR A C 1
ATOM 2667 O O . THR A 1 343 ? 24.792 3.503 -23.658 1.00 96.44 343 THR A O 1
ATOM 2670 N N . THR A 1 344 ? 26.135 1.744 -23.364 1.00 95.75 344 THR A N 1
ATOM 2671 C CA . THR A 1 344 ? 26.229 1.846 -21.901 1.00 95.75 344 THR A CA 1
ATOM 2672 C C . THR A 1 344 ? 27.452 2.650 -21.443 1.00 95.75 344 THR A C 1
ATOM 2674 O O . THR A 1 344 ? 27.709 2.765 -20.248 1.00 95.75 344 THR A O 1
ATOM 2677 N N . THR A 1 345 ? 28.246 3.188 -22.374 1.00 94.94 345 THR A N 1
ATOM 2678 C CA . THR A 1 345 ? 29.457 3.965 -22.094 1.00 94.94 345 THR A CA 1
ATOM 2679 C C . THR A 1 345 ? 29.260 5.424 -22.488 1.00 94.94 345 THR A C 1
ATOM 2681 O O . THR A 1 345 ? 29.095 5.759 -23.661 1.00 94.94 345 THR A O 1
ATOM 2684 N N . ILE A 1 346 ? 29.326 6.323 -21.504 1.00 90.88 346 ILE A N 1
ATOM 2685 C CA . ILE A 1 346 ? 29.243 7.768 -21.744 1.00 90.88 346 ILE A CA 1
ATOM 2686 C C . ILE A 1 346 ? 30.358 8.200 -22.704 1.00 90.88 346 ILE A C 1
ATOM 2688 O O . ILE A 1 346 ? 31.541 7.987 -22.441 1.00 90.88 346 ILE A O 1
ATOM 2692 N N . GLY A 1 347 ? 29.972 8.848 -23.805 1.00 86.00 347 GLY A N 1
ATOM 2693 C CA . GLY A 1 347 ? 30.908 9.441 -24.761 1.00 86.00 347 GLY A CA 1
ATOM 2694 C C . GLY A 1 347 ? 31.616 8.451 -25.694 1.00 86.00 347 GLY A C 1
ATOM 2695 O O . GLY A 1 347 ? 32.627 8.830 -26.299 1.00 86.00 347 GLY A O 1
ATOM 2696 N N . GLU A 1 348 ? 31.114 7.216 -25.837 1.00 90.81 348 GLU A N 1
ATOM 2697 C CA . GLU A 1 348 ? 31.625 6.255 -26.827 1.00 90.81 348 GLU A CA 1
ATOM 2698 C C . GLU A 1 348 ? 31.637 6.886 -28.232 1.00 90.81 348 GLU A C 1
ATOM 2700 O O . GLU A 1 348 ? 30.629 7.391 -28.707 1.00 90.81 348 GLU A O 1
ATOM 2705 N N . GLY A 1 349 ? 32.793 6.910 -28.902 1.00 85.50 349 GLY A N 1
ATOM 2706 C CA . GLY A 1 349 ? 32.899 7.434 -30.271 1.00 85.50 349 GLY A CA 1
ATOM 2707 C C . GLY A 1 349 ? 32.990 8.961 -30.408 1.00 85.50 349 GLY A C 1
ATOM 2708 O O . GLY A 1 349 ? 33.088 9.455 -31.529 1.00 85.50 349 GLY A O 1
ATOM 2709 N N . THR A 1 350 ? 33.041 9.736 -29.319 1.00 88.62 350 THR A N 1
ATOM 2710 C CA . THR A 1 350 ? 33.176 11.213 -29.389 1.00 88.62 350 THR A CA 1
ATOM 2711 C C . THR A 1 350 ? 34.386 11.687 -30.206 1.00 88.62 350 THR A C 1
ATOM 2713 O O . THR A 1 350 ? 34.297 12.663 -30.950 1.00 88.62 350 THR A O 1
ATOM 2716 N N . LYS A 1 351 ? 35.503 10.948 -30.162 1.00 87.00 351 LYS A N 1
ATOM 2717 C CA . LYS A 1 351 ? 36.699 11.201 -30.993 1.00 87.00 351 LYS A CA 1
ATOM 2718 C C . LYS A 1 351 ? 36.502 10.901 -32.488 1.00 87.00 351 LYS A C 1
ATOM 2720 O O . LYS A 1 351 ? 37.330 11.299 -33.299 1.00 87.00 351 LYS A O 1
ATOM 2725 N N . SER A 1 352 ? 35.419 10.221 -32.849 1.00 90.00 352 SER A N 1
ATOM 2726 C CA . SER A 1 352 ? 35.073 9.782 -34.207 1.00 90.00 352 SER A CA 1
ATOM 2727 C C . SER A 1 352 ? 33.851 10.526 -34.767 1.00 90.00 352 SER A C 1
ATOM 2729 O O . SER A 1 352 ? 33.186 10.036 -35.675 1.00 90.00 352 SER A O 1
ATOM 2731 N N . GLY A 1 353 ? 33.542 11.709 -34.223 1.00 92.69 353 GLY A N 1
ATOM 2732 C CA . GLY A 1 353 ? 32.479 12.588 -34.724 1.00 92.69 353 GLY A CA 1
ATOM 2733 C C . GLY A 1 353 ? 31.088 12.338 -34.133 1.00 92.69 353 GLY A C 1
ATOM 2734 O O . GLY A 1 353 ? 30.156 13.067 -34.474 1.00 92.69 353 GLY A O 1
ATOM 2735 N N . TRP A 1 354 ? 30.942 11.369 -33.225 1.00 95.50 354 TRP A N 1
ATOM 2736 C CA . TRP A 1 354 ? 29.689 11.130 -32.508 1.00 95.50 354 TRP A CA 1
ATOM 2737 C C . TRP A 1 354 ? 29.425 12.219 -31.468 1.00 95.50 354 TRP A C 1
ATOM 2739 O O . TRP A 1 354 ? 30.322 12.634 -30.732 1.00 95.50 354 TRP A O 1
ATOM 2749 N N . ARG A 1 355 ? 28.175 12.673 -31.387 1.00 96.06 355 ARG A N 1
ATOM 2750 C CA . ARG A 1 355 ? 27.714 13.678 -30.425 1.00 96.06 355 ARG A CA 1
ATOM 2751 C C . ARG A 1 355 ? 26.669 13.061 -29.513 1.00 96.06 355 ARG A C 1
ATOM 2753 O O . ARG A 1 355 ? 25.747 12.416 -29.996 1.00 96.06 355 ARG A O 1
ATOM 2760 N N . THR A 1 356 ? 26.790 13.277 -28.208 1.00 95.56 356 THR A N 1
ATOM 2761 C CA . THR A 1 356 ? 25.767 12.842 -27.252 1.00 95.56 356 THR A CA 1
ATOM 2762 C C . THR A 1 356 ? 24.480 13.622 -27.466 1.00 95.56 356 THR A C 1
ATOM 2764 O O . THR A 1 356 ? 24.466 14.838 -27.296 1.00 95.56 356 THR A O 1
ATOM 2767 N N . GLU A 1 357 ? 23.406 12.913 -27.804 1.00 94.88 357 GLU A N 1
ATOM 2768 C CA . GLU A 1 357 ? 22.060 13.482 -27.846 1.00 94.88 357 GLU A CA 1
ATOM 2769 C C . GLU A 1 357 ? 21.391 13.389 -26.478 1.00 94.88 357 GLU A C 1
ATOM 2771 O O . GLU A 1 357 ? 20.791 14.352 -26.010 1.00 94.88 357 GLU A O 1
ATOM 2776 N N . ALA A 1 358 ? 21.520 12.233 -25.819 1.00 95.56 358 ALA A N 1
ATOM 2777 C CA . ALA A 1 358 ? 20.928 11.993 -24.514 1.00 95.56 358 ALA A CA 1
ATOM 2778 C C . ALA A 1 358 ? 21.766 11.011 -23.690 1.00 95.56 358 ALA A C 1
ATOM 2780 O O . ALA A 1 358 ? 22.034 9.882 -24.105 1.00 95.56 358 ALA A O 1
ATOM 2781 N N . ASN A 1 359 ? 22.137 11.428 -22.479 1.00 95.69 359 ASN A N 1
ATOM 2782 C CA . ASN A 1 359 ? 22.649 10.508 -21.470 1.00 95.69 359 ASN A CA 1
ATOM 2783 C C . ASN A 1 359 ? 21.483 9.817 -20.765 1.00 95.69 359 ASN A C 1
ATOM 2785 O O . ASN A 1 359 ? 20.497 10.481 -20.461 1.00 95.69 359 ASN A O 1
ATOM 2789 N N . ASN A 1 360 ? 21.620 8.518 -20.468 1.00 95.19 360 ASN A N 1
ATOM 2790 C CA . ASN A 1 360 ? 20.559 7.722 -19.844 1.00 95.19 360 ASN A CA 1
ATOM 2791 C C . ASN A 1 360 ? 19.226 7.855 -20.593 1.00 95.19 360 ASN A C 1
ATOM 2793 O O . ASN A 1 360 ? 18.173 8.047 -19.991 1.00 95.19 360 ASN A O 1
ATOM 2797 N N . TYR A 1 361 ? 19.296 7.793 -21.924 1.00 97.00 361 TYR A N 1
ATOM 2798 C CA . TYR A 1 361 ? 18.138 7.920 -22.795 1.00 97.00 361 TYR A CA 1
ATOM 2799 C C . TYR A 1 361 ? 17.056 6.895 -22.434 1.00 97.00 361 TYR A C 1
ATOM 2801 O O . TYR A 1 361 ? 15.875 7.224 -22.441 1.00 97.00 361 TYR A O 1
ATOM 2809 N N . PHE A 1 362 ? 17.456 5.680 -22.057 1.00 97.38 362 PHE A N 1
ATOM 2810 C CA . PHE A 1 362 ? 16.619 4.713 -21.345 1.00 97.38 362 PHE A CA 1
ATOM 2811 C C . PHE A 1 362 ? 17.487 3.806 -20.469 1.00 97.38 362 PHE A C 1
ATOM 2813 O O . PHE A 1 362 ? 18.711 3.921 -20.461 1.00 97.38 362 PHE A O 1
ATOM 2820 N N . TYR A 1 363 ? 16.859 2.888 -19.741 1.00 95.56 363 TYR A N 1
ATOM 2821 C CA . TYR A 1 363 ? 17.526 1.922 -18.881 1.00 95.56 363 TYR A CA 1
ATOM 2822 C C . TYR A 1 363 ? 17.116 0.490 -19.229 1.00 95.56 363 TYR A C 1
ATOM 2824 O O . TYR A 1 363 ? 15.955 0.213 -19.550 1.00 95.56 363 TYR A O 1
ATOM 2832 N N . LEU A 1 364 ? 18.078 -0.423 -19.120 1.00 93.81 364 LEU A N 1
ATOM 2833 C CA . LEU A 1 364 ? 17.906 -1.874 -19.211 1.00 93.81 364 LEU A CA 1
ATOM 2834 C C . LEU A 1 364 ? 18.293 -2.510 -17.878 1.00 93.81 364 LEU A C 1
ATOM 2836 O O . LEU A 1 364 ? 18.990 -1.889 -17.084 1.00 93.81 364 LEU A O 1
ATOM 2840 N N . THR A 1 365 ? 17.882 -3.746 -17.615 1.00 88.75 365 THR A N 1
ATOM 2841 C CA . THR A 1 365 ? 18.291 -4.452 -16.391 1.00 88.75 365 THR A CA 1
ATOM 2842 C C . THR A 1 365 ? 19.404 -5.464 -16.662 1.00 88.75 365 THR A C 1
ATOM 2844 O O . THR A 1 365 ? 19.429 -6.102 -17.715 1.00 88.75 365 THR A O 1
ATOM 2847 N N . ALA A 1 366 ? 20.311 -5.651 -15.701 1.00 81.50 366 ALA A N 1
ATOM 2848 C CA . ALA A 1 366 ? 21.267 -6.764 -15.702 1.00 81.50 366 ALA A CA 1
ATOM 2849 C C . ALA A 1 366 ? 20.628 -8.104 -15.267 1.00 81.50 366 ALA A C 1
ATOM 2851 O O . ALA A 1 366 ? 21.285 -9.145 -15.245 1.00 81.50 366 ALA A O 1
ATOM 2852 N N . GLY A 1 367 ? 19.344 -8.080 -14.896 1.00 72.06 367 GLY A N 1
ATOM 2853 C CA . GLY A 1 367 ? 18.606 -9.214 -14.359 1.00 72.06 367 GLY A CA 1
ATOM 2854 C C . GLY A 1 367 ? 18.412 -10.372 -15.322 1.00 72.06 367 GLY A C 1
ATOM 2855 O O . GLY A 1 367 ? 18.517 -10.239 -16.540 1.00 72.06 367 GLY A O 1
ATOM 2856 N N . THR A 1 368 ? 18.061 -11.524 -14.758 1.00 67.38 368 THR A N 1
ATOM 2857 C CA . THR A 1 368 ? 17.640 -12.706 -15.514 1.00 67.38 368 THR A CA 1
ATOM 2858 C C . THR A 1 368 ? 16.210 -13.070 -15.122 1.00 67.38 368 THR A C 1
ATOM 2860 O O . THR A 1 368 ? 15.814 -12.912 -13.970 1.00 67.38 368 THR A O 1
ATOM 2863 N N . GLY A 1 369 ? 15.404 -13.499 -16.092 1.00 66.19 369 GLY A N 1
ATOM 2864 C CA . GLY A 1 369 ? 13.995 -13.823 -15.879 1.00 66.19 369 GLY A CA 1
ATOM 2865 C C . GLY A 1 369 ? 13.312 -14.233 -17.178 1.00 66.19 369 GLY A C 1
ATOM 2866 O O . GLY A 1 369 ? 13.759 -13.862 -18.262 1.00 66.19 369 GLY A O 1
ATOM 2867 N N . SER A 1 370 ? 12.224 -14.997 -17.081 1.00 69.69 370 SER A N 1
ATOM 2868 C CA . SER A 1 370 ? 11.460 -15.469 -18.247 1.00 69.69 370 SER A CA 1
ATOM 2869 C C . SER A 1 370 ? 10.793 -14.331 -19.031 1.00 69.69 370 SER A C 1
ATOM 2871 O O . SER A 1 370 ? 10.532 -14.471 -20.225 1.00 69.69 370 SER A O 1
ATOM 2873 N N . SER A 1 371 ? 10.548 -13.188 -18.392 1.00 79.81 371 SER A N 1
ATOM 2874 C CA . SER A 1 371 ? 9.996 -11.974 -19.000 1.00 79.81 371 SER A CA 1
ATOM 2875 C C . SER A 1 371 ? 11.059 -11.021 -19.560 1.00 79.81 371 SER A C 1
ATOM 2877 O O . SER A 1 371 ? 10.697 -9.995 -20.134 1.00 79.81 371 SER A O 1
ATOM 2879 N N . LEU A 1 372 ? 12.349 -11.348 -19.432 1.00 87.75 372 LEU A N 1
ATOM 2880 C CA . LEU A 1 372 ? 13.469 -10.509 -19.858 1.00 87.75 372 LEU A CA 1
ATOM 2881 C C . LEU A 1 372 ? 14.207 -11.145 -21.043 1.00 87.75 372 LEU A C 1
ATOM 2883 O O . LEU A 1 372 ? 14.453 -12.352 -21.061 1.00 87.75 372 LEU A O 1
ATOM 2887 N N . GLN A 1 373 ? 14.611 -10.335 -22.019 1.00 92.69 373 GLN A N 1
ATOM 2888 C CA . GLN A 1 373 ? 15.419 -10.772 -23.162 1.00 92.69 373 GLN A CA 1
ATOM 2889 C C . GLN A 1 373 ? 16.628 -9.847 -23.344 1.00 92.69 373 GLN A C 1
ATOM 2891 O O . GLN A 1 373 ? 16.483 -8.644 -23.142 1.00 92.69 373 GLN A O 1
ATOM 2896 N N . PRO A 1 374 ? 17.820 -10.361 -23.697 1.00 95.31 374 PRO A N 1
ATOM 2897 C CA . PRO A 1 374 ? 18.948 -9.505 -24.044 1.00 95.31 374 PRO A CA 1
ATOM 2898 C C . PRO A 1 374 ? 18.628 -8.570 -25.215 1.00 95.31 374 PRO A C 1
ATOM 2900 O O . PRO A 1 374 ? 17.970 -8.973 -26.175 1.00 95.31 374 PRO A O 1
ATOM 2903 N N . LEU A 1 375 ? 19.123 -7.338 -25.131 1.00 97.12 375 LEU A N 1
ATOM 2904 C CA . LEU A 1 375 ? 19.092 -6.357 -26.205 1.00 97.12 375 LEU A CA 1
ATOM 2905 C C . LEU A 1 375 ? 20.523 -6.086 -26.668 1.00 97.12 375 LEU A C 1
ATOM 2907 O O . LEU A 1 375 ? 21.402 -5.739 -25.876 1.00 97.12 375 LEU A O 1
ATOM 2911 N N . TYR A 1 376 ? 20.745 -6.250 -27.962 1.00 97.19 376 TYR A N 1
ATOM 2912 C CA . TYR A 1 376 ? 22.047 -6.150 -28.599 1.00 97.19 376 TYR A CA 1
ATOM 2913 C C . TYR A 1 376 ? 22.149 -4.881 -29.431 1.00 97.19 376 TYR A C 1
ATOM 2915 O O . TYR A 1 376 ? 21.183 -4.507 -30.094 1.00 97.19 376 TYR A O 1
ATOM 2923 N N . ARG A 1 377 ? 23.333 -4.267 -29.457 1.00 96.75 377 ARG A N 1
ATOM 2924 C CA . ARG A 1 377 ? 23.717 -3.338 -30.520 1.00 96.75 377 ARG A CA 1
ATOM 2925 C C . ARG A 1 377 ? 24.320 -4.132 -31.670 1.00 96.75 377 ARG A C 1
ATOM 2927 O O . ARG A 1 377 ? 25.268 -4.900 -31.484 1.00 96.75 377 ARG A O 1
ATOM 2934 N N . CYS A 1 378 ? 23.766 -3.923 -32.850 1.00 96.19 378 CYS A N 1
ATOM 2935 C CA . CYS A 1 378 ? 24.165 -4.557 -34.090 1.00 96.19 378 CYS A CA 1
ATOM 2936 C C . CYS A 1 378 ? 24.619 -3.505 -35.099 1.00 96.19 378 CYS A C 1
ATOM 2938 O O . CYS A 1 378 ? 24.126 -2.379 -35.087 1.00 96.19 378 CYS A O 1
ATOM 2940 N N . TYR A 1 379 ? 25.513 -3.903 -35.998 1.00 93.94 379 TYR A N 1
ATOM 2941 C CA . TYR A 1 379 ? 26.039 -3.055 -37.060 1.00 93.94 379 TYR A CA 1
ATOM 2942 C C . TYR A 1 379 ? 25.937 -3.757 -38.415 1.00 93.94 379 TYR A C 1
ATOM 2944 O O . TYR A 1 379 ? 26.336 -4.915 -38.565 1.00 93.94 379 TYR A O 1
ATOM 2952 N N . VAL A 1 380 ? 25.388 -3.068 -39.416 1.00 92.31 380 VAL A N 1
ATOM 2953 C CA . VAL A 1 380 ? 25.282 -3.564 -40.794 1.00 92.31 380 VAL A CA 1
ATOM 2954 C C . VAL A 1 380 ? 25.422 -2.415 -41.782 1.00 92.31 380 VAL A C 1
ATOM 2956 O O . VAL A 1 380 ? 24.792 -1.374 -41.628 1.00 92.31 380 VAL A O 1
ATOM 2959 N N . SER A 1 381 ? 26.238 -2.607 -42.822 1.00 88.50 381 SER A N 1
ATOM 2960 C CA . SER A 1 381 ? 26.334 -1.680 -43.961 1.00 88.50 381 SER A CA 1
ATOM 2961 C C . SER A 1 381 ? 26.511 -0.203 -43.574 1.00 88.50 381 SER A C 1
ATOM 2963 O O . SER A 1 381 ? 25.903 0.673 -44.187 1.00 88.50 381 SER A O 1
ATOM 2965 N N . GLY A 1 382 ? 27.332 0.088 -42.561 1.00 87.69 382 GLY A N 1
ATOM 2966 C CA . GLY A 1 382 ? 27.586 1.469 -42.147 1.00 87.69 382 GLY A CA 1
ATOM 2967 C C . GLY A 1 382 ? 26.673 2.008 -41.048 1.00 87.69 382 GLY A C 1
ATOM 2968 O O . GLY A 1 382 ? 26.890 3.144 -40.643 1.00 87.69 382 GLY A O 1
ATOM 2969 N N . ARG A 1 383 ? 25.671 1.242 -40.591 1.00 90.12 383 ARG A N 1
ATOM 2970 C CA . ARG A 1 383 ? 24.632 1.723 -39.668 1.00 90.12 383 ARG A CA 1
ATOM 2971 C C . ARG A 1 383 ? 24.437 0.825 -38.459 1.00 90.12 383 ARG A C 1
ATOM 2973 O O . ARG A 1 383 ? 24.508 -0.404 -38.573 1.00 90.12 383 ARG A O 1
ATOM 2980 N N . HIS A 1 384 ? 24.122 1.443 -37.329 1.00 93.88 384 HIS A N 1
ATOM 2981 C CA . HIS A 1 384 ? 23.797 0.747 -36.093 1.00 93.88 384 HIS A CA 1
ATOM 2982 C C . HIS A 1 384 ? 22.287 0.558 -35.933 1.00 93.88 384 HIS A C 1
ATOM 2984 O O . HIS A 1 384 ? 21.472 1.293 -36.485 1.00 93.88 384 HIS A O 1
ATOM 2990 N N . TYR A 1 385 ? 21.909 -0.466 -35.173 1.00 94.25 385 TYR A N 1
ATOM 2991 C CA . TYR A 1 385 ? 20.532 -0.696 -34.740 1.00 94.25 385 TYR A CA 1
ATOM 2992 C C . TYR A 1 385 ? 20.498 -1.600 -33.510 1.00 94.25 385 TYR A C 1
ATOM 2994 O O . TYR A 1 385 ? 21.457 -2.322 -33.221 1.00 94.25 385 TYR A O 1
ATOM 3002 N N . LEU A 1 386 ? 19.381 -1.594 -32.788 1.00 96.50 386 LEU A N 1
ATOM 3003 C CA . LEU A 1 386 ? 19.182 -2.480 -31.640 1.00 96.50 386 LEU A CA 1
ATOM 3004 C C . LEU A 1 386 ? 18.452 -3.739 -32.066 1.00 96.50 386 LEU A C 1
ATOM 3006 O O . LEU A 1 386 ? 17.499 -3.609 -32.817 1.00 96.50 386 LEU A O 1
ATOM 3010 N N . SER A 1 387 ? 18.806 -4.930 -31.572 1.00 95.25 387 SER A N 1
ATOM 3011 C CA . SER A 1 387 ? 18.112 -6.195 -31.874 1.00 95.25 387 SER A CA 1
ATOM 3012 C C . SER A 1 387 ? 17.970 -7.127 -30.676 1.00 95.25 387 SER A C 1
ATOM 3014 O O . SER A 1 387 ? 18.788 -7.127 -29.764 1.00 95.25 387 SER A O 1
ATOM 3016 N N . LEU A 1 388 ? 16.916 -7.944 -30.700 1.00 95.50 388 LEU A N 1
ATOM 3017 C CA . LEU A 1 388 ? 16.683 -9.037 -29.754 1.00 95.50 388 LEU A CA 1
ATOM 3018 C C . LEU A 1 388 ? 17.374 -10.348 -30.166 1.00 95.50 388 LEU A C 1
ATOM 3020 O O . LEU A 1 388 ? 17.413 -11.301 -29.383 1.00 95.50 388 LEU A O 1
ATOM 3024 N N . ASP A 1 389 ? 17.866 -10.422 -31.405 1.00 95.19 389 ASP A N 1
ATOM 3025 C CA . ASP A 1 389 ? 18.560 -11.584 -31.949 1.00 95.19 389 ASP A CA 1
ATOM 3026 C C . ASP A 1 389 ? 20.073 -11.430 -31.759 1.00 95.19 389 ASP A C 1
ATOM 3028 O O . ASP A 1 389 ? 20.689 -10.501 -32.282 1.00 95.19 389 ASP A O 1
ATOM 3032 N N . ALA A 1 390 ? 20.693 -12.378 -31.054 1.00 94.56 390 ALA A N 1
ATOM 3033 C CA . ALA A 1 390 ? 22.139 -12.406 -30.844 1.00 94.56 390 ALA A CA 1
ATOM 3034 C C . ALA A 1 390 ? 22.939 -12.542 -32.154 1.00 94.56 390 ALA A C 1
ATOM 3036 O O . ALA A 1 390 ? 24.131 -12.237 -32.170 1.00 94.56 390 ALA A O 1
ATOM 3037 N N . LYS A 1 391 ? 22.300 -12.995 -33.241 1.00 94.94 391 LYS A N 1
ATOM 3038 C CA . LYS A 1 391 ? 22.875 -13.071 -34.591 1.00 94.94 391 LYS A CA 1
ATOM 3039 C C . LYS A 1 391 ? 22.550 -11.851 -35.457 1.00 94.94 391 LYS A C 1
ATOM 3041 O O . LYS A 1 391 ? 22.784 -11.899 -36.662 1.00 94.94 391 LYS A O 1
ATOM 3046 N N . CYS A 1 392 ? 22.012 -10.779 -34.871 1.00 93.75 392 CYS A N 1
ATOM 3047 C CA . CYS A 1 392 ? 21.714 -9.530 -35.569 1.00 93.75 392 CYS A CA 1
ATOM 3048 C C . CYS A 1 392 ? 20.882 -9.748 -36.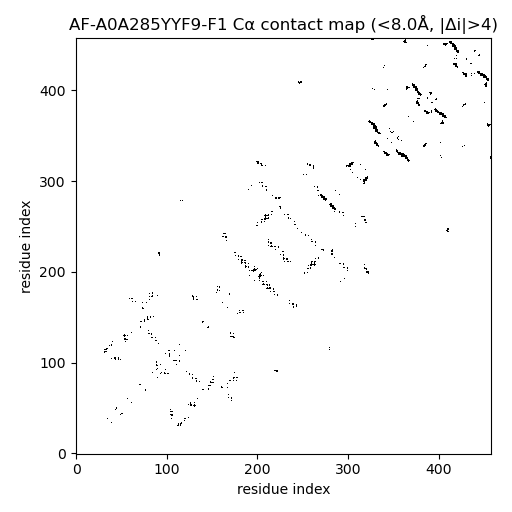841 1.00 93.75 392 CYS A C 1
ATOM 3050 O O . CYS A 1 392 ? 21.251 -9.313 -37.935 1.00 93.75 392 CYS A O 1
ATOM 3052 N N . GLU A 1 393 ? 19.776 -10.488 -36.697 1.00 91.94 393 GLU A N 1
ATOM 3053 C CA . GLU A 1 393 ? 18.785 -10.735 -37.752 1.00 91.94 393 GLU A CA 1
ATOM 3054 C C . GLU A 1 393 ? 19.401 -11.356 -39.018 1.00 91.94 393 GLU A C 1
ATOM 3056 O O . GLU A 1 393 ? 18.913 -11.155 -40.127 1.00 91.94 393 GLU A O 1
ATOM 3061 N N . SER A 1 394 ? 20.495 -12.113 -38.851 1.00 82.56 394 SER A N 1
ATOM 3062 C CA . SER A 1 394 ? 21.291 -12.734 -39.924 1.00 82.56 394 SER A CA 1
ATOM 3063 C C . SER A 1 394 ? 21.901 -11.755 -40.942 1.00 82.56 394 SER A C 1
ATOM 3065 O O . SER A 1 394 ? 22.405 -12.192 -41.975 1.00 82.56 394 SER A O 1
ATOM 3067 N N . GLY A 1 395 ? 21.867 -10.446 -40.666 1.00 73.25 395 GLY A N 1
ATOM 3068 C CA . GLY A 1 395 ? 22.297 -9.402 -41.598 1.00 73.25 395 GLY A CA 1
ATOM 3069 C C . GLY A 1 395 ? 23.508 -8.584 -41.147 1.00 73.25 395 GLY A C 1
ATOM 3070 O O . GLY A 1 395 ? 24.151 -7.977 -41.995 1.00 73.25 395 GLY A O 1
ATOM 3071 N N . GLY A 1 396 ? 23.836 -8.554 -39.849 1.00 83.25 396 GLY A N 1
ATOM 3072 C CA . GLY A 1 396 ? 24.892 -7.690 -39.296 1.00 83.25 396 GLY A CA 1
ATOM 3073 C C . GLY A 1 396 ? 25.817 -8.363 -38.280 1.00 83.25 396 GLY A C 1
ATOM 3074 O O . GLY A 1 396 ? 25.603 -9.502 -37.872 1.00 83.25 396 GLY A O 1
ATOM 3075 N N . GLY A 1 397 ? 26.852 -7.636 -37.857 1.00 93.81 397 GLY A N 1
ATOM 3076 C CA . GLY A 1 397 ? 27.731 -8.028 -36.757 1.00 93.81 397 GLY A CA 1
ATOM 3077 C C . GLY A 1 397 ? 27.177 -7.562 -35.411 1.00 93.81 397 GLY A C 1
ATOM 3078 O O . GLY A 1 397 ? 26.714 -6.428 -35.290 1.00 93.81 397 GLY A O 1
ATOM 3079 N N . ARG A 1 398 ? 27.232 -8.427 -34.391 1.00 96.06 398 ARG A N 1
ATOM 3080 C CA . ARG A 1 398 ? 26.926 -8.048 -33.005 1.00 96.06 398 ARG A CA 1
ATOM 3081 C C . ARG A 1 398 ? 28.116 -7.314 -32.409 1.00 96.06 398 ARG A C 1
ATOM 3083 O O . ARG A 1 398 ? 29.184 -7.906 -32.283 1.00 96.06 398 ARG A O 1
ATOM 3090 N N . GLU A 1 399 ? 27.909 -6.077 -31.983 1.00 95.31 399 GLU A N 1
ATOM 3091 C CA . GLU A 1 399 ? 28.961 -5.268 -31.366 1.00 95.31 399 GLU A CA 1
ATOM 3092 C C . GLU A 1 399 ? 28.928 -5.328 -29.841 1.00 95.31 399 GLU A C 1
ATOM 3094 O O . GLU A 1 399 ? 29.974 -5.444 -29.208 1.00 95.31 399 GLU A O 1
ATOM 3099 N N . ALA A 1 400 ? 27.734 -5.269 -29.243 1.00 94.62 400 ALA A N 1
ATOM 3100 C CA . ALA A 1 400 ? 27.578 -5.249 -27.791 1.00 94.62 400 ALA A CA 1
ATOM 3101 C C . ALA A 1 400 ? 26.249 -5.868 -27.335 1.00 94.62 400 ALA A C 1
ATOM 3103 O O . ALA A 1 400 ? 25.247 -5.824 -28.047 1.00 94.62 400 ALA A O 1
ATOM 3104 N N . GLU A 1 401 ? 26.232 -6.412 -26.118 1.00 96.00 401 GLU A N 1
ATOM 3105 C CA . GLU A 1 401 ? 25.009 -6.644 -25.341 1.00 96.00 401 GLU A CA 1
ATOM 3106 C C . GLU A 1 401 ? 24.842 -5.461 -24.384 1.00 96.00 401 GLU A C 1
ATOM 3108 O O . GLU A 1 401 ? 25.732 -5.194 -23.581 1.00 96.00 401 GLU A O 1
ATOM 3113 N N . LEU A 1 402 ? 23.731 -4.731 -24.494 1.00 95.69 402 LEU A N 1
ATOM 3114 C CA . LEU A 1 402 ? 23.502 -3.505 -23.719 1.00 95.69 402 LEU A CA 1
ATOM 3115 C C . LEU A 1 402 ? 22.831 -3.779 -22.364 1.00 95.69 402 LEU A C 1
ATOM 3117 O O . LEU A 1 402 ? 22.850 -2.934 -21.474 1.00 95.69 402 LEU A O 1
ATOM 3121 N N . GLY A 1 403 ? 22.201 -4.945 -22.215 1.00 93.88 403 GLY A N 1
ATOM 3122 C CA . GLY A 1 403 ? 21.431 -5.347 -21.039 1.00 93.88 403 GLY A CA 1
ATOM 3123 C C . GLY A 1 403 ? 20.199 -6.151 -21.438 1.00 93.88 403 GLY A C 1
ATOM 3124 O O . GLY A 1 403 ? 20.107 -6.634 -22.568 1.00 93.88 403 GLY A O 1
ATOM 3125 N N . ARG A 1 404 ? 19.232 -6.294 -20.526 1.00 93.06 404 ARG A N 1
ATOM 3126 C CA . ARG A 1 404 ? 17.967 -6.990 -20.796 1.00 93.06 404 ARG A CA 1
ATOM 3127 C C . ARG A 1 404 ? 16.770 -6.046 -20.803 1.00 93.06 404 ARG A C 1
ATOM 3129 O O . ARG A 1 404 ? 16.603 -5.225 -19.902 1.00 93.06 404 ARG A O 1
ATOM 3136 N N . ILE A 1 405 ? 15.933 -6.204 -21.823 1.00 94.81 405 ILE A N 1
ATOM 3137 C CA . ILE A 1 405 ? 14.665 -5.501 -22.025 1.00 94.81 405 ILE A CA 1
ATOM 3138 C C . ILE A 1 405 ? 13.495 -6.392 -21.583 1.00 94.81 405 ILE A C 1
ATOM 3140 O O . ILE A 1 405 ? 13.565 -7.621 -21.696 1.00 94.81 405 ILE A O 1
ATOM 3144 N N . ALA A 1 406 ? 12.415 -5.793 -21.079 1.00 91.25 406 ALA A N 1
ATOM 3145 C CA . ALA A 1 406 ? 11.199 -6.528 -20.749 1.00 91.25 406 ALA A CA 1
ATOM 3146 C C . ALA A 1 406 ? 10.411 -6.882 -22.020 1.00 91.25 406 ALA A C 1
ATOM 3148 O O . ALA A 1 406 ? 10.214 -6.046 -22.898 1.00 91.25 406 ALA A O 1
ATOM 3149 N N . ARG A 1 407 ? 9.937 -8.128 -22.127 1.00 90.25 407 ARG A N 1
ATOM 3150 C CA . ARG A 1 407 ? 9.121 -8.604 -23.264 1.00 90.25 407 ARG A CA 1
ATOM 3151 C C . ARG A 1 407 ? 7.632 -8.320 -23.127 1.00 90.25 407 ARG A C 1
ATOM 3153 O O . ARG A 1 407 ? 6.894 -8.410 -24.099 1.00 90.25 407 ARG A O 1
ATOM 3160 N N . VAL A 1 408 ? 7.202 -8.017 -21.912 1.00 81.44 408 VAL A N 1
ATOM 3161 C CA . VAL A 1 408 ? 5.824 -7.679 -21.562 1.00 81.44 408 VAL A CA 1
ATOM 3162 C C . VAL A 1 408 ? 5.830 -6.314 -20.894 1.00 81.44 408 VAL A C 1
ATOM 3164 O O . VAL A 1 408 ? 6.805 -5.975 -20.223 1.00 81.44 408 VAL A O 1
ATOM 3167 N N . GLN A 1 409 ? 4.770 -5.532 -21.096 1.00 81.44 409 GLN A N 1
ATOM 3168 C CA . GLN A 1 409 ? 4.616 -4.235 -20.442 1.00 81.44 409 GLN A CA 1
ATOM 3169 C C . GLN A 1 409 ? 4.613 -4.451 -18.924 1.00 81.44 409 GLN A C 1
ATOM 3171 O O . GLN A 1 409 ? 3.861 -5.281 -18.417 1.00 81.44 409 GLN A O 1
ATOM 3176 N N . MET A 1 410 ? 5.468 -3.710 -18.224 1.00 73.19 410 MET A N 1
ATOM 3177 C CA . MET A 1 410 ? 5.594 -3.701 -16.763 1.00 73.19 410 MET A CA 1
ATOM 3178 C C . MET A 1 410 ? 5.291 -2.298 -16.221 1.00 73.19 410 MET A C 1
ATOM 3180 O O . MET A 1 410 ? 5.323 -1.314 -16.977 1.00 73.19 410 MET A O 1
ATOM 3184 N N . SER A 1 411 ? 5.043 -2.181 -14.915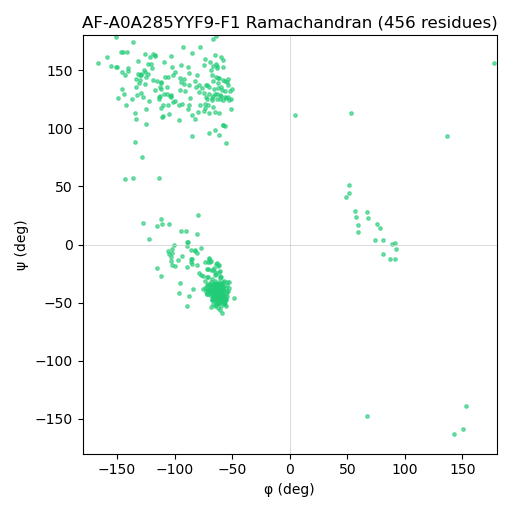 1.00 66.44 411 SER A N 1
ATOM 3185 C CA . SER A 1 411 ? 4.952 -0.876 -14.253 1.00 66.44 411 SER A CA 1
ATOM 3186 C C . SER A 1 411 ? 6.231 -0.060 -14.482 1.00 66.44 411 SER A C 1
ATOM 3188 O O . SER A 1 411 ? 7.342 -0.601 -14.508 1.00 66.44 411 SER A O 1
ATOM 3190 N N . ASN A 1 412 ? 6.077 1.247 -14.707 1.00 74.56 412 ASN A N 1
ATOM 3191 C CA . ASN A 1 412 ? 7.175 2.181 -14.990 1.00 74.56 412 ASN A CA 1
ATOM 3192 C C . ASN A 1 412 ? 8.049 1.824 -16.209 1.00 74.56 412 ASN A C 1
ATOM 3194 O O . ASN A 1 412 ? 9.197 2.269 -16.304 1.00 74.56 412 ASN A O 1
ATOM 3198 N N . THR A 1 413 ? 7.512 1.048 -17.158 1.00 87.81 413 THR A N 1
ATOM 3199 C CA . THR A 1 413 ? 8.162 0.809 -18.453 1.00 87.81 413 THR A CA 1
ATOM 3200 C C . THR A 1 413 ? 7.440 1.499 -19.601 1.00 87.81 413 THR A C 1
ATOM 3202 O O . THR A 1 413 ? 6.249 1.806 -19.519 1.00 87.81 413 THR A O 1
ATOM 3205 N N . ARG A 1 414 ? 8.155 1.755 -20.696 1.00 93.25 414 ARG A N 1
ATOM 3206 C CA . ARG A 1 414 ? 7.597 2.299 -21.939 1.00 93.25 414 ARG A CA 1
ATOM 3207 C C . ARG A 1 414 ? 8.019 1.450 -23.135 1.00 93.25 414 ARG A C 1
ATOM 3209 O O . ARG A 1 414 ? 9.129 0.918 -23.120 1.00 93.25 414 ARG A O 1
ATOM 3216 N N . PRO A 1 415 ? 7.168 1.317 -24.166 1.00 96.31 415 PRO A N 1
ATOM 3217 C CA . PRO A 1 415 ? 7.529 0.589 -25.375 1.00 96.31 415 PRO A CA 1
ATOM 3218 C C . PRO A 1 415 ? 8.710 1.261 -26.082 1.00 96.31 415 PRO A C 1
ATOM 3220 O O . PRO A 1 415 ? 8.715 2.475 -26.274 1.00 96.31 415 PRO A O 1
ATOM 3223 N N . LEU A 1 416 ? 9.683 0.456 -26.502 1.00 97.75 416 LEU A N 1
ATOM 3224 C CA . LEU A 1 416 ? 10.767 0.867 -27.387 1.00 97.75 416 LEU A CA 1
ATOM 3225 C C . LEU A 1 416 ? 10.388 0.504 -28.825 1.00 97.75 416 LEU A C 1
ATOM 3227 O O . LEU A 1 416 ? 10.367 -0.669 -29.209 1.00 97.75 416 LEU A O 1
ATOM 3231 N N . TYR A 1 417 ? 10.060 1.518 -29.614 1.00 96.12 417 TYR A N 1
ATOM 3232 C CA . TYR A 1 417 ? 9.719 1.386 -31.023 1.00 96.12 417 TYR A CA 1
ATOM 3233 C C . TYR A 1 417 ? 10.990 1.293 -31.856 1.00 96.12 417 TYR A C 1
ATOM 3235 O O . TYR A 1 417 ? 11.892 2.106 -31.672 1.00 96.12 417 TYR A O 1
ATOM 3243 N N . ARG A 1 418 ? 11.031 0.368 -32.820 1.00 94.88 418 ARG A N 1
ATOM 3244 C CA . ARG A 1 418 ? 11.997 0.419 -33.919 1.00 94.88 418 ARG A CA 1
ATOM 3245 C C . ARG A 1 418 ? 11.292 0.860 -35.194 1.00 94.88 418 ARG A C 1
ATOM 3247 O O . ARG A 1 418 ? 10.384 0.190 -35.691 1.00 94.88 418 ARG A O 1
ATOM 3254 N N . LEU A 1 419 ? 11.747 1.977 -35.738 1.00 95.12 419 LEU A N 1
ATOM 3255 C CA . LEU A 1 419 ? 11.252 2.585 -36.964 1.00 95.12 419 LEU A CA 1
ATOM 3256 C C . LEU A 1 419 ? 12.264 2.345 -38.081 1.00 95.12 419 LEU A C 1
ATOM 3258 O O . LEU A 1 419 ? 13.467 2.361 -37.841 1.00 95.12 419 LEU A O 1
ATOM 3262 N N . THR A 1 420 ? 11.799 2.127 -39.309 1.00 93.00 420 THR A N 1
ATOM 3263 C CA . THR A 1 420 ? 12.675 1.950 -40.475 1.00 93.00 420 THR A CA 1
ATOM 3264 C C . THR A 1 420 ? 12.197 2.783 -41.652 1.00 93.00 420 THR A C 1
ATOM 3266 O O . THR A 1 420 ? 11.006 2.793 -41.972 1.00 93.00 420 THR A O 1
ATOM 3269 N N . HIS A 1 421 ? 13.121 3.462 -42.325 1.00 92.19 421 HIS A N 1
ATOM 3270 C CA . HIS A 1 421 ? 12.829 4.174 -43.560 1.00 92.19 421 HIS A CA 1
ATOM 3271 C C . HIS A 1 421 ? 12.976 3.224 -44.766 1.00 92.19 421 HIS A C 1
ATOM 3273 O O . HIS A 1 421 ? 14.054 2.663 -44.991 1.00 92.19 421 HIS A O 1
ATOM 3279 N N . PRO A 1 422 ? 11.918 2.999 -45.568 1.00 89.62 422 PRO A N 1
ATOM 3280 C CA . PRO A 1 422 ? 11.883 1.910 -46.546 1.00 89.62 422 PRO A CA 1
ATOM 3281 C C . PRO A 1 422 ? 12.912 2.059 -47.673 1.00 89.62 422 PRO A C 1
ATOM 3283 O O . PRO A 1 422 ? 13.441 1.042 -48.133 1.00 89.62 422 PRO A O 1
ATOM 3286 N N . SER A 1 423 ? 13.216 3.293 -48.087 1.00 88.50 423 SER A N 1
ATOM 3287 C CA . SER A 1 423 ? 14.123 3.576 -49.210 1.00 88.50 423 SER A CA 1
ATOM 3288 C C . SER A 1 423 ? 15.596 3.577 -48.805 1.00 88.50 423 SER A C 1
ATOM 3290 O O . SER A 1 423 ? 16.438 3.094 -49.550 1.00 88.50 423 SER A O 1
ATOM 3292 N N . THR A 1 424 ? 15.913 4.104 -47.622 1.00 85.69 424 THR A N 1
ATOM 3293 C CA . THR A 1 424 ? 17.302 4.276 -47.150 1.00 85.69 424 THR A CA 1
ATOM 3294 C C . THR A 1 424 ? 17.755 3.146 -46.233 1.00 85.69 424 THR A C 1
ATOM 3296 O O . THR A 1 424 ? 18.944 3.032 -45.956 1.00 85.69 424 THR A O 1
ATOM 3299 N N . LYS A 1 425 ? 16.810 2.323 -45.757 1.00 85.00 425 LYS A N 1
ATOM 3300 C CA . LYS A 1 425 ? 17.004 1.292 -44.726 1.00 85.00 425 LYS A CA 1
ATOM 3301 C C . LYS A 1 425 ? 17.513 1.839 -43.391 1.00 85.00 425 LYS A C 1
ATOM 3303 O O . LYS A 1 425 ? 17.964 1.058 -42.558 1.00 85.00 425 LYS A O 1
ATOM 3308 N N . ASP A 1 426 ? 17.395 3.150 -43.185 1.00 87.62 426 ASP A N 1
ATOM 3309 C CA . ASP A 1 426 ? 17.727 3.801 -41.923 1.00 87.62 426 ASP A CA 1
ATOM 3310 C C . ASP A 1 426 ? 16.830 3.296 -40.796 1.00 87.62 426 ASP A C 1
ATOM 3312 O O . ASP A 1 426 ? 15.645 3.042 -41.037 1.00 87.62 426 ASP A O 1
ATOM 3316 N N . ARG A 1 427 ? 17.378 3.158 -39.589 1.00 90.31 427 ARG A N 1
ATOM 3317 C CA . ARG A 1 427 ? 16.671 2.651 -38.411 1.00 90.31 427 ARG A CA 1
ATOM 3318 C C . ARG A 1 427 ? 16.800 3.645 -37.262 1.00 90.31 427 ARG A C 1
ATOM 3320 O O . ARG A 1 427 ? 17.864 4.206 -37.036 1.00 90.31 427 ARG A O 1
ATOM 3327 N N . ILE A 1 428 ? 15.700 3.857 -36.546 1.00 92.19 428 ILE A N 1
ATOM 3328 C CA . ILE A 1 428 ? 15.665 4.692 -35.341 1.00 92.19 428 ILE A CA 1
ATOM 3329 C C . ILE A 1 428 ? 14.917 3.937 -34.250 1.00 92.19 428 ILE A C 1
ATOM 3331 O O . ILE A 1 428 ? 13.788 3.485 -34.462 1.00 92.19 428 ILE A O 1
ATOM 3335 N N . GLU A 1 429 ? 15.529 3.840 -33.074 1.00 96.31 429 GLU A N 1
ATOM 3336 C CA . GLU A 1 429 ? 14.900 3.342 -31.859 1.00 96.31 429 GLU A CA 1
ATOM 3337 C C . GLU A 1 429 ? 14.490 4.480 -30.920 1.00 96.31 429 GLU A C 1
ATOM 3339 O O . GLU A 1 429 ? 15.293 5.297 -30.479 1.00 96.31 429 GLU A O 1
ATOM 3344 N N . THR A 1 430 ? 13.209 4.538 -30.580 1.00 96.38 430 THR A N 1
ATOM 3345 C CA . THR A 1 430 ? 12.687 5.587 -29.701 1.00 96.38 430 THR A CA 1
ATOM 3346 C C . THR A 1 430 ? 11.613 5.041 -28.789 1.00 96.38 430 THR A C 1
ATOM 3348 O O . THR A 1 430 ? 10.853 4.154 -29.172 1.00 96.38 430 THR A O 1
ATOM 3351 N N . TRP A 1 431 ? 11.541 5.562 -27.571 1.00 95.69 431 TRP A N 1
ATOM 3352 C CA . TRP A 1 431 ? 10.405 5.346 -26.677 1.00 95.69 431 TRP A CA 1
ATOM 3353 C C . TRP A 1 431 ? 9.506 6.587 -26.586 1.00 95.69 431 TRP A C 1
ATOM 3355 O O . TRP A 1 431 ? 8.422 6.499 -26.006 1.00 95.69 431 TRP A O 1
ATOM 3365 N N . ASP A 1 432 ? 9.926 7.727 -27.156 1.00 95.19 432 ASP A N 1
ATOM 3366 C CA . ASP A 1 432 ? 9.147 8.967 -27.187 1.00 95.19 432 ASP A CA 1
ATOM 3367 C C . ASP A 1 432 ? 8.089 8.890 -28.303 1.00 95.19 432 ASP A C 1
ATOM 3369 O O . ASP A 1 432 ? 8.437 8.876 -29.491 1.00 95.19 432 ASP A O 1
ATOM 3373 N N . PRO A 1 433 ? 6.785 8.874 -27.962 1.00 92.19 433 PRO A N 1
ATOM 3374 C CA . PRO A 1 433 ? 5.722 8.868 -28.962 1.00 92.19 433 PRO A CA 1
ATOM 3375 C C . PRO A 1 433 ? 5.793 10.073 -29.907 1.00 92.19 433 PRO A C 1
ATOM 3377 O O . PRO A 1 433 ? 5.488 9.938 -31.088 1.00 92.19 433 PRO A O 1
ATOM 3380 N N . SER A 1 434 ? 6.256 11.228 -29.423 1.00 94.88 434 SER A N 1
ATOM 3381 C CA . SER A 1 434 ? 6.347 12.447 -30.229 1.00 94.88 434 SER A CA 1
ATOM 3382 C C . SER A 1 434 ? 7.432 12.331 -31.302 1.00 94.88 434 SER A C 1
ATOM 3384 O O . SER A 1 434 ? 7.244 12.779 -32.432 1.00 94.88 434 SER A O 1
ATOM 3386 N N . GLU A 1 435 ? 8.577 11.727 -30.972 1.00 94.88 435 GLU A N 1
ATOM 3387 C CA . GLU A 1 435 ? 9.647 11.443 -31.934 1.00 94.88 435 GLU A CA 1
ATOM 3388 C C . GLU A 1 435 ? 9.216 10.401 -32.963 1.00 94.88 435 GLU A C 1
ATOM 3390 O O . GLU A 1 435 ? 9.424 10.603 -34.161 1.00 94.88 435 GLU A O 1
ATOM 3395 N N . ARG A 1 436 ? 8.538 9.339 -32.517 1.00 95.00 436 ARG A N 1
ATOM 3396 C CA . ARG A 1 436 ? 7.939 8.339 -33.407 1.00 95.00 436 ARG A CA 1
ATOM 3397 C C . ARG A 1 436 ? 6.993 8.986 -34.421 1.00 95.00 436 ARG A C 1
ATOM 3399 O O . ARG A 1 436 ? 7.092 8.711 -35.616 1.00 95.00 436 ARG A O 1
ATOM 3406 N N . ASP A 1 437 ? 6.107 9.861 -33.957 1.00 93.62 437 ASP A N 1
ATOM 3407 C CA . ASP A 1 437 ? 5.105 10.497 -34.812 1.00 93.62 437 ASP A CA 1
ATOM 3408 C C . ASP A 1 437 ? 5.751 11.481 -35.807 1.00 93.62 437 ASP A C 1
ATOM 3410 O O . ASP A 1 437 ? 5.377 11.510 -36.982 1.00 93.62 437 ASP A O 1
ATOM 3414 N N . ARG A 1 438 ? 6.808 12.205 -35.402 1.00 95.69 438 ARG A N 1
ATOM 3415 C CA . ARG A 1 438 ? 7.635 13.002 -36.332 1.00 95.69 438 ARG A CA 1
ATOM 3416 C C . ARG A 1 438 ? 8.338 12.131 -37.376 1.00 95.69 438 ARG A C 1
ATOM 3418 O O . ARG A 1 438 ? 8.366 12.498 -38.551 1.00 95.69 438 ARG A O 1
ATOM 3425 N N . ALA A 1 439 ? 8.875 10.976 -36.980 1.00 93.69 439 ALA A N 1
ATOM 3426 C CA . ALA A 1 439 ? 9.535 10.051 -37.898 1.00 93.69 439 ALA A CA 1
ATOM 3427 C C . ALA A 1 439 ? 8.562 9.499 -38.956 1.00 93.69 439 ALA A C 1
ATOM 3429 O O . ALA A 1 439 ? 8.940 9.362 -40.122 1.00 93.69 439 ALA A O 1
ATOM 3430 N N . TYR A 1 440 ? 7.295 9.247 -38.604 1.00 93.75 440 TYR A N 1
ATOM 3431 C CA . TYR A 1 440 ? 6.277 8.853 -39.586 1.00 93.75 440 TYR A CA 1
ATOM 3432 C C . TYR A 1 440 ? 6.060 9.906 -40.668 1.00 93.75 440 TYR A C 1
ATOM 3434 O O . TYR A 1 440 ? 6.018 9.561 -41.854 1.00 93.75 440 TYR A O 1
ATOM 3442 N N . THR A 1 441 ? 5.983 11.178 -40.276 1.00 95.00 441 THR A N 1
ATOM 3443 C CA . THR A 1 441 ? 5.889 12.306 -41.213 1.00 95.00 441 THR A CA 1
ATOM 3444 C C . THR A 1 441 ? 7.120 12.385 -42.119 1.00 95.00 441 THR A C 1
ATOM 3446 O O . THR A 1 441 ? 6.998 12.717 -43.294 1.00 95.00 441 THR A O 1
ATOM 3449 N N . ALA A 1 442 ? 8.292 11.987 -41.615 1.00 92.94 442 ALA A N 1
ATOM 3450 C CA . ALA A 1 442 ? 9.538 11.888 -42.377 1.00 92.94 442 ALA A CA 1
ATOM 3451 C C . ALA A 1 442 ? 9.672 10.600 -43.224 1.00 92.94 442 ALA A C 1
ATOM 3453 O O . ALA A 1 442 ? 10.739 10.330 -43.767 1.00 92.94 442 ALA A O 1
ATOM 3454 N N . GLY A 1 443 ? 8.616 9.787 -43.345 1.00 94.56 443 GLY A N 1
ATOM 3455 C CA . GLY A 1 443 ? 8.602 8.601 -44.210 1.00 94.56 443 GLY A CA 1
ATOM 3456 C C . GLY A 1 443 ? 9.035 7.293 -43.541 1.00 94.56 443 GLY A C 1
ATOM 3457 O O . GLY A 1 443 ? 9.017 6.247 -44.192 1.00 94.56 443 GLY A O 1
ATOM 3458 N N . TYR A 1 444 ? 9.368 7.301 -42.248 1.00 95.50 444 TYR A N 1
ATOM 3459 C CA . TYR A 1 444 ? 9.637 6.067 -41.508 1.00 95.50 444 TYR A CA 1
ATOM 3460 C C . TYR A 1 444 ? 8.360 5.254 -41.310 1.00 95.50 444 TYR A C 1
ATOM 3462 O O . TYR A 1 444 ? 7.245 5.779 -41.344 1.00 95.50 444 TYR A O 1
ATOM 3470 N N . ARG A 1 445 ? 8.510 3.949 -41.096 1.00 93.44 445 ARG A N 1
ATOM 3471 C CA . ARG A 1 445 ? 7.416 3.035 -40.756 1.00 93.44 445 ARG A CA 1
ATOM 3472 C C . ARG A 1 445 ? 7.793 2.211 -39.538 1.00 93.44 445 ARG A C 1
ATOM 3474 O O . ARG A 1 445 ? 8.962 1.882 -39.351 1.00 93.44 445 ARG A O 1
ATOM 3481 N N . ASN A 1 446 ? 6.801 1.898 -38.709 1.00 85.69 446 ASN A N 1
ATOM 3482 C CA . ASN A 1 446 ? 7.019 1.054 -37.545 1.00 85.69 446 ASN A CA 1
ATOM 3483 C C . ASN A 1 446 ? 7.344 -0.348 -38.028 1.00 85.69 446 ASN A C 1
ATOM 3485 O O . ASN A 1 446 ? 6.576 -0.917 -38.804 1.00 85.69 446 ASN A O 1
ATOM 3489 N N . GLN A 1 447 ? 8.466 -0.887 -37.574 1.00 85.06 447 GLN A N 1
ATOM 3490 C CA . GLN A 1 447 ? 8.787 -2.276 -37.832 1.00 85.06 447 GLN A CA 1
ATOM 3491 C C . GLN A 1 447 ? 8.200 -3.143 -36.720 1.00 85.06 447 GLN A C 1
ATOM 3493 O O . GLN A 1 447 ? 7.485 -4.101 -36.999 1.00 85.06 447 GLN A O 1
ATOM 3498 N N . VAL A 1 448 ? 8.506 -2.806 -35.462 1.00 88.94 448 VAL A N 1
ATOM 3499 C CA . VAL A 1 448 ? 8.156 -3.620 -34.293 1.00 88.94 448 VAL A CA 1
ATOM 3500 C C . VAL A 1 448 ? 8.332 -2.827 -32.989 1.00 88.94 448 VAL A C 1
ATOM 3502 O O . VAL A 1 448 ? 9.134 -1.893 -32.919 1.00 88.94 448 VAL A O 1
ATOM 3505 N N . VAL A 1 449 ? 7.621 -3.232 -31.933 1.00 94.69 449 VAL A N 1
ATOM 3506 C CA . VAL A 1 449 ? 7.980 -2.892 -30.546 1.00 94.69 449 VAL A CA 1
ATOM 3507 C C . VAL A 1 449 ? 9.009 -3.916 -30.073 1.00 94.69 449 VAL A C 1
ATOM 3509 O O . VAL A 1 449 ? 8.679 -5.089 -29.922 1.00 94.69 449 VAL A O 1
ATOM 3512 N N . LEU A 1 450 ? 10.257 -3.491 -29.855 1.00 95.06 450 LEU A N 1
ATOM 3513 C CA . LEU A 1 450 ? 11.337 -4.393 -29.424 1.00 95.06 450 LEU A CA 1
ATOM 3514 C C . LEU A 1 450 ? 11.135 -4.921 -28.005 1.00 95.06 450 LEU A C 1
ATOM 3516 O O . LEU A 1 450 ? 11.693 -5.943 -27.632 1.00 95.06 450 LEU A O 1
ATOM 3520 N N . GLY A 1 451 ? 10.355 -4.214 -27.204 1.00 95.56 451 GLY A N 1
ATOM 3521 C CA . GLY A 1 451 ? 10.063 -4.553 -25.824 1.00 95.56 451 GLY A CA 1
ATOM 3522 C C . GLY A 1 451 ? 9.791 -3.285 -25.039 1.00 95.56 451 GLY A C 1
ATOM 3523 O O . GLY A 1 451 ? 9.479 -2.241 -25.614 1.00 95.56 451 GLY A O 1
ATOM 3524 N N . TYR A 1 452 ? 9.935 -3.382 -23.728 1.00 94.81 452 TYR A N 1
ATOM 3525 C CA . TYR A 1 452 ? 9.612 -2.326 -22.788 1.00 94.81 452 TYR A CA 1
ATOM 3526 C C . TYR A 1 452 ? 10.852 -1.966 -21.967 1.00 94.81 452 TYR A C 1
ATOM 3528 O O . TYR A 1 452 ? 11.480 -2.829 -21.351 1.00 94.81 452 TYR A O 1
ATOM 3536 N N . ILE A 1 453 ? 11.228 -0.689 -22.015 1.00 95.44 453 ILE A N 1
ATOM 3537 C CA . ILE A 1 453 ? 12.394 -0.119 -21.330 1.00 95.44 453 ILE A CA 1
ATOM 3538 C C . ILE A 1 453 ? 11.967 0.647 -20.085 1.00 95.44 453 ILE A C 1
ATOM 3540 O O . ILE A 1 453 ? 10.809 1.043 -19.973 1.00 95.44 453 ILE A O 1
ATOM 3544 N N . TRP A 1 454 ? 12.895 0.906 -19.169 1.00 92.56 454 TRP A N 1
ATOM 3545 C CA . TRP A 1 454 ? 12.661 1.810 -18.041 1.00 92.56 454 TRP A CA 1
ATOM 3546 C C . TRP A 1 454 ? 13.163 3.214 -18.380 1.00 92.56 454 TRP A C 1
ATOM 3548 O O . TRP A 1 454 ? 14.193 3.362 -19.033 1.00 92.56 454 TRP A O 1
ATOM 3558 N N . THR A 1 455 ? 12.458 4.252 -17.930 1.00 91.00 455 THR A N 1
ATOM 3559 C CA . THR A 1 455 ? 12.856 5.660 -18.148 1.00 91.00 455 THR A CA 1
ATOM 3560 C C . THR A 1 455 ? 13.535 6.291 -16.934 1.00 91.00 455 THR A C 1
ATOM 3562 O O . THR A 1 455 ? 13.919 7.454 -16.978 1.00 91.00 455 THR A O 1
ATOM 3565 N N . THR A 1 456 ? 13.681 5.538 -15.845 1.00 83.62 456 THR A N 1
ATOM 3566 C CA . THR A 1 456 ? 14.337 5.975 -14.613 1.00 83.62 456 THR A CA 1
ATOM 3567 C C . THR A 1 456 ? 15.346 4.935 -14.139 1.00 83.62 456 THR A C 1
ATOM 3569 O O . THR A 1 456 ? 15.144 3.720 -14.295 1.00 83.62 456 THR A O 1
ATOM 3572 N N . ALA A 1 457 ? 16.429 5.425 -13.532 1.00 79.81 457 ALA A N 1
ATOM 3573 C CA . ALA A 1 457 ? 17.360 4.593 -12.777 1.00 79.81 457 ALA A CA 1
ATOM 3574 C C . ALA A 1 457 ? 16.633 3.883 -11.618 1.00 79.81 457 ALA A C 1
ATOM 3576 O O . ALA A 1 457 ? 15.532 4.287 -11.233 1.00 79.81 457 ALA A O 1
ATOM 3577 N N . LYS A 1 458 ? 17.239 2.820 -11.080 1.00 67.62 458 LYS A N 1
ATOM 3578 C CA . LYS A 1 458 ? 16.806 2.187 -9.828 1.00 67.62 458 LYS A CA 1
ATOM 3579 C C . LYS A 1 458 ? 17.995 2.070 -8.891 1.00 67.62 458 LYS A C 1
ATOM 3581 O O . LYS A 1 458 ? 19.072 1.690 -9.409 1.00 67.62 458 LYS A O 1
#